Protein AF-A0A453RPW8-F1 (afdb_monomer_lite)

Foldseek 3Di:
DVVLLLVLLVLQVCQVPPVVVVLVVVQVVCCVPPNDGPDPCSVVVVVVVVCVVVPLNVLLVVCVVCLVVLLVVLLVCLVLLVVLLCLVCCVQQVLLACAGPVGNVCSHPPPNLVSLLCLLCNVVSLSSLLSSCLNNLLSLLDPCSVVSNLSSLLQDQWRDSDQLDTDGRLVSCVVRNLVVLVVQLVVLVVDPPDVVVSVSSNVSSVVSNVSSVCSNVSSLPCNQVSLLSLLVSLLVSLVNVLVSCVVPVLSCQSCVSSLSSSLQSLLVSLLRLLSQVPVQCDDDPPRRGRDHPLVSVSNVSSLVSLVSSLVSCVVCLLSNQLSLLVLLLVLLVLLVVLCPAPLNVPDPDDPLLVVLSVQLSVLSNPRDHPDDDCSVVDPDDCVSNLVSLVVNVVQQCDPPHPHHPVSQFVSRDDVPDGGNNVSSVVNNVSSCSNNVVVVSSCSRSNNPSCVSSVVSVVVD

Structure (mmCIF, N/CA/C/O backbone):
data_AF-A0A453RPW8-F1
#
_entry.id   AF-A0A453RPW8-F1
#
loop_
_atom_site.group_PDB
_atom_site.id
_atom_site.type_symbol
_atom_site.label_atom_id
_atom_site.label_alt_id
_atom_site.label_comp_id
_atom_site.label_asym_id
_atom_site.label_entity_id
_atom_site.label_seq_id
_atom_site.pdbx_PDB_ins_code
_atom_site.Cartn_x
_atom_site.Cartn_y
_atom_site.Cartn_z
_atom_site.occupancy
_atom_site.B_iso_or_equiv
_atom_site.auth_seq_id
_atom_site.auth_comp_id
_atom_site.auth_asym_id
_atom_site.auth_atom_id
_atom_site.pdbx_PDB_model_num
ATOM 1 N N . MET A 1 1 ? -2.747 4.841 -6.290 1.00 94.06 1 MET A N 1
ATOM 2 C CA . MET A 1 1 ? -1.472 4.115 -6.456 1.00 94.06 1 MET A CA 1
ATOM 3 C C . MET A 1 1 ? -1.661 2.625 -6.698 1.00 94.06 1 MET A C 1
ATOM 5 O O . MET A 1 1 ? -1.046 2.132 -7.630 1.00 94.06 1 MET A O 1
ATOM 9 N N . ASP A 1 2 ? -2.531 1.914 -5.970 1.00 94.50 2 ASP A N 1
ATOM 10 C CA . ASP A 1 2 ? -2.736 0.465 -6.194 1.00 94.50 2 ASP A CA 1
ATOM 11 C C . ASP A 1 2 ? -3.105 0.095 -7.640 1.00 94.50 2 ASP A C 1
ATOM 13 O O . ASP A 1 2 ? -2.567 -0.867 -8.189 1.00 94.50 2 ASP A O 1
ATOM 17 N N . LEU A 1 3 ? -3.963 0.892 -8.291 1.00 95.69 3 LEU A N 1
ATOM 18 C CA . LEU A 1 3 ? -4.300 0.709 -9.707 1.00 95.69 3 LEU A CA 1
ATOM 19 C C . LEU A 1 3 ? -3.075 0.876 -10.618 1.00 95.69 3 LEU A C 1
ATOM 21 O O . LEU A 1 3 ? -2.866 0.059 -11.507 1.00 95.69 3 LEU A O 1
ATOM 25 N N . ILE A 1 4 ? -2.238 1.887 -10.358 1.00 96.06 4 ILE A N 1
ATOM 26 C CA . ILE A 1 4 ? -0.992 2.131 -11.101 1.00 96.06 4 ILE A CA 1
ATOM 27 C C . ILE A 1 4 ? -0.041 0.949 -10.908 1.00 96.06 4 ILE A C 1
ATOM 29 O O . ILE A 1 4 ? 0.446 0.390 -11.880 1.00 96.06 4 ILE A O 1
ATOM 33 N N . CYS A 1 5 ? 0.164 0.494 -9.671 1.00 96.56 5 CYS A N 1
ATOM 34 C CA . CYS A 1 5 ? 1.016 -0.661 -9.389 1.00 96.56 5 CYS A CA 1
ATOM 35 C C . CYS A 1 5 ? 0.498 -1.937 -10.064 1.00 96.56 5 CYS A C 1
ATOM 37 O O . CYS A 1 5 ? 1.287 -2.727 -10.574 1.00 96.56 5 CYS A O 1
ATOM 39 N N . SER A 1 6 ? -0.822 -2.134 -10.106 1.00 96.75 6 SER A N 1
ATOM 40 C CA . SER A 1 6 ? -1.442 -3.265 -10.807 1.00 96.75 6 SER A CA 1
ATOM 41 C C . SER A 1 6 ? -1.233 -3.172 -12.319 1.00 96.75 6 SER A C 1
ATOM 43 O O . SER A 1 6 ? -0.849 -4.157 -12.941 1.00 96.75 6 SER A O 1
ATOM 45 N N . PHE A 1 7 ? -1.407 -1.983 -12.900 1.00 96.44 7 PHE A N 1
ATOM 46 C CA . PHE A 1 7 ? -1.132 -1.717 -14.311 1.00 96.44 7 PHE A CA 1
ATOM 47 C C . PHE A 1 7 ? 0.336 -1.984 -14.673 1.00 96.44 7 PHE A C 1
ATOM 49 O O . PHE A 1 7 ? 0.616 -2.691 -15.641 1.00 96.44 7 PHE A O 1
ATOM 56 N N . VAL A 1 8 ? 1.276 -1.499 -13.858 1.00 97.12 8 VAL A N 1
ATOM 57 C CA . VAL A 1 8 ? 2.711 -1.759 -14.028 1.00 97.12 8 VAL A CA 1
ATOM 58 C C . VAL A 1 8 ? 3.000 -3.258 -13.934 1.00 97.12 8 VAL A C 1
ATOM 60 O O . VAL A 1 8 ? 3.632 -3.814 -14.828 1.00 97.12 8 VAL A O 1
ATOM 63 N N . ARG A 1 9 ? 2.488 -3.948 -12.905 1.00 96.38 9 ARG A N 1
ATOM 64 C CA . ARG A 1 9 ? 2.689 -5.396 -12.722 1.00 96.38 9 ARG A CA 1
ATOM 65 C C . ARG A 1 9 ? 2.195 -6.218 -13.894 1.00 96.38 9 ARG A C 1
ATOM 67 O O . ARG A 1 9 ? 2.904 -7.124 -14.307 1.00 96.38 9 ARG A O 1
ATOM 74 N N . VAL A 1 10 ? 1.006 -5.922 -14.418 1.00 95.75 10 VAL A N 1
ATOM 75 C CA . VAL A 1 10 ? 0.453 -6.647 -15.570 1.00 95.75 10 VAL A CA 1
ATOM 76 C C . VAL A 1 10 ? 1.371 -6.495 -16.779 1.00 95.75 10 VAL A C 1
ATOM 78 O O . VAL A 1 10 ? 1.697 -7.492 -17.416 1.00 95.75 10 VAL A O 1
ATOM 81 N N . ASN A 1 11 ? 1.852 -5.281 -17.055 1.00 95.12 11 ASN A N 1
ATOM 82 C CA . ASN A 1 11 ? 2.763 -5.032 -18.170 1.00 95.12 11 ASN A CA 1
ATOM 83 C C . ASN A 1 11 ? 4.126 -5.713 -17.974 1.00 95.12 11 ASN A C 1
ATOM 85 O O . ASN A 1 11 ? 4.596 -6.392 -18.884 1.00 95.12 11 ASN A O 1
ATOM 89 N N . LEU A 1 12 ? 4.723 -5.629 -16.783 1.00 95.50 12 LEU A N 1
ATOM 90 C CA . LEU A 1 12 ? 5.971 -6.334 -16.463 1.00 95.50 12 LEU A CA 1
ATOM 91 C C . LEU A 1 12 ? 5.809 -7.858 -16.535 1.00 95.50 12 LEU A C 1
ATOM 93 O O . LEU A 1 12 ? 6.682 -8.558 -17.034 1.00 95.50 12 LEU A O 1
ATOM 97 N N . PHE A 1 13 ? 4.681 -8.384 -16.060 1.00 95.00 13 PHE A N 1
ATOM 98 C CA . PHE A 1 13 ? 4.389 -9.815 -16.108 1.00 95.00 13 PHE A CA 1
ATOM 99 C C . PHE A 1 13 ? 4.209 -10.299 -17.546 1.00 95.00 13 PHE A C 1
ATOM 101 O O . PHE A 1 13 ? 4.628 -11.398 -17.896 1.00 95.00 13 PHE A O 1
ATOM 108 N N . SER A 1 14 ? 3.636 -9.452 -18.398 1.00 91.69 14 SER A N 1
ATOM 109 C CA . SER A 1 14 ? 3.407 -9.762 -19.803 1.00 91.69 14 SER A CA 1
ATOM 110 C C . SER A 1 14 ? 4.698 -9.945 -20.616 1.00 91.69 14 SER A C 1
ATOM 112 O O . SER A 1 14 ? 4.659 -10.598 -21.656 1.00 91.69 14 SER A O 1
ATOM 114 N N . ASP A 1 15 ? 5.839 -9.444 -20.125 1.00 89.94 15 ASP A N 1
ATOM 115 C CA . ASP A 1 15 ? 7.169 -9.675 -20.711 1.00 89.94 15 ASP A CA 1
ATOM 116 C C . ASP A 1 15 ? 7.609 -11.141 -20.630 1.00 89.94 15 ASP A C 1
ATOM 118 O O . ASP A 1 15 ? 8.346 -11.639 -21.476 1.00 89.94 15 ASP A O 1
ATOM 122 N N . LYS A 1 16 ? 7.111 -11.871 -19.624 1.00 89.88 16 LYS A N 1
ATOM 123 C CA . LYS A 1 16 ? 7.421 -13.294 -19.424 1.00 89.88 16 LYS A CA 1
ATOM 124 C C . LYS A 1 16 ? 6.715 -14.208 -20.422 1.00 89.88 16 LYS A C 1
ATOM 126 O O . LYS A 1 16 ? 6.971 -15.408 -20.454 1.00 89.88 16 LYS A O 1
ATOM 131 N N . ILE A 1 17 ? 5.802 -13.655 -21.215 1.00 90.69 17 ILE A N 1
ATOM 132 C CA . ILE A 1 17 ? 5.008 -14.379 -22.199 1.00 90.69 17 ILE A CA 1
ATOM 133 C C . ILE A 1 17 ? 5.504 -13.965 -23.589 1.00 90.69 17 ILE A C 1
ATOM 135 O O . ILE A 1 17 ? 5.631 -12.767 -23.846 1.00 90.69 17 ILE A O 1
ATOM 139 N N . PRO A 1 18 ? 5.720 -14.899 -24.536 1.00 91.81 18 PRO A N 1
ATOM 140 C CA . PRO A 1 18 ? 6.124 -14.572 -25.905 1.00 91.81 18 PRO A CA 1
ATOM 141 C C . PRO A 1 18 ? 4.949 -13.981 -26.710 1.00 91.81 18 PRO A C 1
ATOM 143 O O . PRO A 1 18 ? 4.456 -14.574 -27.672 1.00 91.81 18 PRO A O 1
ATOM 146 N N . ARG A 1 19 ? 4.475 -12.794 -26.303 1.00 91.56 19 ARG A N 1
ATOM 147 C CA . ARG A 1 19 ? 3.255 -12.134 -26.794 1.00 91.56 19 ARG A CA 1
ATOM 148 C C . ARG A 1 19 ? 3.243 -11.984 -28.310 1.00 91.56 19 ARG A C 1
ATOM 150 O O . ARG A 1 19 ? 2.267 -12.369 -28.945 1.00 91.56 19 ARG A O 1
ATOM 157 N N . LYS A 1 20 ? 4.335 -11.478 -28.895 1.00 91.12 20 LYS A N 1
ATOM 158 C CA . LYS A 1 20 ? 4.452 -11.270 -30.349 1.00 91.12 20 LYS A CA 1
ATOM 159 C C . LYS A 1 20 ? 4.267 -12.572 -31.123 1.00 91.12 20 LYS A C 1
ATOM 161 O O . LYS A 1 20 ? 3.492 -12.607 -32.072 1.00 91.12 20 LYS A O 1
ATOM 166 N N . MET A 1 21 ? 4.910 -13.646 -30.667 1.00 92.62 21 MET A N 1
ATOM 167 C CA . MET A 1 21 ? 4.800 -14.965 -31.288 1.00 92.62 21 MET A CA 1
ATOM 168 C C . MET A 1 21 ? 3.371 -15.509 -31.196 1.00 92.62 21 MET A C 1
ATOM 170 O O . MET A 1 21 ? 2.828 -15.951 -32.203 1.00 92.62 21 MET A O 1
ATOM 174 N N . ILE A 1 22 ? 2.736 -15.434 -30.020 1.00 92.62 22 ILE A N 1
ATOM 175 C CA . ILE A 1 22 ? 1.355 -15.909 -29.825 1.00 92.62 22 ILE A CA 1
ATOM 176 C C . ILE A 1 22 ? 0.390 -15.161 -30.750 1.00 92.62 22 ILE A C 1
ATOM 178 O O . ILE A 1 22 ? -0.412 -15.791 -31.439 1.00 92.62 22 ILE A O 1
ATOM 182 N N . LEU A 1 23 ? 0.494 -13.829 -30.807 1.00 90.81 23 LEU A N 1
ATOM 183 C CA . LEU A 1 23 ? -0.360 -12.998 -31.657 1.00 90.81 23 LEU A CA 1
ATOM 184 C C . LEU A 1 23 ? -0.160 -13.300 -33.145 1.00 90.81 23 LEU A C 1
ATOM 186 O O . LEU A 1 23 ? -1.140 -13.435 -33.877 1.00 90.81 23 LEU A O 1
ATOM 190 N N . GLN A 1 24 ? 1.092 -13.449 -33.583 1.00 90.06 24 GLN A N 1
ATOM 191 C CA . GLN A 1 24 ? 1.420 -13.779 -34.968 1.00 90.06 24 GLN A CA 1
ATOM 192 C C . GLN A 1 24 ? 0.891 -15.160 -35.364 1.00 90.06 24 GLN A C 1
ATOM 194 O O . GLN A 1 24 ? 0.218 -15.277 -36.386 1.00 90.06 24 GLN A O 1
ATOM 199 N N . VAL A 1 25 ? 1.147 -16.191 -34.551 1.00 92.50 25 VAL A N 1
ATOM 200 C CA . VAL A 1 25 ? 0.696 -17.567 -34.820 1.00 92.50 25 VAL A CA 1
ATOM 201 C C . VAL A 1 25 ? -0.826 -17.633 -34.875 1.00 92.50 25 VAL A C 1
ATOM 203 O O . VAL A 1 25 ? -1.381 -18.202 -35.814 1.00 92.50 25 VAL A O 1
ATOM 206 N N . TYR A 1 26 ? -1.509 -17.008 -33.915 1.00 91.00 26 TYR A N 1
ATOM 207 C CA . TYR A 1 26 ? -2.965 -16.960 -33.897 1.00 91.00 26 TYR A CA 1
ATOM 208 C C . TYR A 1 26 ? -3.531 -16.283 -35.153 1.00 91.00 26 TYR A C 1
ATOM 210 O O . TYR A 1 26 ? -4.415 -16.835 -35.807 1.00 91.00 26 TYR A O 1
ATOM 218 N N . ASN A 1 27 ? -2.985 -15.125 -35.540 1.00 89.06 27 ASN A N 1
ATOM 219 C CA . ASN A 1 27 ? -3.445 -14.410 -36.727 1.00 89.06 27 ASN A CA 1
ATOM 220 C C . ASN A 1 27 ? -3.205 -15.211 -38.017 1.00 89.06 27 ASN A C 1
ATOM 222 O O . ASN A 1 27 ? -4.085 -15.250 -38.873 1.00 89.06 27 ASN A O 1
ATOM 226 N N . ILE A 1 28 ? -2.061 -15.894 -38.145 1.00 90.06 28 ILE A N 1
ATOM 227 C CA . ILE A 1 28 ? -1.780 -16.782 -39.285 1.00 90.06 28 ILE A CA 1
ATOM 228 C C . ILE A 1 28 ? -2.827 -17.899 -39.359 1.00 90.06 28 ILE A C 1
ATOM 230 O O . ILE A 1 28 ? -3.451 -18.085 -40.404 1.00 90.06 28 ILE A O 1
ATOM 234 N N . LEU A 1 29 ? -3.062 -18.609 -38.251 1.00 90.75 29 LEU A N 1
ATOM 235 C CA . LEU A 1 29 ? -4.032 -19.706 -38.204 1.00 90.75 29 LEU A CA 1
ATOM 236 C C . LEU A 1 29 ? -5.452 -19.228 -38.512 1.00 90.75 29 LEU A C 1
ATOM 238 O O . LEU A 1 29 ? -6.175 -19.894 -39.252 1.00 90.75 29 LEU A O 1
ATOM 242 N N . HIS A 1 30 ? -5.847 -18.064 -37.996 1.00 88.00 30 HIS A N 1
ATOM 243 C CA . HIS A 1 30 ? -7.161 -17.509 -38.285 1.00 88.00 30 HIS A CA 1
ATOM 244 C C . HIS A 1 30 ? -7.328 -17.183 -39.773 1.00 88.00 30 HIS A C 1
ATOM 246 O O . HIS A 1 30 ? -8.322 -17.584 -40.381 1.00 88.00 30 HIS A O 1
ATOM 252 N N . VAL A 1 31 ? -6.351 -16.493 -40.375 1.00 89.06 31 VAL A N 1
ATOM 253 C CA . VAL A 1 31 ? -6.366 -16.159 -41.808 1.00 89.06 31 VAL A CA 1
ATOM 254 C C . VAL A 1 31 ? -6.478 -17.428 -42.658 1.00 89.06 31 VAL A C 1
ATOM 256 O O . VAL A 1 31 ? -7.249 -17.448 -43.615 1.00 89.06 31 VAL A O 1
ATOM 259 N N . MET A 1 32 ? -5.762 -18.494 -42.288 1.00 91.25 32 MET A N 1
ATOM 260 C CA . MET A 1 32 ? -5.801 -19.778 -42.997 1.00 91.25 32 MET A CA 1
ATOM 261 C C . MET A 1 32 ? -7.147 -20.506 -42.866 1.00 91.25 32 MET A C 1
ATOM 263 O O . MET A 1 32 ? -7.594 -21.115 -43.833 1.00 91.25 32 MET A O 1
ATOM 267 N N . LEU A 1 33 ? -7.779 -20.478 -41.687 1.00 90.88 33 LEU A N 1
ATOM 268 C CA . LEU A 1 33 ? -8.989 -21.263 -41.407 1.00 90.88 33 LEU A CA 1
ATOM 269 C C . LEU A 1 33 ? -10.286 -20.554 -41.795 1.00 90.88 33 LEU A C 1
ATOM 271 O O . LEU A 1 33 ? -11.218 -21.201 -42.268 1.00 90.88 33 LEU A O 1
ATOM 275 N N . LYS A 1 34 ? -10.381 -19.247 -41.543 1.00 84.25 34 LYS A N 1
ATOM 276 C CA . LYS A 1 34 ? -11.628 -18.486 -41.707 1.00 84.25 34 LYS A CA 1
ATOM 277 C C . LYS A 1 34 ? -11.611 -17.522 -42.888 1.00 84.25 34 LYS A C 1
ATOM 279 O O . LYS A 1 34 ? -12.676 -17.075 -43.306 1.00 84.25 34 LYS A O 1
ATOM 284 N N . GLY A 1 35 ? -10.431 -17.232 -43.441 1.00 78.19 35 GLY A N 1
ATOM 285 C CA . GLY A 1 35 ? -10.248 -16.158 -44.410 1.00 78.19 35 GLY A CA 1
ATOM 286 C C . GLY A 1 35 ? -10.414 -14.775 -43.767 1.00 78.19 35 GLY A C 1
ATOM 287 O O . GLY A 1 35 ? -11.155 -14.587 -42.805 1.00 78.19 35 GLY A O 1
ATOM 288 N N . GLY A 1 36 ? -9.706 -13.775 -44.292 1.00 76.06 36 GLY A N 1
ATOM 289 C CA . GLY A 1 36 ? -9.773 -12.408 -43.764 1.00 76.06 36 GLY A CA 1
ATOM 290 C C . GLY A 1 36 ? -9.101 -12.222 -42.394 1.00 76.06 36 GLY A C 1
ATOM 291 O O . GLY A 1 36 ? -8.366 -13.081 -41.909 1.00 76.06 36 GLY A O 1
ATOM 292 N N . ARG A 1 37 ? -9.303 -11.045 -41.790 1.00 70.19 37 ARG A N 1
ATOM 293 C CA . ARG A 1 37 ? -8.732 -10.672 -40.482 1.00 70.19 37 ARG A CA 1
ATOM 294 C C . ARG A 1 37 ? -9.694 -11.083 -39.363 1.00 70.19 37 ARG A C 1
ATOM 296 O O . ARG A 1 37 ? -10.885 -10.840 -39.498 1.00 70.19 37 ARG A O 1
ATOM 303 N N . ASP A 1 38 ? -9.177 -11.653 -38.272 1.00 67.81 38 ASP A N 1
ATOM 304 C CA . ASP A 1 38 ? -9.990 -12.064 -37.107 1.00 67.81 38 ASP A CA 1
ATOM 305 C C . ASP A 1 38 ? -10.587 -10.879 -36.348 1.00 67.81 38 ASP A C 1
ATOM 307 O O . ASP A 1 38 ? -11.752 -10.869 -35.969 1.00 67.81 38 ASP A O 1
ATOM 311 N N . CYS A 1 39 ? -9.756 -9.862 -36.117 1.00 65.56 39 CYS A N 1
ATOM 312 C CA . CYS A 1 39 ? -10.060 -8.794 -35.183 1.00 65.56 39 CYS A CA 1
ATOM 313 C C . CYS A 1 39 ? -9.816 -7.439 -35.847 1.00 65.56 39 CYS A C 1
ATOM 315 O O . CYS A 1 39 ? -8.708 -7.170 -36.324 1.00 65.56 39 CYS A O 1
ATOM 317 N N . GLU A 1 40 ? -10.826 -6.560 -35.829 1.00 69.94 40 GLU A N 1
ATOM 318 C CA . GLU A 1 40 ? -10.726 -5.177 -36.331 1.00 69.94 40 GLU A CA 1
ATOM 319 C C . GLU A 1 40 ? -9.553 -4.415 -35.686 1.00 69.94 40 GLU A C 1
ATOM 321 O O . GLU A 1 40 ? -8.949 -3.537 -36.301 1.00 69.94 40 GLU A O 1
ATOM 326 N N . PHE A 1 41 ? -9.167 -4.814 -34.470 1.00 76.06 41 PHE A N 1
ATOM 327 C CA . PHE A 1 41 ? -8.122 -4.180 -33.673 1.00 76.06 41 PHE A CA 1
ATOM 328 C C . PHE A 1 41 ? -6.794 -4.947 -33.631 1.00 76.06 41 PHE A C 1
ATOM 330 O O . PHE A 1 41 ? -5.922 -4.560 -32.856 1.00 76.06 41 PHE A O 1
ATOM 337 N N . TYR A 1 42 ? -6.582 -5.989 -34.449 1.00 84.88 42 TYR A N 1
ATOM 338 C CA . TYR A 1 42 ? -5.316 -6.746 -34.444 1.00 84.88 42 TYR A CA 1
ATOM 339 C C . TYR A 1 42 ? -4.091 -5.832 -34.602 1.00 84.88 42 TYR A C 1
ATOM 341 O O . TYR A 1 42 ? -3.147 -5.907 -33.820 1.00 84.88 42 TYR A O 1
ATOM 349 N N . HIS A 1 43 ? -4.133 -4.897 -35.556 1.00 85.56 43 HIS A N 1
ATOM 350 C CA . HIS A 1 43 ? -3.042 -3.939 -35.760 1.00 85.56 43 HIS A CA 1
ATOM 351 C C . HIS A 1 43 ? -2.825 -3.026 -34.549 1.00 85.56 43 HIS A C 1
ATOM 353 O O . HIS A 1 43 ? -1.682 -2.743 -34.205 1.00 85.56 43 HIS A O 1
ATOM 359 N N . ARG A 1 44 ? -3.902 -2.610 -33.871 1.00 89.25 44 ARG A N 1
ATOM 360 C CA . ARG A 1 44 ? -3.821 -1.794 -32.651 1.00 89.25 44 ARG A CA 1
ATOM 361 C C . ARG A 1 44 ? -3.206 -2.582 -31.493 1.00 89.25 44 ARG A C 1
ATOM 363 O O . ARG A 1 44 ? -2.432 -2.027 -30.724 1.00 89.25 44 ARG A O 1
ATOM 370 N N . LEU A 1 45 ? -3.520 -3.873 -31.388 1.00 89.25 45 LEU A N 1
ATOM 371 C CA . LEU A 1 45 ? -2.928 -4.765 -30.394 1.00 89.25 45 LEU A CA 1
ATOM 372 C C . LEU A 1 45 ? -1.436 -5.000 -30.658 1.00 89.25 45 LEU A C 1
ATOM 374 O O . LEU A 1 45 ? -0.648 -4.951 -29.721 1.00 89.25 45 LEU A O 1
ATOM 378 N N . VAL A 1 46 ? -1.035 -5.204 -31.917 1.00 90.31 46 VAL A N 1
ATOM 379 C CA . VAL A 1 46 ? 0.385 -5.319 -32.292 1.00 90.31 46 VAL A CA 1
ATOM 380 C C . VAL A 1 46 ? 1.132 -4.024 -31.975 1.00 90.31 46 VAL A C 1
ATOM 382 O O . VAL A 1 46 ? 2.157 -4.080 -31.309 1.00 90.31 46 VAL A O 1
ATOM 385 N N . GLN A 1 47 ? 0.576 -2.867 -32.351 1.00 90.81 47 GLN A N 1
ATOM 386 C CA . GLN A 1 47 ? 1.148 -1.557 -32.015 1.00 90.81 47 GLN A CA 1
ATOM 387 C C . GLN A 1 47 ? 1.324 -1.372 -30.505 1.00 90.81 47 GLN A C 1
ATOM 389 O O . GLN A 1 47 ? 2.367 -0.897 -30.073 1.00 90.81 47 GLN A O 1
ATOM 394 N N . PHE A 1 48 ? 0.335 -1.783 -29.708 1.00 91.38 48 PHE A N 1
ATOM 395 C CA . PHE A 1 48 ? 0.433 -1.750 -28.250 1.00 91.38 48 PHE A CA 1
ATOM 396 C C . PHE A 1 48 ? 1.533 -2.681 -27.720 1.00 91.38 48 PHE A C 1
ATOM 398 O O . PHE A 1 48 ? 2.311 -2.294 -26.856 1.00 91.38 48 PHE A O 1
ATOM 405 N N . VAL A 1 49 ? 1.629 -3.913 -28.228 1.00 92.81 49 VAL A N 1
ATOM 406 C CA . VAL A 1 49 ? 2.684 -4.843 -27.797 1.00 92.81 49 VAL A CA 1
ATOM 407 C C . VAL A 1 49 ? 4.069 -4.329 -28.189 1.00 92.81 49 VAL A C 1
ATOM 409 O O . VAL A 1 49 ? 4.996 -4.477 -27.400 1.00 92.81 49 VAL A O 1
ATOM 412 N N . ASP A 1 50 ? 4.206 -3.701 -29.357 1.00 92.94 50 ASP A N 1
ATOM 413 C CA . ASP A 1 50 ? 5.462 -3.105 -29.815 1.00 92.94 50 ASP A CA 1
ATOM 414 C C . ASP A 1 50 ? 5.856 -1.860 -29.010 1.00 92.94 50 ASP A C 1
ATOM 416 O O . ASP A 1 50 ? 7.033 -1.705 -28.692 1.00 92.94 50 ASP A O 1
ATOM 420 N N . SER A 1 51 ? 4.906 -0.998 -28.622 1.00 93.56 51 SER A N 1
ATOM 421 C CA . SER A 1 51 ? 5.208 0.165 -27.770 1.00 93.56 51 SER A CA 1
ATOM 422 C C . SER A 1 51 ? 5.593 -0.231 -26.338 1.00 93.56 51 SER A C 1
ATOM 424 O O . SER A 1 51 ? 6.275 0.518 -25.645 1.00 93.56 51 SER A O 1
ATOM 426 N N . TYR A 1 52 ? 5.207 -1.433 -25.905 1.00 94.00 52 TYR A N 1
ATOM 427 C CA . TYR A 1 52 ? 5.543 -2.030 -24.610 1.00 94.00 52 TYR A CA 1
ATOM 428 C C . TYR A 1 52 ? 6.592 -3.150 -24.728 1.00 94.00 52 TYR A C 1
ATOM 430 O O . TYR A 1 52 ? 6.524 -4.140 -23.990 1.00 94.00 52 TYR A O 1
ATOM 438 N N . ASP A 1 53 ? 7.555 -3.010 -25.642 1.00 91.38 53 ASP A N 1
ATOM 439 C CA . ASP A 1 53 ? 8.678 -3.938 -25.802 1.00 91.38 53 ASP A CA 1
ATOM 440 C C . ASP A 1 53 ? 10.044 -3.209 -25.759 1.00 91.38 53 ASP A C 1
ATOM 442 O O . ASP A 1 53 ? 10.461 -2.590 -26.744 1.00 91.38 53 ASP A O 1
ATOM 446 N N . PRO A 1 54 ? 10.773 -3.251 -24.625 1.00 92.38 54 PRO A N 1
ATOM 447 C CA . PRO A 1 54 ? 10.378 -3.845 -23.346 1.00 92.38 54 PRO A CA 1
ATOM 448 C C . PRO A 1 54 ? 9.311 -3.008 -22.607 1.00 92.38 54 PRO A C 1
ATOM 450 O O . PRO A 1 54 ? 9.265 -1.783 -22.777 1.00 92.38 54 PRO A O 1
ATOM 453 N N . PRO A 1 55 ? 8.498 -3.608 -21.711 1.00 94.19 55 PRO A N 1
ATOM 454 C CA . PRO A 1 55 ? 7.343 -2.933 -21.109 1.00 94.19 55 PRO A CA 1
ATOM 455 C C . PRO A 1 55 ? 7.666 -1.665 -20.328 1.00 94.19 55 PRO A C 1
ATOM 457 O O . PRO A 1 55 ? 6.861 -0.740 -20.311 1.00 94.19 55 PRO A O 1
ATOM 460 N N . VAL A 1 56 ? 8.838 -1.597 -19.687 1.00 94.94 56 VAL A N 1
ATOM 461 C CA . VAL A 1 56 ? 9.235 -0.429 -18.886 1.00 94.94 56 VAL A CA 1
ATOM 462 C C . VAL A 1 56 ? 9.342 0.834 -19.742 1.00 94.94 56 VAL A C 1
ATOM 464 O O . VAL A 1 56 ? 8.985 1.905 -19.264 1.00 94.94 56 VAL A O 1
ATOM 467 N N . LYS A 1 57 ? 9.756 0.723 -21.013 1.00 93.12 57 LYS A N 1
ATOM 468 C CA . LYS A 1 57 ? 9.828 1.884 -21.914 1.00 93.12 57 LYS A CA 1
ATOM 469 C C . LYS A 1 57 ? 8.441 2.443 -22.220 1.00 93.12 57 LYS A C 1
ATOM 471 O O . LYS A 1 57 ? 8.222 3.633 -22.025 1.00 93.12 57 LYS A O 1
ATOM 476 N N . GLY A 1 58 ? 7.499 1.575 -22.594 1.00 94.94 58 GLY A N 1
ATOM 477 C CA . GLY A 1 58 ? 6.103 1.974 -22.800 1.00 94.94 58 GLY A CA 1
ATOM 478 C C . GLY A 1 58 ? 5.483 2.567 -21.534 1.00 94.94 58 GLY A C 1
ATOM 479 O O . GLY A 1 58 ? 4.785 3.572 -21.595 1.00 94.94 58 GLY A O 1
ATOM 480 N N . LEU A 1 59 ? 5.811 2.013 -20.360 1.00 96.69 59 LEU A N 1
ATOM 481 C CA . LEU A 1 59 ? 5.363 2.549 -19.072 1.00 96.69 59 LEU A CA 1
ATOM 482 C C . LEU A 1 59 ? 5.942 3.937 -18.760 1.00 96.69 59 LEU A C 1
ATOM 484 O O . LEU A 1 59 ? 5.217 4.761 -18.208 1.00 96.69 59 LEU A O 1
ATOM 488 N N . HIS A 1 60 ? 7.210 4.208 -19.093 1.00 95.69 60 HIS A N 1
ATOM 489 C CA . HIS A 1 60 ? 7.812 5.541 -18.935 1.00 95.69 60 HIS A CA 1
ATOM 490 C C . HIS A 1 60 ? 7.072 6.580 -19.776 1.00 95.69 60 HIS A C 1
ATOM 492 O O . HIS A 1 60 ? 6.773 7.664 -19.284 1.00 95.69 60 HIS A O 1
ATOM 498 N N . GLU A 1 61 ? 6.756 6.242 -21.026 1.00 94.38 61 GLU A N 1
ATOM 499 C CA . GLU A 1 61 ? 6.051 7.133 -21.950 1.00 94.38 61 GLU A CA 1
ATOM 500 C C . GLU A 1 61 ? 4.601 7.375 -21.508 1.00 94.38 61 GLU A C 1
ATOM 502 O O . GLU A 1 61 ? 4.184 8.527 -21.356 1.00 94.38 61 GLU A O 1
ATOM 507 N N . ASP A 1 62 ? 3.857 6.308 -21.207 1.00 94.69 62 ASP A N 1
ATOM 508 C CA . ASP A 1 62 ? 2.436 6.398 -20.866 1.00 94.69 62 ASP A CA 1
ATOM 509 C C . ASP A 1 62 ? 2.190 7.025 -19.489 1.00 94.69 62 ASP A C 1
ATOM 511 O O . ASP A 1 62 ? 1.180 7.699 -19.301 1.00 94.69 62 ASP A O 1
ATOM 515 N N . LEU A 1 63 ? 3.084 6.839 -18.510 1.00 95.88 63 LEU A N 1
ATOM 516 C CA . LEU A 1 63 ? 2.905 7.389 -17.158 1.00 95.88 63 LEU A CA 1
ATOM 517 C C . LEU A 1 63 ? 3.543 8.768 -16.965 1.00 95.88 63 LEU A C 1
ATOM 519 O O . LEU A 1 63 ? 3.344 9.381 -15.913 1.00 95.88 63 LEU A O 1
ATOM 523 N N . ASN A 1 64 ? 4.237 9.307 -17.971 1.00 94.06 64 ASN A N 1
ATOM 524 C CA . ASN A 1 64 ? 4.924 10.595 -17.866 1.00 94.06 64 ASN A CA 1
ATOM 525 C C . ASN A 1 64 ? 3.985 11.732 -17.410 1.00 94.06 64 ASN A C 1
ATOM 527 O O . ASN A 1 64 ? 4.324 12.528 -16.537 1.00 94.06 64 ASN A O 1
ATOM 531 N N . PHE A 1 65 ? 2.746 11.768 -17.917 1.00 93.88 65 PHE A N 1
ATOM 532 C CA . PHE A 1 65 ? 1.782 12.825 -17.576 1.00 93.88 65 PHE A CA 1
ATOM 533 C C . PHE A 1 65 ? 1.290 12.785 -16.116 1.00 93.88 65 PHE A C 1
ATOM 535 O O . PHE A 1 65 ? 0.829 13.803 -15.599 1.00 93.88 65 PHE A O 1
ATOM 542 N N . VAL A 1 66 ? 1.375 11.629 -15.446 1.00 94.56 66 VAL A N 1
ATOM 543 C CA . VAL A 1 66 ? 1.036 11.472 -14.018 1.00 94.56 66 VAL A CA 1
ATOM 544 C C . VAL A 1 66 ? 2.263 11.413 -13.113 1.00 94.56 66 VAL A C 1
ATOM 546 O O . VAL A 1 66 ? 2.093 11.406 -11.891 1.00 94.56 66 VAL A O 1
ATOM 549 N N . SER A 1 67 ? 3.475 11.407 -13.679 1.00 95.75 67 SER A N 1
ATOM 550 C CA . SER A 1 67 ? 4.739 11.268 -12.948 1.00 95.75 67 SER A CA 1
ATOM 551 C C . SER A 1 67 ? 4.845 12.229 -11.753 1.00 95.75 67 SER A C 1
ATOM 553 O O . SER A 1 67 ? 5.018 11.740 -10.630 1.00 95.75 67 SER A O 1
ATOM 555 N N . PRO A 1 68 ? 4.561 13.546 -11.888 1.00 95.31 68 PRO A N 1
ATOM 556 C CA . PRO A 1 68 ? 4.655 14.460 -10.750 1.00 95.31 68 PRO A CA 1
ATOM 557 C C . PRO A 1 68 ? 3.697 14.102 -9.611 1.00 95.31 68 PRO A C 1
ATOM 559 O O . PRO A 1 68 ? 4.023 14.245 -8.431 1.00 95.31 68 PRO A O 1
ATOM 562 N N . ARG A 1 69 ? 2.504 13.594 -9.938 1.00 93.75 69 ARG A N 1
ATOM 563 C CA . ARG A 1 69 ? 1.530 13.191 -8.921 1.00 93.75 69 ARG A CA 1
ATOM 564 C C . ARG A 1 69 ? 1.948 11.900 -8.225 1.00 93.75 69 ARG A C 1
ATOM 566 O O . ARG A 1 69 ? 1.692 11.754 -7.033 1.00 93.75 69 ARG A O 1
ATOM 573 N N . ILE A 1 70 ? 2.593 10.983 -8.946 1.00 96.19 70 ILE A N 1
ATOM 574 C CA . ILE A 1 70 ? 3.191 9.781 -8.358 1.00 96.19 70 ILE A CA 1
ATOM 575 C C . ILE A 1 70 ? 4.282 10.196 -7.369 1.00 96.19 70 ILE A C 1
ATOM 577 O O . ILE A 1 70 ? 4.197 9.799 -6.210 1.00 96.19 70 ILE A O 1
ATOM 581 N N . GLY A 1 71 ? 5.219 11.062 -7.772 1.00 95.88 71 GLY A N 1
ATOM 582 C CA . GLY A 1 71 ? 6.280 11.563 -6.892 1.00 95.88 71 GLY A CA 1
ATOM 583 C C . GLY A 1 71 ? 5.745 12.179 -5.594 1.00 95.88 71 GLY A C 1
ATOM 584 O O . GLY A 1 71 ? 6.203 11.829 -4.510 1.00 95.88 71 GLY A O 1
ATOM 585 N N . GLU A 1 72 ? 4.696 13.009 -5.669 1.00 94.38 72 GLU A N 1
ATOM 586 C CA . GLU A 1 72 ? 4.067 13.612 -4.479 1.00 94.38 72 GLU A CA 1
ATOM 587 C C . GLU A 1 72 ? 3.494 12.566 -3.513 1.00 94.38 72 GLU A C 1
ATOM 589 O O . GLU A 1 72 ? 3.588 12.718 -2.294 1.00 94.38 72 GLU A O 1
ATOM 594 N N . VAL A 1 73 ? 2.883 11.504 -4.045 1.00 94.81 73 VAL A N 1
ATOM 595 C CA . VAL A 1 73 ? 2.325 10.425 -3.222 1.00 94.81 73 VAL A CA 1
ATOM 596 C C . VAL A 1 73 ? 3.439 9.588 -2.590 1.00 94.81 73 VAL A C 1
ATOM 598 O O . VAL A 1 73 ? 3.308 9.197 -1.430 1.00 94.81 73 VAL A O 1
ATOM 601 N N . LEU A 1 74 ? 4.534 9.333 -3.313 1.00 96.50 74 LEU A N 1
ATOM 602 C CA . LEU A 1 74 ? 5.678 8.580 -2.788 1.00 96.50 74 LEU A CA 1
ATOM 603 C C . LEU A 1 74 ? 6.401 9.335 -1.664 1.00 96.50 74 LEU A C 1
ATOM 605 O O . LEU A 1 74 ? 6.768 8.726 -0.659 1.00 96.50 74 LEU A O 1
ATOM 609 N N . GLU A 1 75 ? 6.533 10.657 -1.772 1.00 94.50 75 GLU A N 1
ATOM 610 C CA . GLU A 1 75 ? 7.058 11.490 -0.682 1.00 94.50 75 GLU A CA 1
ATOM 611 C C . GLU A 1 75 ? 6.119 11.488 0.533 1.00 94.50 75 GLU A C 1
ATOM 613 O O . GLU A 1 75 ? 6.574 11.383 1.674 1.00 94.50 75 GLU A O 1
ATOM 618 N N . ALA A 1 76 ? 4.801 11.523 0.306 1.00 92.38 76 ALA A N 1
ATOM 619 C CA . ALA A 1 76 ? 3.807 11.525 1.380 1.00 92.38 76 ALA A CA 1
ATOM 620 C C . ALA A 1 76 ? 3.811 10.238 2.228 1.00 92.38 76 ALA A C 1
ATOM 622 O O . ALA A 1 76 ? 3.530 10.304 3.425 1.00 92.38 76 ALA A O 1
ATOM 623 N N . VAL A 1 77 ? 4.151 9.079 1.648 1.00 94.06 77 VAL A N 1
ATOM 624 C CA . VAL A 1 77 ? 4.261 7.808 2.398 1.00 94.06 77 VAL A CA 1
ATOM 625 C C . VAL A 1 77 ? 5.624 7.615 3.076 1.00 94.06 77 VAL A C 1
ATOM 627 O O . VAL A 1 77 ? 5.764 6.742 3.937 1.00 94.06 77 VAL A O 1
ATOM 630 N N . GLY A 1 78 ? 6.618 8.449 2.744 1.00 94.12 78 GLY A N 1
ATOM 631 C CA . GLY A 1 78 ? 7.983 8.393 3.275 1.00 94.12 78 GLY A CA 1
ATOM 632 C C . GLY A 1 78 ? 8.073 8.289 4.805 1.00 94.12 78 GLY A C 1
ATOM 633 O O . GLY A 1 78 ? 8.745 7.380 5.295 1.00 94.12 78 GLY A O 1
ATOM 634 N N . PRO A 1 79 ? 7.363 9.121 5.597 1.00 92.62 79 PRO A N 1
ATOM 635 C CA . PRO A 1 79 ? 7.402 9.048 7.061 1.00 92.62 79 PRO A CA 1
ATOM 636 C C . PRO A 1 79 ? 7.038 7.673 7.641 1.00 92.62 79 PRO A C 1
ATOM 638 O O . PRO A 1 79 ? 7.649 7.239 8.619 1.00 92.62 79 PRO A O 1
ATOM 641 N N . ILE A 1 80 ? 6.072 6.975 7.036 1.00 92.31 80 ILE A N 1
ATOM 642 C CA . ILE A 1 80 ? 5.644 5.640 7.476 1.00 92.31 80 ILE A CA 1
ATOM 643 C C . ILE A 1 80 ? 6.657 4.579 7.053 1.00 92.31 80 ILE A C 1
ATOM 645 O O . ILE A 1 80 ? 6.941 3.666 7.827 1.00 92.31 80 ILE A O 1
ATOM 649 N N . ILE A 1 81 ? 7.259 4.723 5.869 1.00 94.19 81 ILE A N 1
ATOM 650 C CA . ILE A 1 81 ? 8.354 3.856 5.420 1.00 94.19 81 ILE A CA 1
ATOM 651 C C . ILE A 1 81 ? 9.535 3.960 6.389 1.00 94.19 81 ILE A C 1
ATOM 653 O O . ILE A 1 81 ? 9.970 2.934 6.912 1.00 94.19 81 ILE A O 1
ATOM 657 N N . PHE A 1 82 ? 9.977 5.177 6.721 1.00 94.06 82 PHE A N 1
ATOM 658 C CA . PHE A 1 82 ? 11.058 5.393 7.686 1.00 94.06 82 PHE A CA 1
ATOM 659 C C . PHE A 1 82 ? 10.726 4.825 9.071 1.00 94.06 82 PHE A C 1
ATOM 661 O O . PHE A 1 82 ? 11.570 4.172 9.683 1.00 94.06 82 PHE A O 1
ATOM 668 N N . LEU A 1 83 ? 9.491 5.014 9.555 1.00 92.31 83 LEU A N 1
ATOM 669 C CA . LEU A 1 83 ? 9.049 4.430 10.824 1.00 92.31 83 LEU A CA 1
ATOM 670 C C . LEU A 1 83 ? 9.073 2.896 10.793 1.00 92.31 83 LEU A C 1
ATOM 672 O O . LEU A 1 83 ? 9.494 2.283 11.769 1.00 92.31 83 LEU A O 1
ATOM 676 N N . SER A 1 84 ? 8.653 2.277 9.685 1.00 91.25 84 SER A N 1
ATOM 677 C CA . SER A 1 84 ? 8.641 0.815 9.539 1.00 91.25 84 SER A CA 1
ATOM 678 C C . SER A 1 84 ? 10.037 0.190 9.554 1.00 91.25 84 SER A C 1
ATOM 680 O O . SER A 1 84 ? 10.182 -0.987 9.885 1.00 91.25 84 SER A O 1
ATOM 682 N N . THR A 1 85 ? 11.056 0.971 9.187 1.00 90.06 85 THR A N 1
ATOM 683 C CA . THR A 1 85 ? 12.446 0.519 9.143 1.00 90.06 85 THR A CA 1
ATOM 684 C C . THR A 1 85 ? 13.167 0.699 10.474 1.00 90.06 85 THR A C 1
ATOM 686 O O . THR A 1 85 ? 14.064 -0.081 10.785 1.00 90.06 85 THR A O 1
ATOM 689 N N . ASP A 1 86 ? 12.759 1.669 11.290 1.00 92.56 86 ASP A N 1
ATOM 690 C CA . ASP A 1 86 ? 13.389 1.970 12.574 1.00 92.56 86 ASP A CA 1
ATOM 691 C C . ASP A 1 86 ? 12.861 1.062 13.703 1.00 92.56 86 ASP A C 1
ATOM 693 O O . ASP A 1 86 ? 12.001 1.435 14.507 1.00 92.56 86 ASP A O 1
ATOM 697 N N . THR A 1 87 ? 13.407 -0.156 13.778 1.00 92.12 87 THR A N 1
ATOM 698 C CA . THR A 1 87 ? 13.102 -1.162 14.816 1.00 92.12 87 THR A CA 1
ATOM 699 C C . THR A 1 87 ? 13.302 -0.623 16.234 1.00 92.12 87 THR A C 1
ATOM 701 O O . THR A 1 87 ? 12.522 -0.938 17.138 1.00 92.12 87 THR A O 1
ATOM 704 N N . LYS A 1 88 ? 14.323 0.218 16.441 1.00 91.25 88 LYS A N 1
ATOM 705 C CA . LYS A 1 88 ? 14.636 0.825 17.739 1.00 91.25 88 LYS A CA 1
ATOM 706 C C . LYS A 1 88 ? 13.544 1.797 18.150 1.00 91.25 88 LYS A C 1
ATOM 708 O O . LYS A 1 88 ? 13.080 1.732 19.284 1.00 91.25 88 LYS A O 1
ATOM 713 N N . LYS A 1 89 ? 13.097 2.661 17.242 1.00 89.25 89 LYS A N 1
ATOM 714 C CA . LYS A 1 89 ? 11.997 3.593 17.500 1.00 89.25 89 LYS A CA 1
ATOM 715 C C . LYS A 1 89 ? 10.672 2.871 17.703 1.00 89.25 89 LYS A C 1
ATOM 717 O O . LYS A 1 89 ? 9.960 3.208 18.646 1.00 89.25 89 LYS A O 1
ATOM 722 N N . LEU A 1 90 ? 10.370 1.847 16.898 1.00 89.00 90 LEU A N 1
ATOM 723 C CA . LEU A 1 90 ? 9.178 1.009 17.083 1.00 89.00 90 LEU A CA 1
ATOM 724 C C . LEU A 1 90 ? 9.125 0.401 18.491 1.00 89.00 90 LEU A C 1
ATOM 726 O O . LEU A 1 90 ? 8.077 0.447 19.137 1.00 89.00 90 LEU A O 1
ATOM 730 N N . ARG A 1 91 ? 10.264 -0.102 18.982 1.00 87.31 91 ARG A N 1
ATOM 731 C CA . ARG A 1 91 ? 10.402 -0.675 20.327 1.00 87.31 91 ARG A CA 1
ATOM 732 C C . ARG A 1 91 ? 10.339 0.381 21.432 1.00 87.31 91 ARG A C 1
ATOM 734 O O . ARG A 1 91 ? 9.571 0.233 22.376 1.00 87.31 91 ARG A O 1
ATOM 741 N N . ASN A 1 92 ? 11.147 1.436 21.328 1.00 86.12 92 ASN A N 1
ATOM 742 C CA . ASN A 1 92 ? 11.340 2.425 22.394 1.00 86.12 92 ASN A CA 1
ATOM 743 C C . ASN A 1 92 ? 10.095 3.271 22.667 1.00 86.12 92 ASN A C 1
ATOM 745 O O . ASN A 1 92 ? 9.882 3.682 23.808 1.00 86.12 92 ASN A O 1
ATOM 749 N N . GLU A 1 93 ? 9.308 3.530 21.625 1.00 83.56 93 GLU A N 1
ATOM 750 C CA . GLU A 1 93 ? 8.060 4.296 21.693 1.00 83.56 93 GLU A CA 1
ATOM 751 C C . GLU A 1 93 ? 6.825 3.378 21.797 1.00 83.56 93 GLU A C 1
ATOM 753 O O . GLU A 1 93 ? 5.696 3.850 21.896 1.00 83.56 93 GLU A O 1
ATOM 758 N N . GLY A 1 94 ? 7.018 2.053 21.761 1.00 83.25 94 GLY A N 1
ATOM 759 C CA . GLY A 1 94 ? 5.947 1.075 21.950 1.00 83.25 94 GLY A CA 1
ATOM 760 C C . GLY A 1 94 ? 4.818 1.166 20.918 1.00 83.25 94 GLY A C 1
ATOM 761 O O . GLY A 1 94 ? 3.662 0.964 21.281 1.00 83.25 94 GLY A O 1
ATOM 762 N N . PHE A 1 95 ? 5.123 1.455 19.645 1.00 85.50 95 PHE A N 1
ATOM 763 C CA . PHE A 1 95 ? 4.110 1.613 18.581 1.00 85.50 95 PHE A CA 1
ATOM 764 C C . PHE A 1 95 ? 3.261 0.353 18.349 1.00 85.50 95 PHE A C 1
ATOM 766 O O . PHE A 1 95 ? 2.126 0.456 17.892 1.00 85.50 95 PHE A O 1
ATOM 773 N N . LEU A 1 96 ? 3.825 -0.823 18.640 1.00 88.12 96 LEU A N 1
ATOM 774 C CA . LEU A 1 96 ? 3.162 -2.127 18.544 1.00 88.12 96 LEU A CA 1
ATOM 775 C C . LEU A 1 96 ? 2.987 -2.787 19.922 1.00 88.12 96 LEU A C 1
ATOM 777 O O . LEU A 1 96 ? 2.687 -3.972 19.993 1.00 88.12 96 LEU A O 1
ATOM 781 N N . SER A 1 97 ? 3.201 -2.054 21.016 1.00 85.75 97 SER A N 1
ATOM 782 C CA . SER A 1 97 ? 3.082 -2.618 22.359 1.00 85.75 97 SER A CA 1
ATOM 783 C C . SER A 1 97 ? 1.711 -2.276 22.950 1.00 85.75 97 SER A C 1
ATOM 785 O O . SER A 1 97 ? 1.364 -1.093 23.008 1.00 85.75 97 SER A O 1
ATOM 787 N N . PRO A 1 98 ? 0.934 -3.267 23.433 1.00 77.69 98 PRO A N 1
ATOM 788 C CA . PRO A 1 98 ? -0.382 -3.016 24.023 1.00 77.69 98 PRO A CA 1
ATOM 789 C C . PRO A 1 98 ? -0.327 -2.199 25.324 1.00 77.69 98 PRO A C 1
ATOM 791 O O . PRO A 1 98 ? -1.298 -1.531 25.666 1.00 77.69 98 PRO A O 1
ATOM 794 N N . PHE A 1 99 ? 0.813 -2.202 26.018 1.00 73.62 99 PHE A N 1
ATOM 795 C CA . PHE A 1 99 ? 1.102 -1.335 27.161 1.00 73.62 99 PHE A CA 1
ATOM 796 C C . PHE A 1 99 ? 2.380 -0.539 26.890 1.00 73.62 99 PHE A C 1
ATOM 798 O O . PHE A 1 99 ? 3.316 -1.035 26.256 1.00 73.62 99 PHE A O 1
ATOM 805 N N . HIS A 1 100 ? 2.441 0.710 27.346 1.00 67.12 100 HIS A N 1
ATOM 806 C CA . HIS A 1 100 ? 3.601 1.552 27.071 1.00 67.12 100 HIS A CA 1
ATOM 807 C C . HIS A 1 100 ? 4.804 1.115 27.932 1.00 67.12 100 HIS A C 1
ATOM 809 O O . HIS A 1 100 ? 4.675 1.092 29.158 1.00 67.12 100 HIS A O 1
ATOM 815 N N . PRO A 1 101 ? 5.999 0.855 27.355 1.00 63.16 101 PRO A N 1
ATOM 816 C CA . PRO A 1 101 ? 7.164 0.388 28.119 1.00 63.16 101 PRO A CA 1
ATOM 817 C C . PRO A 1 101 ? 7.577 1.314 29.272 1.00 63.16 101 PRO A C 1
ATOM 819 O O . PRO A 1 101 ? 8.141 0.857 30.259 1.00 63.16 101 PRO A O 1
ATOM 822 N N . ARG A 1 102 ? 7.301 2.622 29.148 1.00 65.19 102 ARG A N 1
ATOM 823 C CA . ARG A 1 102 ? 7.597 3.637 30.180 1.00 65.19 102 ARG A CA 1
ATOM 824 C C . ARG A 1 102 ? 6.411 3.991 31.087 1.00 65.19 102 ARG A C 1
ATOM 826 O O . ARG A 1 102 ? 6.627 4.652 32.092 1.00 65.19 102 ARG A O 1
ATOM 833 N N . TYR A 1 103 ? 5.185 3.600 30.724 1.00 68.94 103 TYR A N 1
ATOM 834 C CA . TYR A 1 103 ? 3.959 3.968 31.451 1.00 68.94 103 TYR A CA 1
ATOM 835 C C . TYR A 1 103 ? 3.010 2.761 31.533 1.00 68.94 103 TYR A C 1
ATOM 837 O O . TYR A 1 103 ? 1.989 2.739 30.845 1.00 68.94 103 TYR A O 1
ATOM 845 N N . PRO A 1 104 ? 3.350 1.738 32.336 1.00 64.12 104 PRO A N 1
ATOM 846 C CA . PRO A 1 104 ? 2.562 0.508 32.433 1.00 64.12 104 PRO A CA 1
ATOM 847 C C . PRO A 1 104 ? 1.149 0.734 32.997 1.00 64.12 104 PRO A C 1
ATOM 849 O O . PRO A 1 104 ? 0.246 -0.036 32.683 1.00 64.12 104 PRO A O 1
ATOM 852 N N . ASP A 1 105 ? 0.937 1.816 33.752 1.00 66.69 105 ASP A N 1
ATOM 853 C CA . ASP A 1 105 ? -0.378 2.192 34.295 1.00 66.69 105 ASP A CA 1
ATOM 854 C C . ASP A 1 105 ? -1.349 2.690 33.208 1.00 66.69 105 ASP A C 1
ATOM 856 O O . ASP A 1 105 ? -2.565 2.720 33.401 1.00 66.69 105 ASP A O 1
ATOM 860 N N . ILE A 1 106 ? -0.824 3.067 32.035 1.00 65.56 106 ILE A N 1
ATOM 861 C CA . ILE A 1 106 ? -1.617 3.450 30.870 1.00 65.56 106 ILE A CA 1
ATOM 862 C C . ILE A 1 106 ? -1.876 2.184 30.043 1.00 65.56 106 ILE A C 1
ATOM 864 O O . ILE A 1 106 ? -1.116 1.826 29.142 1.00 65.56 106 ILE A O 1
ATOM 868 N N . LEU A 1 107 ? -2.989 1.514 30.351 1.00 59.38 107 LEU A N 1
ATOM 869 C CA . LEU A 1 107 ? -3.426 0.261 29.709 1.00 59.38 107 LEU A CA 1
ATOM 870 C C . LEU A 1 107 ? -3.878 0.420 28.245 1.00 59.38 107 LEU A C 1
ATOM 872 O O . LEU A 1 107 ? -4.201 -0.561 27.577 1.00 59.38 107 LEU A O 1
ATOM 876 N N . THR A 1 108 ? -3.924 1.653 27.743 1.00 58.84 108 THR A N 1
ATOM 877 C CA . THR A 1 108 ? -4.205 1.965 26.342 1.00 58.84 108 THR A CA 1
ATOM 878 C C . THR A 1 108 ? -3.206 3.010 25.874 1.00 58.84 108 THR A C 1
ATOM 880 O O . THR A 1 108 ? -3.320 4.175 26.256 1.00 58.84 108 THR A O 1
ATOM 883 N N . ASN A 1 109 ? -2.227 2.624 25.053 1.00 55.50 109 ASN A N 1
ATOM 884 C CA . ASN A 1 109 ? -1.314 3.578 24.427 1.00 55.50 109 ASN A CA 1
ATOM 885 C C . ASN A 1 109 ? -2.110 4.451 23.442 1.00 55.50 109 ASN A C 1
ATOM 887 O O . ASN A 1 109 ? -2.197 4.120 22.272 1.00 55.50 109 ASN A O 1
ATOM 891 N N . SER A 1 110 ? -2.756 5.522 23.911 1.00 50.88 110 SER A N 1
ATOM 892 C CA . SER A 1 110 ? -3.680 6.353 23.125 1.00 50.88 110 SER A CA 1
ATO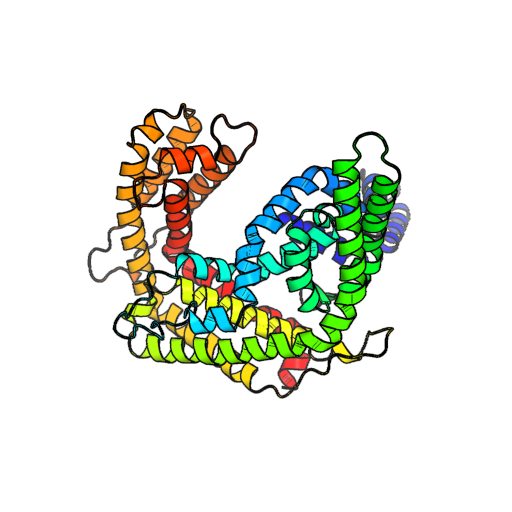M 893 C C . SER A 1 110 ? -2.986 7.449 22.309 1.00 50.88 110 SER A C 1
ATOM 895 O O . SER A 1 110 ? -3.632 8.084 21.480 1.00 50.88 110 SER A O 1
ATOM 897 N N . ALA A 1 111 ? -1.683 7.677 22.517 1.00 47.34 111 ALA A N 1
ATOM 898 C CA . ALA A 1 111 ? -0.924 8.749 21.862 1.00 47.34 111 ALA A CA 1
ATOM 899 C C . ALA A 1 111 ? -0.281 8.325 20.524 1.00 47.34 111 ALA A C 1
ATOM 901 O O . ALA A 1 111 ? -0.161 9.133 19.604 1.00 47.34 111 ALA A O 1
ATOM 902 N N . HIS A 1 112 ? 0.106 7.054 20.391 1.00 55.62 112 HIS A N 1
ATOM 903 C CA . HIS A 1 112 ? 0.721 6.481 19.188 1.00 55.62 112 HIS A CA 1
ATOM 904 C C . HIS A 1 112 ? -0.200 5.755 18.166 1.00 55.62 112 HIS A C 1
ATOM 906 O O . HIS A 1 112 ? 0.289 5.530 17.052 1.00 55.62 112 HIS A O 1
ATOM 912 N N . PRO A 1 113 ? -1.492 5.423 18.418 1.00 52.03 113 PRO A N 1
ATOM 913 C CA . PRO A 1 113 ? -2.299 4.599 17.511 1.00 52.03 113 PRO A CA 1
ATOM 914 C C . PRO A 1 113 ? -2.474 5.193 16.123 1.00 52.03 113 PRO A C 1
ATOM 916 O O . PRO A 1 113 ? -2.401 4.451 15.154 1.00 52.03 113 PRO A O 1
ATOM 919 N N . MET A 1 114 ? -2.652 6.513 16.001 1.00 57.62 114 MET A N 1
ATOM 920 C CA . MET A 1 114 ? -2.902 7.131 14.692 1.00 57.62 114 MET A CA 1
ATOM 921 C C . MET A 1 114 ? -1.688 7.020 13.765 1.00 57.62 114 MET A C 1
ATOM 923 O O . MET A 1 114 ? -1.841 6.728 12.587 1.00 57.62 114 MET A O 1
ATOM 927 N N . ARG A 1 115 ? -0.467 7.166 14.301 1.00 59.62 115 ARG A N 1
ATOM 928 C CA . ARG A 1 115 ? 0.769 6.978 13.519 1.00 59.62 115 ARG A CA 1
ATOM 929 C C . ARG A 1 115 ? 1.109 5.502 13.305 1.00 59.62 115 ARG A C 1
ATOM 931 O O . ARG A 1 115 ? 1.723 5.165 12.298 1.00 59.62 115 ARG A O 1
ATOM 938 N N . ALA A 1 116 ? 0.732 4.626 14.239 1.00 68.38 116 ALA A N 1
ATOM 939 C CA . ALA A 1 116 ? 0.920 3.184 14.097 1.00 68.38 116 ALA A CA 1
ATOM 940 C C . ALA A 1 116 ? -0.066 2.565 13.099 1.00 68.38 116 ALA A C 1
ATOM 942 O O . ALA A 1 116 ? 0.288 1.603 12.428 1.00 68.38 116 ALA A O 1
ATOM 943 N N . GLN A 1 117 ? -1.285 3.093 12.981 1.00 82.06 117 GLN A N 1
ATOM 944 C CA . GLN A 1 117 ? -2.344 2.562 12.120 1.00 82.06 117 GLN A CA 1
ATOM 945 C C . GLN A 1 117 ? -1.926 2.521 10.647 1.00 82.06 117 GLN A C 1
ATOM 947 O O . GLN A 1 117 ? -2.211 1.552 9.947 1.00 82.06 117 GLN A O 1
ATOM 952 N N . ASP A 1 118 ? -1.181 3.524 10.187 1.00 87.25 118 ASP A N 1
ATOM 953 C CA . ASP A 1 118 ? -0.692 3.561 8.809 1.00 87.25 118 ASP A CA 1
ATOM 954 C C . ASP A 1 118 ? 0.338 2.463 8.500 1.00 87.25 118 ASP A C 1
ATOM 956 O O . ASP A 1 118 ? 0.495 2.086 7.335 1.00 87.25 118 ASP A O 1
ATOM 960 N N . LEU A 1 119 ? 0.988 1.876 9.519 1.00 91.88 119 LEU A N 1
ATOM 961 C CA . LEU A 1 119 ? 1.867 0.711 9.337 1.00 91.88 119 LEU A CA 1
ATOM 962 C C . LEU A 1 119 ? 1.100 -0.502 8.789 1.00 91.88 119 LEU A C 1
ATOM 964 O O . LEU A 1 119 ? 1.706 -1.350 8.139 1.00 91.88 119 LEU A O 1
ATOM 968 N N . ALA A 1 120 ? -0.227 -0.564 8.950 1.00 93.31 120 ALA A N 1
ATOM 969 C CA . ALA A 1 120 ? -1.054 -1.595 8.327 1.00 93.31 120 ALA A CA 1
ATOM 970 C C . ALA A 1 120 ? -0.972 -1.582 6.785 1.00 93.31 120 ALA A C 1
ATOM 972 O O . ALA A 1 120 ? -1.249 -2.595 6.141 1.00 93.31 120 ALA A O 1
ATOM 973 N N . ASN A 1 121 ? -0.572 -0.456 6.179 1.00 93.19 121 ASN A N 1
ATOM 974 C CA . ASN A 1 121 ? -0.422 -0.292 4.730 1.00 93.19 121 ASN A CA 1
ATOM 975 C C . ASN A 1 121 ? 1.044 -0.336 4.257 1.00 93.19 121 ASN A C 1
ATOM 977 O O . ASN A 1 121 ? 1.310 -0.097 3.079 1.00 93.19 121 ASN A O 1
ATOM 981 N N . VAL A 1 122 ? 1.996 -0.672 5.136 1.00 91.62 122 VAL A N 1
ATOM 982 C CA . VAL A 1 122 ? 3.440 -0.649 4.836 1.00 91.62 122 VAL A CA 1
ATOM 983 C C . VAL A 1 122 ? 3.817 -1.472 3.603 1.00 91.62 122 VAL A C 1
ATOM 985 O O . VAL A 1 122 ? 4.620 -1.018 2.791 1.00 91.62 122 VAL A O 1
ATOM 988 N N . THR A 1 123 ? 3.213 -2.651 3.416 1.00 92.00 123 THR A N 1
ATOM 989 C CA . THR A 1 123 ? 3.477 -3.513 2.257 1.00 92.00 123 THR A CA 1
ATOM 990 C C . THR A 1 123 ? 3.119 -2.797 0.960 1.00 92.00 123 THR A C 1
ATOM 992 O O . THR A 1 123 ? 3.941 -2.737 0.051 1.00 92.00 123 THR A O 1
ATOM 995 N N . SER A 1 124 ? 1.936 -2.180 0.899 1.00 95.00 124 SER A N 1
ATOM 996 C CA . SER A 1 124 ? 1.516 -1.385 -0.256 1.00 95.00 124 SER A CA 1
ATOM 997 C C . SER A 1 124 ? 2.446 -0.195 -0.474 1.00 95.00 124 SER A C 1
ATOM 999 O O . SER A 1 124 ? 2.881 0.024 -1.595 1.00 95.00 124 SER A O 1
ATOM 1001 N N . TYR A 1 125 ? 2.821 0.539 0.577 1.00 96.19 125 TYR A N 1
ATOM 1002 C CA . TYR A 1 125 ? 3.699 1.708 0.444 1.00 96.19 125 TYR A CA 1
ATOM 1003 C C . TYR A 1 125 ? 5.097 1.349 -0.071 1.00 96.19 125 TYR A C 1
ATOM 1005 O O . TYR A 1 125 ? 5.620 2.044 -0.942 1.00 96.19 125 TYR A O 1
ATOM 1013 N N . ARG A 1 126 ? 5.683 0.238 0.395 1.00 95.69 126 ARG A N 1
ATOM 1014 C CA . ARG A 1 126 ? 6.957 -0.278 -0.134 1.00 95.69 126 ARG A CA 1
ATOM 1015 C C . ARG A 1 126 ? 6.827 -0.654 -1.609 1.00 95.69 126 ARG A C 1
ATOM 1017 O O . ARG A 1 126 ? 7.648 -0.239 -2.419 1.00 95.69 126 ARG A O 1
ATOM 1024 N N . GLU A 1 127 ? 5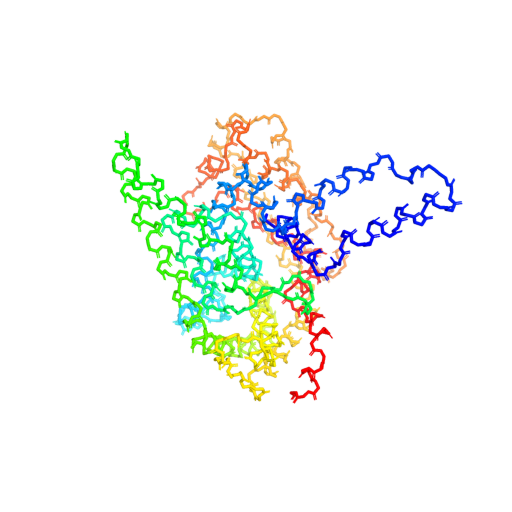.767 -1.370 -1.978 1.00 95.44 127 GLU A N 1
ATOM 1025 C CA . GLU A 1 127 ? 5.496 -1.729 -3.375 1.00 95.44 127 GLU A CA 1
ATOM 1026 C C . GLU A 1 127 ? 5.275 -0.495 -4.266 1.00 95.44 127 GLU A C 1
ATOM 1028 O O . GLU A 1 127 ? 5.757 -0.466 -5.397 1.00 95.44 127 GLU A O 1
ATOM 1033 N N . TRP A 1 128 ? 4.593 0.538 -3.759 1.00 97.69 128 TRP A N 1
ATOM 1034 C CA . TRP A 1 128 ? 4.399 1.803 -4.469 1.00 97.69 128 TRP A CA 1
ATOM 1035 C C . TRP A 1 128 ? 5.730 2.493 -4.745 1.00 97.69 128 TRP A C 1
ATOM 1037 O O . TRP A 1 128 ? 5.923 2.984 -5.850 1.00 97.69 128 TRP A O 1
ATOM 1047 N N . VAL A 1 129 ? 6.651 2.503 -3.779 1.00 97.69 129 VAL A N 1
ATOM 1048 C CA . VAL A 1 129 ? 7.994 3.076 -3.947 1.00 97.69 129 VAL A CA 1
ATOM 1049 C C . VAL A 1 129 ? 8.811 2.297 -4.977 1.00 97.69 129 VAL A C 1
ATOM 1051 O O . VAL A 1 129 ? 9.379 2.908 -5.881 1.00 97.69 129 VAL A O 1
ATOM 1054 N N . LEU A 1 130 ? 8.826 0.963 -4.888 1.00 97.25 130 LEU A N 1
ATOM 1055 C CA . LEU A 1 130 ? 9.578 0.113 -5.818 1.00 97.25 130 LEU A CA 1
ATOM 1056 C C . LEU A 1 130 ? 9.056 0.206 -7.258 1.00 97.25 130 LEU A C 1
ATOM 1058 O O . LEU A 1 130 ? 9.833 0.302 -8.200 1.00 97.25 130 LEU A O 1
ATOM 1062 N N . LEU A 1 131 ? 7.737 0.168 -7.453 1.00 97.88 131 LEU A N 1
ATOM 1063 C CA . LEU A 1 131 ? 7.149 0.239 -8.794 1.00 97.88 131 LEU A CA 1
ATOM 1064 C C . LEU A 1 131 ? 7.100 1.673 -9.315 1.00 97.88 131 LEU A C 1
ATOM 1066 O O . LEU A 1 131 ? 7.339 1.899 -10.496 1.00 97.88 131 LEU A O 1
ATOM 1070 N N . GLY A 1 132 ? 6.806 2.636 -8.444 1.00 97.50 132 GLY A N 1
ATOM 1071 C CA . GLY A 1 132 ? 6.662 4.042 -8.794 1.00 97.50 132 GLY A CA 1
ATOM 1072 C C . GLY A 1 132 ? 7.965 4.647 -9.299 1.00 97.50 132 GLY A C 1
ATOM 1073 O O . GLY A 1 132 ? 7.973 5.198 -10.391 1.00 97.50 132 GLY A O 1
ATOM 1074 N N . TYR A 1 133 ? 9.083 4.476 -8.585 1.00 97.44 133 TYR A N 1
ATOM 1075 C CA . TYR A 1 133 ? 10.375 4.992 -9.063 1.00 97.44 133 TYR A CA 1
ATOM 1076 C C . TYR A 1 133 ? 10.981 4.172 -10.209 1.00 97.44 133 TYR A C 1
ATOM 1078 O O . TYR A 1 133 ? 11.827 4.689 -10.935 1.00 97.44 133 TYR A O 1
ATOM 1086 N N . LEU A 1 134 ? 10.549 2.921 -10.410 1.00 97.44 134 LEU A N 1
ATOM 1087 C CA . LEU A 1 134 ? 10.927 2.145 -11.593 1.00 97.44 134 LEU A CA 1
ATOM 1088 C C . LEU A 1 134 ? 10.339 2.753 -12.876 1.00 97.44 134 LEU A C 1
ATOM 1090 O O . LEU A 1 134 ? 11.018 2.792 -13.904 1.00 97.44 134 LEU A O 1
ATOM 1094 N N . VAL A 1 135 ? 9.084 3.217 -12.825 1.00 97.00 135 VAL A N 1
ATOM 1095 C CA . VAL A 1 135 ? 8.368 3.748 -14.001 1.00 97.00 135 VAL A CA 1
ATOM 1096 C C . VAL A 1 135 ? 8.385 5.274 -14.113 1.00 97.00 135 VAL A C 1
ATOM 1098 O O . VAL A 1 135 ? 8.169 5.805 -15.196 1.00 97.00 135 VAL A O 1
ATOM 1101 N N . CYS A 1 136 ? 8.674 5.979 -13.022 1.00 96.94 136 CYS A N 1
ATOM 1102 C CA . CYS A 1 136 ? 8.794 7.434 -12.965 1.00 96.94 136 CYS A CA 1
ATOM 1103 C C . CYS A 1 136 ? 10.175 7.818 -12.397 1.00 96.94 136 CYS A C 1
ATOM 1105 O O . CYS A 1 136 ? 10.271 8.279 -11.256 1.00 96.94 136 CYS A O 1
ATOM 1107 N N . PRO A 1 137 ? 11.265 7.581 -13.154 1.00 95.94 137 PRO A N 1
ATOM 1108 C CA . PRO A 1 137 ? 12.632 7.752 -12.659 1.00 95.94 137 PRO A CA 1
ATOM 1109 C C . PRO A 1 137 ? 12.986 9.212 -12.347 1.00 95.94 137 PRO A C 1
ATOM 1111 O O . PRO A 1 137 ? 13.764 9.456 -11.427 1.00 95.94 137 PRO A O 1
ATOM 1114 N N . ASP A 1 138 ? 12.390 10.179 -13.049 1.00 94.31 138 ASP A N 1
ATOM 1115 C CA . ASP A 1 138 ? 12.643 11.611 -12.827 1.00 94.31 138 ASP A CA 1
ATOM 1116 C C . ASP A 1 138 ? 12.192 12.079 -11.436 1.00 94.31 138 ASP A C 1
ATOM 1118 O O . ASP A 1 138 ? 12.773 12.999 -10.862 1.00 94.31 138 ASP A O 1
ATOM 1122 N N . GLU A 1 139 ? 11.223 11.392 -10.825 1.00 96.06 139 GLU A N 1
ATOM 1123 C CA . GLU A 1 139 ? 10.762 11.715 -9.472 1.00 96.06 139 GLU A CA 1
ATOM 1124 C C . GLU A 1 139 ? 11.815 11.398 -8.397 1.00 96.06 139 GLU A C 1
ATOM 1126 O O . GLU A 1 139 ? 11.739 11.937 -7.294 1.00 96.06 139 GLU A O 1
ATOM 1131 N N . LEU A 1 140 ? 12.845 10.597 -8.705 1.00 95.56 140 LEU A N 1
ATOM 1132 C CA . LEU A 1 140 ? 13.991 10.397 -7.806 1.00 95.56 140 LEU A CA 1
ATOM 1133 C C . LEU A 1 140 ? 14.839 11.663 -7.633 1.00 95.56 140 LEU A C 1
ATOM 1135 O O . LEU A 1 140 ? 15.609 11.744 -6.678 1.00 95.56 140 LEU A O 1
ATOM 1139 N N . LEU A 1 141 ? 14.710 12.643 -8.535 1.00 93.56 141 LEU A N 1
ATOM 1140 C CA . LEU A 1 141 ? 15.447 13.907 -8.480 1.00 93.56 141 LEU A CA 1
ATOM 1141 C C . LEU A 1 141 ? 14.852 14.908 -7.479 1.00 93.56 141 LEU A C 1
ATOM 1143 O O . LEU A 1 141 ? 15.380 16.007 -7.306 1.00 93.56 141 LEU A O 1
ATOM 1147 N N . ARG A 1 142 ? 13.769 14.549 -6.787 1.00 92.06 142 ARG A N 1
ATOM 1148 C CA . ARG A 1 142 ? 13.245 15.346 -5.678 1.00 92.06 142 ARG A CA 1
ATOM 1149 C C . ARG A 1 142 ? 14.075 15.142 -4.415 1.00 92.06 142 ARG A C 1
ATOM 1151 O O . ARG A 1 142 ? 14.587 14.058 -4.151 1.00 92.06 142 ARG A O 1
ATOM 1158 N N . VAL A 1 143 ? 14.121 16.177 -3.578 1.00 84.50 143 VAL A N 1
ATOM 1159 C CA . VAL A 1 143 ? 15.022 16.271 -2.414 1.00 84.50 143 VAL A CA 1
ATOM 1160 C C . VAL A 1 143 ? 14.905 15.083 -1.453 1.00 84.50 143 VAL A C 1
ATOM 1162 O O . VAL A 1 143 ? 15.923 14.587 -0.989 1.00 84.50 143 VAL A O 1
ATOM 1165 N N . THR A 1 144 ? 13.687 14.618 -1.156 1.00 87.31 144 THR A N 1
ATOM 1166 C CA . THR A 1 144 ? 13.458 13.548 -0.158 1.00 87.31 144 THR A CA 1
ATOM 1167 C C . THR A 1 144 ? 13.233 12.168 -0.772 1.00 87.31 144 THR A C 1
ATOM 1169 O O . THR A 1 144 ? 13.248 11.153 -0.073 1.00 87.31 144 THR A O 1
ATOM 1172 N N . SER A 1 145 ? 13.032 12.115 -2.089 1.00 93.62 145 SER A N 1
ATOM 1173 C CA . SER A 1 145 ? 12.610 10.901 -2.788 1.00 93.62 145 SER A CA 1
ATOM 1174 C C . SER A 1 145 ? 13.704 9.838 -2.815 1.00 93.62 145 SER A C 1
ATOM 1176 O O . SER A 1 145 ? 13.409 8.648 -2.681 1.00 93.62 145 SER A O 1
ATOM 1178 N N . ILE A 1 146 ? 14.970 10.261 -2.897 1.00 94.00 146 ILE A N 1
ATOM 1179 C CA . ILE A 1 146 ? 16.106 9.341 -2.874 1.00 94.00 146 ILE A CA 1
ATOM 1180 C C . ILE A 1 146 ? 16.223 8.598 -1.538 1.00 94.00 146 ILE A C 1
ATOM 1182 O O . ILE A 1 146 ? 16.413 7.385 -1.541 1.00 94.00 146 ILE A O 1
ATOM 1186 N N . ASP A 1 147 ? 16.036 9.279 -0.406 1.00 94.81 147 ASP A N 1
ATOM 1187 C CA . ASP A 1 147 ? 16.135 8.654 0.918 1.00 94.81 147 ASP A CA 1
ATOM 1188 C C . ASP A 1 147 ? 15.055 7.581 1.099 1.00 94.81 147 ASP A C 1
ATOM 1190 O O . ASP A 1 147 ? 15.339 6.470 1.552 1.00 94.81 147 ASP A O 1
ATOM 1194 N N . VAL A 1 148 ? 13.824 7.884 0.668 1.00 96.19 148 VAL A N 1
ATOM 1195 C CA . VAL A 1 148 ? 12.708 6.928 0.679 1.00 96.19 148 VAL A CA 1
ATOM 1196 C C . VAL A 1 148 ? 13.016 5.727 -0.220 1.00 96.19 148 VAL A C 1
ATOM 1198 O O . VAL A 1 148 ? 12.853 4.583 0.206 1.00 96.19 148 VAL A O 1
ATOM 1201 N N . ALA A 1 149 ? 13.490 5.965 -1.447 1.00 96.69 149 ALA A N 1
ATOM 1202 C CA . ALA A 1 149 ? 13.826 4.901 -2.388 1.00 96.69 149 ALA A CA 1
ATOM 1203 C C . ALA A 1 149 ? 14.940 3.992 -1.854 1.00 96.69 149 ALA A C 1
ATOM 1205 O O . ALA A 1 149 ? 14.830 2.770 -1.944 1.00 96.69 149 ALA A O 1
ATOM 1206 N N . MET A 1 150 ? 15.999 4.561 -1.271 1.00 95.31 150 MET A N 1
ATOM 1207 C CA . MET A 1 150 ? 17.153 3.787 -0.806 1.00 95.31 150 MET A CA 1
ATOM 1208 C C . MET A 1 150 ? 16.832 2.887 0.375 1.00 95.31 150 MET A C 1
ATOM 1210 O O . MET A 1 150 ? 17.347 1.772 0.425 1.00 95.31 150 MET A O 1
ATOM 1214 N N . VAL A 1 151 ? 15.961 3.325 1.288 1.00 94.88 151 VAL A N 1
ATOM 1215 C CA . VAL A 1 151 ? 15.492 2.467 2.382 1.00 94.88 151 VAL A CA 1
ATOM 1216 C C . VAL A 1 151 ? 14.829 1.210 1.824 1.00 94.88 151 VAL A C 1
ATOM 1218 O O . VAL A 1 151 ? 15.190 0.104 2.213 1.00 94.88 151 VAL A O 1
ATOM 1221 N N . VAL A 1 152 ? 13.923 1.354 0.855 1.00 95.94 152 VAL A N 1
ATOM 1222 C CA . VAL A 1 152 ? 13.188 0.201 0.314 1.00 95.94 152 VAL A CA 1
ATOM 1223 C C . VAL A 1 152 ? 14.057 -0.651 -0.620 1.00 95.94 152 VAL A C 1
ATOM 1225 O O . VAL A 1 152 ? 13.985 -1.877 -0.558 1.00 95.94 152 VAL A O 1
ATOM 1228 N N . LEU A 1 153 ? 14.917 -0.043 -1.445 1.00 96.12 153 LEU A N 1
ATOM 1229 C CA . LEU A 1 153 ? 15.837 -0.778 -2.325 1.00 96.12 153 LEU A CA 1
ATOM 1230 C C . LEU A 1 153 ? 16.871 -1.591 -1.538 1.00 96.12 153 LEU A C 1
ATOM 1232 O O . LEU A 1 153 ? 17.204 -2.694 -1.947 1.00 96.12 153 LEU A O 1
ATOM 1236 N N . LYS A 1 154 ? 17.371 -1.082 -0.408 1.00 94.44 154 LYS A N 1
ATOM 1237 C CA . LYS A 1 154 ? 18.352 -1.799 0.424 1.00 94.44 154 LYS A CA 1
ATOM 1238 C C . LYS A 1 154 ? 17.776 -3.066 1.077 1.00 94.44 154 LYS A C 1
ATOM 1240 O O . LYS A 1 154 ? 18.527 -3.962 1.448 1.00 94.44 154 LYS A O 1
ATOM 1245 N N . GLU A 1 155 ? 16.458 -3.130 1.223 1.00 92.69 155 GLU A N 1
ATOM 1246 C CA . GLU A 1 155 ? 15.725 -4.202 1.907 1.00 92.69 155 GLU A CA 1
ATOM 1247 C C . GLU A 1 155 ? 15.139 -5.249 0.947 1.00 92.69 155 GLU A C 1
ATOM 1249 O O . GLU A 1 155 ? 14.489 -6.196 1.372 1.00 92.69 155 GLU A O 1
ATOM 1254 N N . ASN A 1 156 ? 15.302 -5.099 -0.368 1.00 92.06 156 ASN A N 1
ATOM 1255 C CA . ASN A 1 156 ? 14.677 -6.008 -1.328 1.00 92.06 156 ASN A CA 1
ATOM 1256 C C . ASN A 1 156 ? 15.665 -6.384 -2.425 1.00 92.06 156 ASN A C 1
ATOM 1258 O O . ASN A 1 156 ? 16.380 -5.532 -2.932 1.00 92.06 156 ASN A O 1
ATOM 1262 N N . LEU A 1 157 ? 15.676 -7.657 -2.824 1.00 89.94 157 LEU A N 1
ATOM 1263 C CA . LEU A 1 157 ? 16.481 -8.131 -3.960 1.00 89.94 157 LEU A CA 1
ATOM 1264 C C . LEU A 1 157 ? 15.614 -8.411 -5.188 1.00 89.94 157 LEU A C 1
ATOM 1266 O O . LEU A 1 157 ? 16.063 -8.287 -6.331 1.00 89.94 157 LEU A O 1
ATOM 1270 N N . VAL A 1 158 ? 14.358 -8.782 -4.949 1.00 91.69 158 VAL A N 1
ATOM 1271 C CA . VAL A 1 158 ? 13.381 -9.107 -5.983 1.00 91.69 158 VAL A CA 1
ATOM 1272 C C . VAL A 1 158 ? 12.162 -8.204 -5.884 1.00 91.69 158 VAL A C 1
ATOM 1274 O O . VAL A 1 158 ? 11.798 -7.725 -4.813 1.00 91.69 158 VAL A O 1
ATOM 1277 N N . LEU A 1 159 ? 11.514 -7.991 -7.024 1.00 92.94 159 LEU A N 1
ATOM 1278 C CA . LEU A 1 159 ? 10.250 -7.278 -7.122 1.00 92.94 159 LEU A CA 1
ATOM 1279 C C . LEU A 1 159 ? 9.146 -8.272 -7.511 1.00 92.94 159 LEU A C 1
ATOM 1281 O O . LEU A 1 159 ? 9.140 -8.744 -8.655 1.00 92.94 159 LEU A O 1
ATOM 1285 N N . PRO A 1 160 ? 8.223 -8.620 -6.596 1.00 92.06 160 PRO A N 1
ATOM 1286 C CA . PRO A 1 160 ? 7.142 -9.550 -6.897 1.00 92.06 160 PRO A CA 1
ATOM 1287 C C . PRO A 1 160 ? 6.126 -8.925 -7.863 1.00 92.06 160 PRO A C 1
ATOM 1289 O O . PRO A 1 160 ? 5.581 -7.842 -7.621 1.00 92.06 160 PRO A O 1
ATOM 1292 N N . LEU A 1 161 ? 5.843 -9.639 -8.954 1.00 93.56 161 LEU A N 1
ATOM 1293 C CA . LEU A 1 161 ? 4.857 -9.249 -9.960 1.00 93.56 161 LEU A CA 1
ATOM 1294 C C . LEU A 1 161 ? 3.499 -9.877 -9.659 1.00 93.56 161 LEU A C 1
ATOM 1296 O O . LEU A 1 161 ? 2.506 -9.171 -9.491 1.00 93.56 161 LEU A O 1
ATOM 1300 N N . PHE A 1 162 ? 3.459 -11.204 -9.564 1.00 92.19 162 PHE A N 1
ATOM 1301 C CA . PHE A 1 162 ? 2.244 -11.950 -9.274 1.00 92.19 162 PHE A CA 1
ATOM 1302 C C . PHE A 1 162 ? 2.607 -13.301 -8.668 1.00 92.19 162 PHE A C 1
ATOM 1304 O O . PHE A 1 162 ? 3.275 -14.098 -9.314 1.00 92.19 162 PHE A O 1
ATOM 1311 N N . ARG A 1 163 ? 2.129 -13.581 -7.449 1.00 90.38 163 ARG A N 1
ATOM 1312 C CA . ARG A 1 163 ? 2.422 -14.841 -6.741 1.00 90.38 163 ARG A CA 1
ATOM 1313 C C . ARG A 1 163 ? 3.939 -15.021 -6.552 1.00 90.38 163 ARG A C 1
ATOM 1315 O O . ARG A 1 163 ? 4.563 -14.131 -5.984 1.00 90.38 163 ARG A O 1
ATOM 1322 N N . ASP A 1 164 ? 4.485 -16.140 -7.007 1.00 88.69 164 ASP A N 1
ATOM 1323 C CA . ASP A 1 164 ? 5.897 -16.522 -7.031 1.00 88.69 164 ASP A CA 1
ATOM 1324 C C . ASP A 1 164 ? 6.685 -15.911 -8.199 1.00 88.69 164 ASP A C 1
ATOM 1326 O O . ASP A 1 164 ? 7.909 -15.996 -8.229 1.00 88.69 164 ASP A O 1
ATOM 1330 N N . GLU A 1 165 ? 6.024 -15.229 -9.133 1.00 91.44 165 GLU A N 1
ATOM 1331 C CA . GLU A 1 165 ? 6.687 -14.602 -10.270 1.00 91.44 165 GLU A CA 1
ATOM 1332 C C . GLU A 1 165 ? 7.247 -13.228 -9.892 1.00 91.44 165 GLU A C 1
ATOM 1334 O O . GLU A 1 165 ? 6.512 -12.310 -9.520 1.00 91.44 165 GLU A O 1
ATOM 1339 N N . TYR A 1 166 ? 8.561 -13.065 -10.047 1.00 92.00 166 TYR A N 1
ATOM 1340 C CA . TYR A 1 166 ? 9.299 -11.843 -9.709 1.00 92.00 166 TYR A CA 1
ATOM 1341 C C . TYR A 1 166 ? 10.286 -11.430 -10.809 1.00 92.00 166 TYR A C 1
ATOM 1343 O O . TYR A 1 166 ? 10.585 -12.210 -11.719 1.00 92.00 166 TYR A O 1
ATOM 1351 N N . ILE A 1 167 ? 10.813 -10.211 -10.706 1.00 91.94 167 ILE A N 1
ATOM 1352 C CA . ILE A 1 167 ? 11.970 -9.730 -11.480 1.00 91.94 167 ILE A CA 1
ATOM 1353 C C . ILE A 1 167 ? 13.107 -9.319 -10.542 1.00 91.94 167 ILE A C 1
ATOM 1355 O O . ILE A 1 167 ? 12.875 -9.037 -9.365 1.00 91.94 167 ILE A O 1
ATOM 1359 N N . LEU A 1 168 ? 14.337 -9.295 -11.059 1.00 91.69 168 LEU A N 1
ATOM 1360 C CA . LEU A 1 168 ? 15.518 -8.872 -10.304 1.00 91.69 168 LEU A CA 1
ATOM 1361 C C . LEU A 1 168 ? 15.504 -7.349 -10.159 1.00 91.69 168 LEU A C 1
ATOM 1363 O O . LEU A 1 168 ? 15.607 -6.619 -11.147 1.00 91.69 168 LEU A O 1
ATOM 1367 N N . LEU A 1 169 ? 15.320 -6.874 -8.927 1.00 93.69 169 LEU A N 1
ATOM 1368 C CA . LEU A 1 169 ? 15.001 -5.474 -8.650 1.00 93.69 169 LEU A CA 1
ATOM 1369 C C . LEU A 1 169 ? 16.132 -4.545 -9.101 1.00 93.69 169 LEU A C 1
ATOM 1371 O O . LEU A 1 169 ? 15.913 -3.633 -9.898 1.00 93.69 169 LEU A O 1
ATOM 1375 N N . HIS A 1 170 ? 17.350 -4.799 -8.625 1.00 93.38 170 HIS A N 1
ATOM 1376 C CA . HIS A 1 170 ? 18.488 -3.919 -8.883 1.00 93.38 170 HIS A CA 1
ATOM 1377 C C . HIS A 1 170 ? 18.914 -3.904 -10.352 1.00 93.38 170 HIS A C 1
ATOM 1379 O O . HIS A 1 170 ? 19.267 -2.844 -10.860 1.00 93.38 170 HIS A O 1
ATOM 1385 N N . GLU A 1 171 ? 18.830 -5.037 -11.053 1.00 91.94 171 GLU A N 1
ATOM 1386 C CA . GLU A 1 171 ? 19.131 -5.104 -12.488 1.00 91.94 171 GLU A CA 1
ATOM 1387 C C . GLU A 1 171 ? 18.163 -4.238 -13.299 1.00 91.94 171 GLU A C 1
ATOM 1389 O O . GLU A 1 171 ? 18.585 -3.487 -14.177 1.00 91.94 171 GLU A O 1
ATOM 1394 N N . ASN A 1 172 ? 16.871 -4.265 -12.957 1.00 93.38 172 ASN A N 1
ATOM 1395 C CA . ASN A 1 172 ? 15.871 -3.422 -13.610 1.00 93.38 172 ASN A CA 1
ATOM 1396 C C . ASN A 1 172 ? 16.108 -1.931 -13.326 1.00 93.38 172 ASN A C 1
ATOM 1398 O O . ASN A 1 172 ? 16.012 -1.111 -14.238 1.00 93.38 172 ASN A O 1
ATOM 1402 N N . TYR A 1 173 ? 16.487 -1.565 -12.100 1.00 96.12 173 TYR A N 1
ATOM 1403 C CA . TYR A 1 173 ? 16.866 -0.184 -11.783 1.00 96.12 173 TYR A CA 1
ATOM 1404 C C . TYR A 1 173 ? 18.132 0.258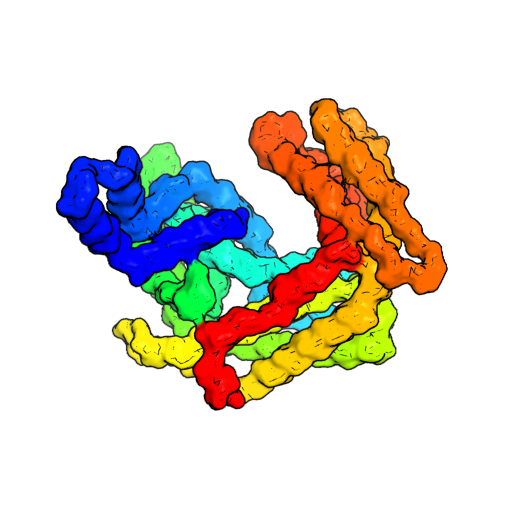 -12.536 1.00 96.12 173 TYR A C 1
ATOM 1406 O O . TYR A 1 173 ? 18.175 1.365 -13.074 1.00 96.12 173 TYR A O 1
ATOM 1414 N N . GLN A 1 174 ? 19.145 -0.601 -12.646 1.00 94.19 174 GLN A N 1
ATOM 1415 C CA . GLN A 1 174 ? 20.351 -0.303 -13.423 1.00 94.19 174 GLN A CA 1
ATOM 1416 C C . GLN A 1 174 ? 20.066 -0.176 -14.922 1.00 94.19 174 GLN A C 1
ATOM 1418 O O . GLN A 1 174 ? 20.662 0.669 -15.583 1.00 94.19 174 GLN A O 1
ATOM 1423 N N . HIS A 1 175 ? 19.161 -0.992 -15.461 1.00 94.38 175 HIS A N 1
ATOM 1424 C CA . HIS A 1 175 ? 18.873 -1.011 -16.890 1.00 94.38 175 HIS A CA 1
ATOM 1425 C C . HIS A 1 175 ? 17.908 0.099 -17.329 1.00 94.38 175 HIS A C 1
ATOM 1427 O O . HIS A 1 175 ? 18.086 0.659 -18.407 1.00 94.38 175 HIS A O 1
ATOM 1433 N N . TYR A 1 176 ? 16.903 0.440 -16.515 1.00 95.50 176 TYR A N 1
ATOM 1434 C CA . TYR A 1 176 ? 15.835 1.363 -16.920 1.00 95.50 176 TYR A CA 1
ATOM 1435 C C . TYR A 1 176 ? 15.847 2.712 -16.191 1.00 95.50 176 TYR A C 1
ATOM 1437 O O . TYR A 1 176 ? 15.504 3.725 -16.795 1.00 95.50 176 TYR A O 1
ATOM 1445 N N . VAL A 1 177 ? 16.256 2.762 -14.919 1.00 96.56 177 VAL A N 1
ATOM 1446 C CA . VAL A 1 177 ? 16.214 3.997 -14.109 1.00 96.56 177 VAL A CA 1
ATOM 1447 C C . VAL A 1 177 ? 17.520 4.778 -14.234 1.00 96.56 177 VAL A C 1
ATOM 1449 O O . VAL A 1 177 ? 17.506 5.974 -14.521 1.00 96.56 177 VAL A O 1
ATOM 1452 N N . LEU A 1 178 ? 18.664 4.106 -14.073 1.00 95.75 178 LEU A N 1
ATOM 1453 C CA . LEU A 1 178 ? 19.978 4.752 -14.115 1.00 95.75 178 LEU A CA 1
ATOM 1454 C C . LEU A 1 178 ? 20.238 5.521 -15.428 1.00 95.75 178 LEU A C 1
ATOM 1456 O O . LEU A 1 178 ? 20.693 6.663 -15.340 1.00 95.75 178 LEU A O 1
ATOM 1460 N N . PRO A 1 179 ? 19.920 4.999 -16.633 1.00 95.75 179 PRO A N 1
ATOM 1461 C CA . PRO A 1 179 ? 20.126 5.753 -17.870 1.00 95.75 179 PRO A CA 1
ATOM 1462 C C . PRO A 1 179 ? 19.320 7.054 -17.931 1.00 95.75 179 PRO A C 1
ATOM 1464 O O . PRO A 1 179 ? 19.834 8.051 -18.434 1.00 95.75 179 PRO A O 1
ATOM 1467 N N . LYS A 1 180 ? 18.100 7.068 -17.377 1.00 94.56 180 LYS A N 1
ATOM 1468 C CA . LYS A 1 180 ? 17.251 8.265 -17.305 1.00 94.56 180 LYS A CA 1
ATOM 1469 C C . LYS A 1 180 ? 17.827 9.313 -16.359 1.00 94.56 180 LYS A C 1
ATOM 1471 O O . LYS A 1 180 ? 17.977 10.466 -16.739 1.00 94.56 180 LYS A O 1
ATOM 1476 N N . VAL A 1 181 ? 18.302 8.896 -15.187 1.00 94.38 181 VAL A N 1
ATOM 1477 C CA . VAL A 1 181 ? 19.009 9.794 -14.256 1.00 94.38 181 VAL A CA 1
ATOM 1478 C C . VAL A 1 181 ? 20.278 10.382 -14.893 1.00 94.38 181 VAL A C 1
ATOM 1480 O O . VAL A 1 181 ? 20.575 11.566 -14.724 1.00 94.38 181 VAL A O 1
ATOM 1483 N N . LEU A 1 182 ? 21.030 9.578 -15.655 1.00 94.69 182 LEU A N 1
ATOM 1484 C CA . LEU A 1 182 ? 22.221 10.039 -16.377 1.00 94.69 182 LEU A CA 1
ATOM 1485 C C . LEU A 1 182 ? 21.882 11.032 -17.497 1.00 94.69 182 LEU A C 1
ATOM 1487 O O . LEU A 1 182 ? 22.645 11.974 -17.724 1.00 94.69 182 LEU A O 1
ATOM 1491 N N . GLU A 1 183 ? 20.759 10.840 -18.189 1.00 92.88 183 GLU A N 1
ATOM 1492 C CA . GLU A 1 183 ? 20.224 11.787 -19.170 1.00 92.88 183 GLU A CA 1
ATOM 1493 C C . GLU A 1 183 ? 19.927 13.138 -18.502 1.00 92.88 183 GLU A C 1
ATOM 1495 O O . GLU A 1 183 ? 20.506 14.151 -18.908 1.00 92.88 183 GLU A O 1
ATOM 1500 N N . SER A 1 184 ? 19.166 13.149 -17.404 1.00 90.50 184 SER A N 1
ATOM 1501 C CA . SER A 1 184 ? 18.832 14.367 -16.647 1.00 90.50 184 SER A CA 1
ATOM 1502 C C . SER A 1 184 ? 20.083 15.070 -16.102 1.00 90.50 184 SER A C 1
ATOM 1504 O O . SER A 1 184 ? 20.255 16.277 -16.274 1.00 90.50 184 SER A O 1
ATOM 1506 N N . LYS A 1 185 ? 21.065 14.315 -15.587 1.00 92.12 185 LYS A N 1
ATOM 1507 C CA . LYS A 1 185 ? 22.378 14.855 -15.182 1.00 92.12 185 LYS A CA 1
ATOM 1508 C C . LYS A 1 185 ? 23.112 15.554 -16.335 1.00 92.12 185 LYS A C 1
ATOM 1510 O O . LYS A 1 185 ? 23.731 16.604 -16.136 1.00 92.12 185 LYS A O 1
ATOM 1515 N N . ARG A 1 186 ? 23.103 14.968 -17.540 1.00 91.38 186 ARG A N 1
ATOM 1516 C CA . ARG A 1 186 ? 23.745 15.560 -18.730 1.00 91.38 186 ARG A CA 1
ATOM 1517 C C . ARG A 1 186 ? 23.024 16.829 -19.174 1.00 91.38 186 ARG A C 1
ATOM 1519 O O . ARG A 1 186 ? 23.700 17.806 -19.499 1.00 91.38 186 ARG A O 1
ATOM 1526 N N . MET A 1 187 ? 21.693 16.823 -19.145 1.00 87.81 187 MET A N 1
ATOM 1527 C CA . MET A 1 187 ? 20.864 17.981 -19.482 1.00 87.81 187 MET A CA 1
ATOM 1528 C C . MET A 1 187 ? 21.120 19.140 -18.514 1.00 87.81 187 MET A C 1
ATOM 1530 O O . MET A 1 187 ? 21.464 20.234 -18.968 1.00 87.81 187 MET A O 1
ATOM 1534 N N . ALA A 1 188 ? 21.111 18.877 -17.203 1.00 86.44 188 ALA A N 1
ATOM 1535 C CA . ALA A 1 188 ? 21.417 19.860 -16.164 1.00 86.44 188 ALA A CA 1
ATOM 1536 C C . ALA A 1 188 ? 22.815 20.486 -16.338 1.00 86.44 188 ALA A C 1
ATOM 1538 O O . ALA A 1 188 ? 22.970 21.701 -16.260 1.00 86.44 188 ALA A O 1
ATOM 1539 N N . LYS A 1 189 ? 23.832 19.689 -16.703 1.00 84.94 189 LYS A N 1
ATOM 1540 C CA . LYS A 1 189 ? 25.191 20.193 -16.990 1.00 84.94 189 LYS A CA 1
ATOM 1541 C C . LYS A 1 189 ? 25.246 21.156 -18.190 1.00 84.94 189 LYS A C 1
ATOM 1543 O O . LYS A 1 189 ? 26.132 22.007 -18.256 1.00 84.94 189 LYS A O 1
ATOM 1548 N N . SER A 1 190 ? 24.351 20.993 -19.164 1.00 80.88 190 SER A N 1
ATOM 1549 C CA . SER A 1 190 ? 24.300 21.814 -20.384 1.00 80.88 190 SER A CA 1
ATOM 1550 C C . SER A 1 190 ? 23.396 23.050 -20.272 1.00 80.88 190 SER A C 1
ATOM 1552 O O . SER A 1 190 ? 23.533 23.983 -21.069 1.00 80.88 190 SER A O 1
ATOM 1554 N N . GLY A 1 191 ? 22.494 23.083 -19.285 1.00 72.38 191 GLY A N 1
ATOM 1555 C CA . GLY A 1 191 ? 21.519 24.151 -19.079 1.00 72.38 191 GLY A CA 1
ATOM 1556 C C . GLY A 1 191 ? 22.163 25.453 -18.602 1.00 72.38 191 GLY A C 1
ATOM 1557 O O . GLY A 1 191 ? 22.454 25.625 -17.425 1.00 72.38 191 GLY A O 1
ATOM 1558 N N . ARG A 1 192 ? 22.364 26.412 -19.515 1.00 57.56 192 ARG A N 1
ATOM 1559 C CA . ARG A 1 192 ? 22.981 27.721 -19.212 1.00 57.56 192 ARG A CA 1
ATOM 1560 C C . ARG A 1 192 ? 22.002 28.784 -18.691 1.00 57.56 192 ARG A C 1
ATOM 1562 O O . ARG A 1 192 ? 22.439 29.797 -18.160 1.00 57.56 192 ARG A O 1
ATOM 1569 N N . THR A 1 193 ? 20.692 28.581 -18.835 1.00 59.16 193 THR A N 1
ATOM 1570 C CA . THR A 1 193 ? 19.684 29.653 -18.695 1.00 59.16 193 THR A CA 1
ATOM 1571 C C . THR A 1 193 ? 19.135 29.829 -17.269 1.00 59.16 193 THR A C 1
ATOM 1573 O O . THR A 1 193 ? 18.523 30.853 -16.980 1.00 59.16 193 THR A O 1
ATOM 1576 N N . LYS A 1 194 ? 19.366 28.868 -16.358 1.00 63.88 194 LYS A N 1
ATOM 1577 C CA . LYS A 1 194 ? 18.932 28.907 -14.945 1.00 63.88 194 LYS A CA 1
ATOM 1578 C C . LYS A 1 194 ? 19.951 28.242 -14.008 1.00 63.88 194 LYS A C 1
ATOM 1580 O O . LYS A 1 194 ? 19.700 27.185 -13.435 1.00 63.88 194 LYS A O 1
ATOM 1585 N N . GLN A 1 195 ? 21.112 28.873 -13.859 1.00 70.44 195 GLN A N 1
ATOM 1586 C CA . GLN A 1 195 ? 22.307 28.268 -13.255 1.00 70.44 195 GLN A CA 1
ATOM 1587 C C . GLN A 1 195 ? 22.074 27.625 -11.871 1.00 70.44 195 GLN A C 1
ATOM 1589 O O . GLN A 1 195 ? 22.469 26.488 -11.666 1.00 70.44 195 GLN A O 1
ATOM 1594 N N . LYS A 1 196 ? 21.340 28.275 -10.954 1.00 78.75 196 LYS A N 1
ATOM 1595 C CA . LYS A 1 196 ? 21.080 27.717 -9.609 1.00 78.75 196 LYS A CA 1
ATOM 1596 C C . LYS A 1 196 ? 20.192 26.464 -9.600 1.00 78.75 196 LYS A C 1
ATOM 1598 O O . LYS A 1 196 ? 20.456 25.552 -8.823 1.00 78.75 196 LYS A O 1
ATOM 1603 N N . GLU A 1 197 ? 19.138 26.431 -10.418 1.00 81.38 197 GLU A N 1
ATOM 1604 C CA . GLU A 1 197 ? 18.231 25.272 -10.510 1.00 81.38 197 GLU A CA 1
ATOM 1605 C C . GLU A 1 197 ? 18.953 24.092 -11.175 1.00 81.38 197 GLU A C 1
ATOM 1607 O O . GLU A 1 197 ? 18.925 22.979 -10.655 1.00 81.38 197 GLU A O 1
ATOM 1612 N N . ALA A 1 198 ? 19.690 24.365 -12.256 1.00 82.50 198 ALA A N 1
ATOM 1613 C CA . ALA A 1 198 ? 20.485 23.368 -12.966 1.00 82.50 198 ALA A CA 1
ATOM 1614 C C . ALA A 1 198 ? 21.615 22.782 -12.096 1.00 82.50 198 ALA A C 1
ATOM 1616 O O . ALA A 1 198 ? 21.843 21.573 -12.113 1.00 82.50 198 ALA A O 1
ATOM 1617 N N . ASP A 1 199 ? 22.290 23.608 -11.288 1.00 86.50 199 ASP A N 1
ATOM 1618 C CA . ASP A 1 199 ? 23.324 23.144 -10.355 1.00 86.50 199 ASP A CA 1
ATOM 1619 C C . ASP A 1 199 ? 22.735 22.233 -9.263 1.00 86.50 199 ASP A C 1
ATOM 1621 O O . ASP A 1 199 ? 23.339 21.221 -8.896 1.00 86.50 199 ASP A O 1
ATOM 1625 N N . MET A 1 200 ? 21.547 22.562 -8.741 1.00 87.31 200 MET A N 1
ATOM 1626 C CA . MET A 1 200 ? 20.852 21.736 -7.749 1.00 87.31 200 MET A CA 1
ATOM 1627 C C . MET A 1 200 ? 20.444 20.384 -8.339 1.00 87.31 200 MET A C 1
ATOM 1629 O O . MET A 1 200 ? 20.769 19.347 -7.760 1.00 87.31 200 MET A O 1
ATOM 1633 N N . GLU A 1 201 ? 19.798 20.385 -9.504 1.00 87.81 201 GLU A N 1
ATOM 1634 C CA . GLU A 1 201 ? 19.389 19.167 -10.207 1.00 87.81 201 GLU A CA 1
ATOM 1635 C C . GLU A 1 201 ? 20.596 18.282 -10.547 1.00 87.81 201 GLU A C 1
ATOM 1637 O O . GLU A 1 201 ? 20.573 17.077 -10.301 1.00 87.81 201 GLU A O 1
ATOM 1642 N N . TYR A 1 202 ? 21.700 18.877 -11.013 1.00 91.50 202 TYR A N 1
ATOM 1643 C CA . TYR A 1 202 ? 22.944 18.154 -11.277 1.00 91.50 202 TYR A CA 1
ATOM 1644 C C . TYR A 1 202 ? 23.497 17.465 -10.022 1.00 91.50 202 TYR A C 1
ATOM 1646 O O . TYR A 1 202 ? 23.926 16.308 -10.085 1.00 91.50 202 TYR A O 1
ATOM 1654 N N . ASN A 1 203 ? 23.497 18.157 -8.879 1.00 91.94 203 ASN A N 1
ATOM 1655 C CA . ASN A 1 203 ? 23.983 17.598 -7.619 1.00 91.94 203 ASN A CA 1
ATOM 1656 C C . ASN A 1 203 ? 23.103 16.443 -7.131 1.00 91.94 203 ASN A C 1
ATOM 1658 O O . ASN A 1 203 ? 23.642 15.412 -6.723 1.00 91.94 203 ASN A O 1
ATOM 1662 N N . ILE A 1 204 ? 21.777 16.581 -7.231 1.00 92.75 204 ILE A N 1
ATOM 1663 C CA . ILE A 1 204 ? 20.847 15.509 -6.868 1.00 92.75 204 ILE A CA 1
ATOM 1664 C C . ILE A 1 204 ? 21.021 14.322 -7.818 1.00 92.75 204 ILE A C 1
ATOM 1666 O O . ILE A 1 204 ? 21.236 13.207 -7.356 1.00 92.75 204 ILE A O 1
ATOM 1670 N N . ALA A 1 205 ? 21.042 14.538 -9.135 1.00 93.69 205 ALA A N 1
ATOM 1671 C CA . ALA A 1 205 ? 21.225 13.463 -10.109 1.00 93.69 205 ALA A CA 1
ATOM 1672 C C . ALA A 1 205 ? 22.553 12.713 -9.903 1.00 93.69 205 ALA A C 1
ATOM 1674 O O . ALA A 1 205 ? 22.598 11.485 -9.975 1.00 93.69 205 ALA A O 1
ATOM 1675 N N . LYS A 1 206 ? 23.634 13.431 -9.565 1.00 94.81 206 LYS A N 1
ATOM 1676 C CA . LYS A 1 206 ? 24.926 12.833 -9.194 1.00 94.81 206 LYS A CA 1
ATOM 1677 C C . LYS A 1 206 ? 24.830 11.983 -7.921 1.00 94.81 206 LYS A C 1
ATOM 1679 O O . LYS A 1 206 ? 25.471 10.935 -7.840 1.00 94.81 206 LYS A O 1
ATOM 1684 N N . GLN A 1 207 ? 24.068 12.427 -6.922 1.00 95.12 207 GLN A N 1
ATOM 1685 C CA . GLN A 1 207 ? 23.820 11.652 -5.706 1.00 95.12 207 GLN A CA 1
ATOM 1686 C C . GLN A 1 207 ? 23.000 10.391 -6.012 1.00 95.12 207 GLN A C 1
ATOM 1688 O O . GLN A 1 207 ? 23.399 9.305 -5.595 1.00 95.12 207 GLN A O 1
ATOM 1693 N N . VAL A 1 208 ? 21.914 10.515 -6.779 1.00 95.62 208 VAL A N 1
ATOM 1694 C CA . VAL A 1 208 ? 21.047 9.396 -7.184 1.00 95.62 208 VAL A CA 1
ATOM 1695 C C . VAL A 1 208 ? 21.846 8.344 -7.959 1.00 95.62 208 VAL A C 1
ATOM 1697 O O . VAL A 1 208 ? 21.779 7.165 -7.626 1.00 95.62 208 VAL A O 1
ATOM 1700 N N . GLU A 1 209 ? 22.663 8.755 -8.934 1.00 95.69 209 GLU A N 1
ATOM 1701 C CA . GLU A 1 209 ? 23.561 7.867 -9.689 1.00 95.69 209 GLU A CA 1
ATOM 1702 C C . GLU A 1 209 ? 24.485 7.063 -8.764 1.00 95.69 209 GLU A C 1
ATOM 1704 O O . GLU A 1 209 ? 24.577 5.837 -8.882 1.00 95.69 209 GLU A O 1
ATOM 1709 N N . LYS A 1 210 ? 25.152 7.744 -7.822 1.00 95.75 210 LYS A N 1
ATOM 1710 C CA . LYS A 1 210 ? 26.041 7.093 -6.854 1.00 95.75 210 LYS A CA 1
ATOM 1711 C C . LYS A 1 210 ? 25.275 6.064 -6.023 1.00 95.75 210 LYS A C 1
ATOM 1713 O O . LYS A 1 210 ? 25.692 4.912 -5.930 1.00 95.75 210 LYS A O 1
ATOM 1718 N N . MET A 1 211 ? 24.145 6.467 -5.446 1.00 95.06 211 MET A N 1
ATOM 1719 C CA . MET A 1 211 ? 23.368 5.612 -4.551 1.00 95.06 211 MET A CA 1
ATOM 1720 C C . MET A 1 211 ? 22.783 4.398 -5.287 1.00 95.06 211 MET A C 1
ATOM 1722 O O . MET A 1 211 ? 22.907 3.285 -4.787 1.00 95.06 211 MET A O 1
ATOM 1726 N N . LEU A 1 212 ? 22.252 4.560 -6.506 1.00 94.25 212 LEU A N 1
ATOM 1727 C CA . LEU A 1 212 ? 21.759 3.441 -7.325 1.00 94.25 212 LEU A CA 1
ATOM 1728 C C . LEU A 1 212 ? 22.863 2.455 -7.730 1.00 94.25 212 LEU A C 1
ATOM 1730 O O . LEU A 1 212 ? 22.602 1.260 -7.873 1.00 94.25 212 LEU A O 1
ATOM 1734 N N . THR A 1 213 ? 24.096 2.933 -7.895 1.00 91.94 213 THR A N 1
ATOM 1735 C CA . THR A 1 213 ? 25.241 2.072 -8.221 1.00 91.94 213 THR A CA 1
ATOM 1736 C C . THR A 1 213 ? 25.683 1.235 -7.015 1.00 91.94 213 THR A C 1
ATOM 1738 O O . THR A 1 213 ? 26.067 0.077 -7.173 1.00 91.94 213 THR A O 1
ATOM 1741 N N . GLU A 1 214 ? 25.602 1.794 -5.804 1.00 93.38 214 GLU A N 1
ATOM 1742 C CA . GLU A 1 214 ? 26.064 1.155 -4.564 1.00 93.38 214 GLU A CA 1
ATOM 1743 C C . GLU A 1 214 ? 24.982 0.309 -3.867 1.00 93.38 214 GLU A C 1
ATOM 1745 O O . GLU A 1 214 ? 25.313 -0.660 -3.180 1.00 93.38 214 GLU A O 1
ATOM 1750 N N . VAL A 1 215 ? 23.694 0.640 -4.034 1.00 94.06 215 VAL A N 1
ATOM 1751 C CA . VAL A 1 215 ? 22.594 0.049 -3.246 1.00 94.06 215 VAL A CA 1
ATOM 1752 C C . VAL A 1 215 ? 22.468 -1.461 -3.419 1.00 94.06 215 VAL A C 1
ATOM 1754 O O . VAL A 1 215 ? 22.103 -2.144 -2.468 1.00 94.06 215 VAL A O 1
ATOM 1757 N N . HIS A 1 216 ? 22.816 -2.005 -4.589 1.00 91.56 216 HIS A N 1
ATOM 1758 C CA . HIS A 1 216 ? 22.760 -3.450 -4.803 1.00 91.56 216 HIS A CA 1
ATOM 1759 C C . HIS A 1 216 ? 23.739 -4.197 -3.888 1.00 91.56 216 HIS A C 1
ATOM 1761 O O . HIS A 1 216 ? 23.340 -5.138 -3.207 1.00 91.56 216 HIS A O 1
ATOM 1767 N N . GLU A 1 217 ? 24.996 -3.751 -3.813 1.00 89.69 217 GLU A N 1
ATOM 1768 C CA . GLU A 1 217 ? 25.992 -4.360 -2.922 1.00 89.69 217 GLU A CA 1
ATOM 1769 C C . GLU A 1 217 ? 25.605 -4.161 -1.450 1.00 89.69 217 GLU A C 1
ATOM 1771 O O . GLU A 1 217 ? 25.773 -5.064 -0.634 1.00 89.69 217 GLU A O 1
ATOM 1776 N N . GLN A 1 218 ? 25.022 -3.006 -1.105 1.00 92.31 218 GLN A N 1
ATOM 1777 C CA . GLN A 1 218 ? 24.511 -2.765 0.247 1.00 92.31 218 GLN A CA 1
ATOM 1778 C C . GLN A 1 218 ? 23.367 -3.719 0.610 1.00 92.31 218 GLN A C 1
ATOM 1780 O O . GLN A 1 218 ? 23.332 -4.210 1.738 1.00 92.31 218 GLN A O 1
ATOM 1785 N N . ALA A 1 219 ? 22.451 -3.990 -0.323 1.00 91.56 219 ALA A N 1
ATOM 1786 C CA . ALA A 1 219 ? 21.360 -4.938 -0.127 1.00 91.56 219 ALA A CA 1
ATOM 1787 C C . ALA A 1 219 ? 21.898 -6.365 0.046 1.00 91.56 219 ALA A C 1
ATOM 1789 O O . ALA A 1 219 ? 21.512 -7.054 0.983 1.00 91.56 219 ALA A O 1
ATOM 1790 N N . LEU A 1 220 ? 22.867 -6.784 -0.776 1.00 88.12 220 LEU A N 1
ATOM 1791 C CA . LEU A 1 220 ? 23.483 -8.110 -0.656 1.00 88.12 220 LEU A CA 1
ATOM 1792 C C . LEU A 1 220 ? 24.134 -8.357 0.716 1.00 88.12 220 LEU A C 1
ATOM 1794 O O . LEU A 1 220 ? 24.176 -9.495 1.168 1.00 88.12 220 LEU A O 1
ATOM 1798 N N . VAL A 1 221 ? 24.631 -7.310 1.384 1.00 88.25 221 VAL A N 1
ATOM 1799 C CA . VAL A 1 221 ? 25.288 -7.427 2.698 1.00 88.25 221 VAL A CA 1
ATOM 1800 C C . VAL A 1 221 ? 24.317 -7.252 3.868 1.00 88.25 221 VAL A C 1
ATOM 1802 O O . VAL A 1 221 ? 24.445 -7.939 4.876 1.00 88.25 221 VAL A O 1
ATOM 1805 N N . ALA A 1 222 ? 23.380 -6.305 3.784 1.00 90.31 222 ALA A N 1
ATOM 1806 C CA . ALA A 1 222 ? 22.598 -5.872 4.945 1.00 90.31 222 ALA A CA 1
ATOM 1807 C C . ALA A 1 222 ? 21.163 -6.411 4.984 1.00 90.31 222 ALA A C 1
ATOM 1809 O O . ALA A 1 222 ? 20.534 -6.348 6.038 1.00 90.31 222 ALA A O 1
ATOM 1810 N N . CYS A 1 223 ? 20.627 -6.883 3.858 1.00 90.50 223 CYS A N 1
ATOM 1811 C CA . CYS A 1 223 ? 19.198 -7.144 3.716 1.00 90.50 223 CYS A CA 1
ATOM 1812 C C . CYS A 1 223 ? 18.689 -8.204 4.707 1.00 90.50 223 CYS A C 1
ATOM 1814 O O . CYS A 1 223 ? 17.774 -7.915 5.477 1.00 90.50 223 CYS A O 1
ATOM 1816 N N . ASP A 1 224 ? 19.335 -9.374 4.787 1.00 90.62 224 ASP A N 1
ATOM 1817 C CA . ASP A 1 224 ? 18.918 -10.422 5.730 1.00 90.62 224 ASP A CA 1
ATOM 1818 C C . ASP A 1 224 ? 18.983 -9.953 7.193 1.00 90.62 224 ASP A C 1
ATOM 1820 O O . ASP A 1 224 ? 18.010 -10.104 7.928 1.00 90.62 224 ASP A O 1
ATOM 1824 N N . ALA A 1 225 ? 20.062 -9.273 7.594 1.00 92.31 225 ALA A N 1
ATOM 1825 C CA . ALA A 1 225 ? 20.207 -8.755 8.954 1.00 92.31 225 ALA A CA 1
ATOM 1826 C C . ALA A 1 225 ? 19.088 -7.764 9.336 1.00 92.31 225 ALA A C 1
ATOM 1828 O O . ALA A 1 225 ? 18.561 -7.827 10.449 1.00 92.31 225 ALA A O 1
ATOM 1829 N N . ILE A 1 226 ? 18.691 -6.878 8.411 1.00 94.12 226 ILE A N 1
ATOM 1830 C CA . ILE A 1 226 ? 17.586 -5.927 8.624 1.00 94.12 226 ILE A CA 1
ATOM 1831 C C . ILE A 1 226 ? 16.267 -6.681 8.844 1.00 94.12 226 ILE A C 1
ATOM 1833 O O . ILE A 1 226 ? 15.524 -6.380 9.783 1.00 94.12 226 ILE A O 1
ATOM 1837 N N . HIS A 1 227 ? 15.977 -7.667 7.996 1.00 95.19 227 HIS A N 1
ATOM 1838 C CA . HIS A 1 227 ? 14.758 -8.465 8.098 1.00 95.19 227 HIS A CA 1
ATOM 1839 C C . HIS A 1 227 ? 14.752 -9.350 9.350 1.00 95.19 227 HIS A C 1
ATOM 1841 O O . HIS A 1 227 ? 13.748 -9.418 10.058 1.00 95.19 227 HIS A O 1
ATOM 1847 N N . HIS A 1 228 ? 15.879 -9.962 9.704 1.00 94.81 228 HIS A N 1
ATOM 1848 C CA . HIS A 1 228 ? 16.006 -10.764 10.916 1.00 94.81 228 HIS A CA 1
ATOM 1849 C C . HIS A 1 228 ? 15.766 -9.934 12.190 1.00 94.81 228 HIS A C 1
ATOM 1851 O O . HIS A 1 228 ? 15.008 -10.352 13.067 1.00 94.81 228 HIS A O 1
ATOM 1857 N N . GLU A 1 229 ? 16.306 -8.712 12.279 1.00 95.44 229 GLU A N 1
ATOM 1858 C CA . GLU A 1 229 ? 16.043 -7.821 13.419 1.00 95.44 229 GLU A CA 1
ATOM 1859 C C . GLU A 1 229 ? 14.547 -7.477 13.554 1.00 95.44 229 GLU A C 1
ATOM 1861 O O . GLU A 1 229 ? 13.995 -7.460 14.662 1.00 95.44 229 GLU A O 1
ATOM 1866 N N . ARG A 1 230 ? 13.856 -7.256 12.428 1.00 95.88 230 ARG A N 1
ATOM 1867 C CA . ARG A 1 230 ? 12.400 -7.039 12.416 1.00 95.88 230 ARG A CA 1
ATOM 1868 C C . ARG A 1 230 ? 11.629 -8.272 12.845 1.00 95.88 230 ARG A C 1
ATOM 1870 O O . ARG A 1 230 ? 10.693 -8.138 13.631 1.00 95.88 230 ARG A O 1
ATOM 1877 N N . ARG A 1 231 ? 12.020 -9.464 12.386 1.00 97.25 231 ARG A N 1
ATOM 1878 C CA . ARG A 1 231 ? 11.409 -10.726 12.825 1.00 97.25 231 ARG A CA 1
ATOM 1879 C C . ARG A 1 231 ? 11.557 -10.922 14.333 1.00 97.25 231 ARG A C 1
ATOM 1881 O O . ARG A 1 231 ? 10.584 -11.290 14.988 1.00 97.25 231 ARG A O 1
ATOM 1888 N N . ILE A 1 232 ? 12.711 -10.587 14.917 1.00 96.56 232 ILE A N 1
ATOM 1889 C CA . ILE A 1 232 ? 12.904 -10.610 16.377 1.00 96.56 232 ILE A CA 1
ATOM 1890 C C . ILE A 1 232 ? 11.933 -9.653 17.080 1.00 96.56 232 ILE A C 1
ATOM 1892 O O . ILE A 1 232 ? 11.272 -10.056 18.040 1.00 96.56 232 ILE A O 1
ATOM 1896 N N . LEU A 1 233 ? 11.824 -8.404 16.610 1.00 95.31 233 LEU A N 1
ATOM 1897 C CA . LEU A 1 233 ? 10.880 -7.427 17.165 1.00 95.31 233 LEU A CA 1
ATOM 1898 C C . LEU A 1 233 ? 9.438 -7.947 17.087 1.00 95.31 233 LEU A C 1
ATOM 1900 O O . LEU A 1 233 ? 8.727 -7.955 18.087 1.00 95.31 233 LEU A O 1
ATOM 1904 N N . LEU A 1 234 ? 9.010 -8.419 15.917 1.00 96.50 234 LEU A N 1
ATOM 1905 C CA . LEU A 1 234 ? 7.638 -8.869 15.688 1.00 96.50 234 LEU A CA 1
ATOM 1906 C C . LEU A 1 234 ? 7.310 -10.132 16.477 1.00 96.50 234 LEU A C 1
ATOM 1908 O O . LEU A 1 234 ? 6.231 -10.205 17.054 1.00 96.50 234 LEU A O 1
ATOM 1912 N N . LYS A 1 235 ? 8.244 -11.082 16.594 1.00 96.62 235 LYS A N 1
ATOM 1913 C CA . LYS A 1 235 ? 8.107 -12.236 17.492 1.00 96.62 235 LYS A CA 1
ATOM 1914 C C . LYS A 1 235 ? 7.786 -11.788 18.922 1.00 96.62 235 LYS A C 1
ATOM 1916 O O . LYS A 1 235 ? 6.907 -12.363 19.559 1.00 96.62 235 LYS A O 1
ATOM 1921 N N . GLN A 1 236 ? 8.495 -10.777 19.429 1.00 94.50 236 GLN A N 1
ATOM 1922 C CA . GLN A 1 236 ? 8.284 -10.256 20.781 1.00 94.50 236 GLN A CA 1
ATOM 1923 C C . GLN A 1 236 ? 6.935 -9.541 20.910 1.00 94.50 236 GLN A C 1
ATOM 1925 O O . GLN A 1 236 ? 6.164 -9.865 21.811 1.00 94.50 236 GLN A O 1
ATOM 1930 N N . GLU A 1 237 ? 6.628 -8.602 20.014 1.00 93.00 237 GLU A N 1
ATOM 1931 C CA . GLU A 1 237 ? 5.416 -7.781 20.120 1.00 93.00 237 GLU A CA 1
ATOM 1932 C C . GLU A 1 237 ? 4.139 -8.581 19.825 1.00 93.00 237 GLU A C 1
ATOM 1934 O O . GLU A 1 237 ? 3.184 -8.507 20.594 1.00 93.00 237 GLU A O 1
ATOM 1939 N N . VAL A 1 238 ? 4.129 -9.435 18.794 1.00 96.00 238 VAL A N 1
ATOM 1940 C CA . VAL A 1 238 ? 2.992 -10.331 18.509 1.00 96.00 238 VAL A CA 1
ATOM 1941 C C . VAL A 1 238 ? 2.773 -11.301 19.671 1.00 96.00 238 VAL A C 1
ATOM 1943 O O . VAL A 1 238 ? 1.638 -11.476 20.112 1.00 96.00 238 VAL A O 1
ATOM 1946 N N . GLY A 1 239 ? 3.842 -11.889 20.221 1.00 95.56 239 GLY A N 1
ATOM 1947 C CA . GLY A 1 239 ? 3.746 -12.766 21.390 1.00 95.56 239 GLY A CA 1
ATOM 1948 C C . GLY A 1 239 ? 3.153 -12.057 22.614 1.00 95.56 239 GLY A C 1
ATOM 1949 O O . GLY A 1 239 ? 2.253 -12.592 23.263 1.00 95.56 239 GLY A O 1
ATOM 1950 N N . ARG A 1 240 ? 3.592 -10.821 22.894 1.00 92.75 240 ARG A N 1
ATOM 1951 C CA . ARG A 1 240 ? 3.025 -9.985 23.967 1.00 92.75 240 ARG A CA 1
ATOM 1952 C C . ARG A 1 240 ? 1.557 -9.659 23.729 1.00 92.75 240 ARG A C 1
ATOM 1954 O O . ARG A 1 240 ? 0.772 -9.776 24.664 1.00 92.75 240 ARG A O 1
ATOM 1961 N N . MET A 1 241 ? 1.176 -9.284 22.507 1.00 93.88 241 MET A N 1
ATOM 1962 C CA . MET A 1 241 ? -0.221 -9.016 22.159 1.00 93.88 241 MET A CA 1
ATOM 1963 C C . MET A 1 241 ? -1.109 -10.240 22.397 1.00 93.88 241 MET A C 1
ATOM 1965 O O . MET A 1 241 ? -2.188 -10.101 22.966 1.00 93.88 241 MET A O 1
ATOM 1969 N N . VAL A 1 242 ? -0.663 -11.435 21.992 1.00 96.94 242 VAL A N 1
ATOM 1970 C CA . VAL A 1 242 ? -1.425 -12.678 22.195 1.00 96.94 242 VAL A CA 1
ATOM 1971 C C . VAL A 1 242 ? -1.694 -12.917 23.676 1.00 96.94 242 VAL A C 1
ATOM 1973 O O . VAL A 1 242 ? -2.844 -13.156 24.039 1.00 96.94 242 VAL A O 1
ATOM 1976 N N . LEU A 1 243 ? -0.669 -12.828 24.528 1.00 94.94 243 LEU A N 1
ATOM 1977 C CA . LEU A 1 243 ? -0.829 -12.999 25.975 1.00 94.94 243 LEU A CA 1
ATOM 1978 C C . LEU A 1 243 ? -1.758 -11.924 26.551 1.00 94.94 243 LEU A C 1
ATOM 1980 O O . LEU A 1 243 ? -2.773 -12.238 27.167 1.00 94.94 243 LEU A O 1
ATOM 1984 N N . PHE A 1 244 ? -1.473 -10.659 26.250 1.00 92.38 244 PHE A N 1
ATOM 1985 C CA . PHE A 1 244 ? -2.206 -9.518 26.787 1.00 92.38 244 PHE A CA 1
ATOM 1986 C C . PHE A 1 244 ? -3.697 -9.539 26.434 1.00 92.38 244 PHE A C 1
ATOM 1988 O O . PHE A 1 244 ? -4.539 -9.358 27.308 1.00 92.38 244 PHE A O 1
ATOM 1995 N N . PHE A 1 245 ? -4.053 -9.790 25.172 1.00 94.25 245 PHE A N 1
ATOM 1996 C CA . PHE A 1 245 ? -5.457 -9.831 24.747 1.00 94.25 245 PHE A CA 1
ATOM 1997 C C . PHE A 1 245 ? -6.162 -11.141 25.115 1.00 94.25 245 PHE A C 1
ATOM 1999 O O . PHE A 1 245 ? -7.392 -11.198 25.077 1.00 94.25 245 PHE A O 1
ATOM 2006 N N . THR A 1 246 ? -5.413 -12.187 25.475 1.00 96.44 246 THR A N 1
ATOM 2007 C CA . THR A 1 246 ? -5.993 -13.386 26.091 1.00 96.44 246 THR A CA 1
ATOM 2008 C C . THR A 1 246 ? -6.401 -13.094 27.534 1.00 96.44 246 THR A C 1
ATOM 2010 O O . THR A 1 246 ? -7.522 -13.433 27.911 1.00 96.44 246 THR A O 1
ATOM 2013 N N . ASP A 1 247 ? -5.543 -12.407 28.294 1.00 93.62 247 ASP A N 1
ATOM 2014 C CA . ASP A 1 247 ? -5.788 -12.054 29.697 1.00 93.62 247 ASP A CA 1
ATOM 2015 C C . ASP A 1 247 ? -6.800 -10.908 29.853 1.00 93.62 247 ASP A C 1
ATOM 2017 O O . ASP A 1 247 ? -7.636 -10.929 30.755 1.00 93.62 247 ASP A O 1
ATOM 2021 N N . GLN A 1 248 ? -6.758 -9.911 28.960 1.00 91.31 248 GLN A N 1
ATOM 2022 C CA . GLN A 1 248 ? -7.635 -8.733 28.964 1.00 91.31 248 GLN A CA 1
ATOM 2023 C C . GLN A 1 248 ? -8.328 -8.523 27.603 1.00 91.31 248 GLN A C 1
ATOM 2025 O O . GLN A 1 248 ? -8.004 -7.588 26.861 1.00 91.31 248 GLN A O 1
ATOM 2030 N N . PRO A 1 249 ? -9.332 -9.351 27.252 1.00 92.69 249 PRO A N 1
ATOM 2031 C CA . PRO A 1 249 ? -10.015 -9.263 25.959 1.00 92.69 249 PRO A CA 1
ATOM 2032 C C . PRO A 1 249 ? -10.718 -7.935 25.672 1.00 92.69 249 PRO A C 1
ATOM 2034 O O . PRO A 1 249 ? -10.849 -7.538 24.514 1.00 92.69 249 PRO A O 1
ATOM 2037 N N . SER A 1 250 ? -11.173 -7.234 26.714 1.00 90.12 250 SER A N 1
ATOM 2038 C CA . SER A 1 250 ? -11.851 -5.935 26.600 1.00 90.12 250 SER A CA 1
ATOM 2039 C C . SER A 1 250 ? -10.971 -4.864 25.947 1.00 90.12 250 SER A C 1
ATOM 2041 O O . SER A 1 250 ? -11.487 -3.940 25.318 1.00 90.12 250 SER A O 1
ATOM 2043 N N . LEU A 1 251 ? -9.646 -5.014 26.034 1.00 89.75 251 LEU A N 1
ATOM 2044 C CA . LEU A 1 251 ? -8.671 -4.093 25.458 1.00 89.75 251 LEU A CA 1
ATOM 2045 C C . LEU A 1 251 ? -8.348 -4.393 23.989 1.00 89.75 251 LEU A C 1
ATOM 2047 O O . LEU A 1 251 ? -7.677 -3.587 23.347 1.00 89.75 251 LEU A O 1
ATOM 2051 N N . LEU A 1 252 ? -8.841 -5.495 23.418 1.00 92.00 252 LEU A N 1
ATOM 2052 C CA . LEU A 1 252 ? -8.611 -5.812 22.007 1.00 92.00 252 LEU A CA 1
ATOM 2053 C C . LEU A 1 252 ? -9.310 -4.814 21.076 1.00 92.00 252 LEU A C 1
ATOM 2055 O O . LEU A 1 252 ? -8.708 -4.327 20.124 1.00 92.00 252 LEU A O 1
ATOM 2059 N N . ALA A 1 253 ? -10.569 -4.484 21.365 1.00 90.75 253 ALA A N 1
ATOM 2060 C CA . ALA A 1 253 ? -11.372 -3.578 20.549 1.00 90.75 253 ALA A CA 1
ATOM 2061 C C . ALA A 1 253 ? -10.764 -2.166 20.388 1.00 90.75 253 ALA A C 1
ATOM 2063 O O . ALA A 1 253 ? -10.595 -1.741 19.243 1.00 90.75 253 ALA A O 1
ATOM 2064 N N . PRO A 1 254 ? -10.356 -1.455 21.461 1.00 88.75 254 PRO A N 1
ATOM 2065 C CA . PRO A 1 254 ? -9.700 -0.153 21.317 1.00 88.75 254 PRO A CA 1
ATOM 2066 C C . PRO A 1 254 ? -8.334 -0.231 20.616 1.00 88.75 254 PRO A C 1
ATOM 2068 O O . PRO A 1 254 ? -7.904 0.747 20.012 1.00 88.75 254 PRO A O 1
ATOM 2071 N N . ASN A 1 255 ? -7.663 -1.388 20.651 1.00 89.44 255 ASN A N 1
ATOM 2072 C CA . ASN A 1 255 ? -6.334 -1.586 20.066 1.00 89.44 255 ASN A CA 1
ATOM 2073 C C . ASN A 1 255 ? -6.351 -2.302 18.702 1.00 89.44 255 ASN A C 1
ATOM 2075 O O . ASN A 1 255 ? -5.294 -2.671 18.187 1.00 89.44 255 ASN A O 1
ATOM 2079 N N . ILE A 1 256 ? -7.519 -2.494 18.079 1.00 91.88 256 ILE A N 1
ATOM 2080 C CA . ILE A 1 256 ? -7.641 -3.313 16.863 1.00 91.88 256 ILE A CA 1
ATOM 2081 C C . ILE A 1 256 ? -6.792 -2.792 15.692 1.00 91.88 256 ILE A C 1
ATOM 2083 O O . ILE A 1 256 ? -6.216 -3.581 14.946 1.00 91.88 256 ILE A O 1
ATOM 2087 N N . GLN A 1 257 ? -6.641 -1.470 15.562 1.00 89.81 257 GLN A N 1
ATOM 2088 C CA . GLN A 1 257 ? -5.800 -0.867 14.522 1.00 89.81 257 GLN A CA 1
ATOM 2089 C C . GLN A 1 257 ? -4.319 -1.233 14.705 1.00 89.81 257 GLN A C 1
ATOM 2091 O O . GLN A 1 257 ? -3.640 -1.568 13.737 1.00 89.81 257 GLN A O 1
ATOM 2096 N N . MET A 1 258 ? -3.831 -1.258 15.951 1.00 90.44 258 MET A N 1
ATOM 2097 C CA . MET A 1 258 ? -2.471 -1.701 16.274 1.00 90.44 258 MET A CA 1
ATOM 2098 C C . MET A 1 258 ? -2.282 -3.190 15.948 1.00 90.44 258 MET A C 1
ATOM 2100 O O . MET A 1 258 ? -1.240 -3.577 15.417 1.00 90.44 258 MET A O 1
ATOM 2104 N N . VAL A 1 259 ? -3.299 -4.019 16.206 1.00 93.81 259 VAL A N 1
ATOM 2105 C CA . VAL A 1 259 ? -3.286 -5.444 15.836 1.00 93.81 259 VAL A CA 1
ATOM 2106 C C . VAL A 1 259 ? -3.192 -5.616 14.319 1.00 93.81 259 VAL A C 1
ATOM 2108 O O . VAL A 1 259 ? -2.389 -6.423 13.856 1.00 93.81 259 VAL A O 1
ATOM 2111 N N . PHE A 1 260 ? -3.936 -4.836 13.526 1.00 94.94 260 PHE A N 1
ATOM 2112 C CA . PHE A 1 260 ? -3.809 -4.868 12.064 1.00 94.94 260 PHE A CA 1
ATOM 2113 C C . PHE A 1 260 ? -2.420 -4.448 11.584 1.00 94.94 260 PHE A C 1
ATOM 2115 O O . PHE A 1 260 ? -1.870 -5.103 10.699 1.00 94.94 260 PHE A O 1
ATOM 2122 N N . SER A 1 261 ? -1.820 -3.426 12.192 1.00 94.19 261 SER A N 1
ATOM 2123 C CA . SER A 1 261 ? -0.449 -3.006 11.887 1.00 94.19 261 SER A CA 1
ATOM 2124 C C . SER A 1 261 ? 0.589 -4.082 12.202 1.00 94.19 261 SER A C 1
ATOM 2126 O O . SER A 1 261 ? 1.464 -4.349 11.378 1.00 94.19 261 SER A O 1
ATOM 2128 N N . ALA A 1 262 ? 0.476 -4.744 13.356 1.00 94.88 262 ALA A N 1
ATOM 2129 C CA . ALA A 1 262 ? 1.364 -5.844 13.724 1.00 94.88 262 ALA A CA 1
ATOM 2130 C C . ALA A 1 262 ? 1.199 -7.052 12.792 1.00 94.88 262 ALA A C 1
ATOM 2132 O O . ALA A 1 262 ? 2.198 -7.608 12.340 1.00 94.88 262 ALA A O 1
ATOM 2133 N N . LEU A 1 263 ? -0.043 -7.421 12.448 1.00 96.88 263 LEU A N 1
ATOM 2134 C CA . LEU A 1 263 ? -0.324 -8.486 11.482 1.00 96.88 263 LEU A CA 1
ATOM 2135 C C . LEU A 1 263 ? 0.246 -8.160 10.097 1.00 96.88 263 LEU A C 1
ATOM 2137 O O . LEU A 1 263 ? 0.876 -9.022 9.496 1.00 96.88 263 LEU A O 1
ATOM 2141 N N . ALA A 1 264 ? 0.089 -6.924 9.614 1.00 96.00 264 ALA A N 1
ATOM 2142 C CA . ALA A 1 264 ? 0.609 -6.504 8.315 1.00 96.00 264 ALA A CA 1
ATOM 2143 C C . ALA A 1 264 ? 2.145 -6.553 8.255 1.00 96.00 264 ALA A C 1
ATOM 2145 O O . ALA A 1 264 ? 2.709 -7.057 7.284 1.00 96.00 264 ALA A O 1
ATOM 2146 N N . LEU A 1 265 ? 2.831 -6.075 9.299 1.00 95.94 265 LEU A N 1
ATOM 2147 C CA . LEU A 1 265 ? 4.292 -6.156 9.390 1.00 95.94 265 LEU A CA 1
ATOM 2148 C C . LEU A 1 265 ? 4.769 -7.611 9.486 1.00 95.94 265 LEU A C 1
ATOM 2150 O O . LEU A 1 265 ? 5.683 -7.999 8.763 1.00 95.94 265 LEU A O 1
ATOM 2154 N N . ALA A 1 266 ? 4.117 -8.433 10.311 1.00 97.25 266 ALA A N 1
ATOM 2155 C CA . ALA A 1 266 ? 4.406 -9.862 10.420 1.00 97.25 266 ALA A CA 1
ATOM 2156 C C . ALA A 1 266 ? 4.209 -10.596 9.085 1.00 97.25 266 ALA A C 1
ATOM 2158 O O . ALA A 1 266 ? 5.094 -11.326 8.647 1.00 97.25 266 ALA A O 1
ATOM 2159 N N . GLN A 1 267 ? 3.096 -10.341 8.393 1.00 96.50 267 GLN A N 1
ATOM 2160 C CA . GLN A 1 267 ? 2.827 -10.874 7.060 1.00 96.50 267 GLN A CA 1
ATOM 2161 C C . GLN A 1 267 ? 3.911 -10.447 6.064 1.00 96.50 267 GLN A C 1
ATOM 2163 O O . GLN A 1 267 ? 4.371 -11.275 5.281 1.00 96.50 267 GLN A O 1
ATOM 2168 N N . CYS A 1 268 ? 4.330 -9.178 6.093 1.00 95.31 268 CYS A N 1
ATOM 2169 C CA . CYS A 1 268 ? 5.377 -8.657 5.219 1.00 95.31 268 CYS A CA 1
ATOM 2170 C C . CYS A 1 268 ? 6.700 -9.409 5.412 1.00 95.31 268 CYS A C 1
ATOM 2172 O O . CYS A 1 268 ? 7.305 -9.823 4.428 1.00 95.31 268 CYS A O 1
ATOM 2174 N N . GLU A 1 269 ? 7.127 -9.620 6.658 1.00 95.94 269 GLU A N 1
ATOM 2175 C CA . GLU A 1 269 ? 8.382 -10.313 6.970 1.00 95.94 269 GLU A CA 1
ATOM 2176 C C . GLU A 1 269 ? 8.326 -11.811 6.644 1.00 95.94 269 GLU A C 1
ATOM 2178 O O . GLU A 1 269 ? 9.275 -12.358 6.087 1.00 95.94 269 GLU A O 1
ATOM 2183 N N . VAL A 1 270 ? 7.197 -12.472 6.921 1.00 95.19 270 VAL A N 1
ATOM 2184 C CA . VAL A 1 270 ? 6.987 -13.884 6.566 1.00 95.19 270 VAL A CA 1
ATOM 2185 C C . VAL A 1 270 ? 7.008 -14.072 5.048 1.00 95.19 270 VAL A C 1
ATOM 2187 O O . VAL A 1 270 ? 7.690 -14.960 4.542 1.00 95.19 270 VAL A O 1
ATOM 2190 N N . VAL A 1 271 ? 6.289 -13.230 4.298 1.00 93.44 271 VAL A N 1
ATOM 2191 C CA . VAL A 1 271 ? 6.276 -13.298 2.829 1.00 93.44 271 VAL A CA 1
ATOM 2192 C C . VAL A 1 271 ? 7.662 -13.004 2.262 1.00 93.44 271 VAL A C 1
ATOM 2194 O O . VAL A 1 271 ? 8.100 -13.727 1.373 1.00 93.44 271 VAL A O 1
ATOM 2197 N N . TRP A 1 272 ? 8.363 -11.995 2.788 1.00 93.56 272 TRP A N 1
ATOM 2198 C CA . TRP A 1 272 ? 9.722 -11.669 2.361 1.00 93.56 272 TRP A CA 1
ATOM 2199 C C . TRP A 1 272 ? 10.685 -12.843 2.585 1.00 93.56 272 TRP A C 1
ATOM 2201 O O . TRP A 1 272 ? 11.448 -13.174 1.679 1.00 93.56 272 TRP A O 1
ATOM 2211 N N . TYR A 1 273 ? 10.605 -13.517 3.738 1.00 92.81 273 TYR A N 1
ATOM 2212 C CA . TYR A 1 273 ? 11.435 -14.681 4.054 1.00 92.81 273 TYR A CA 1
ATOM 2213 C C . TYR A 1 273 ? 11.258 -15.798 3.019 1.00 92.81 273 TYR A C 1
ATOM 2215 O O . TYR A 1 273 ? 12.216 -16.170 2.346 1.00 92.81 273 TYR A O 1
ATOM 2223 N N . PHE A 1 274 ? 10.024 -16.267 2.807 1.00 90.50 274 PHE A N 1
ATOM 2224 C CA . PHE A 1 274 ? 9.747 -17.339 1.839 1.00 90.50 274 PHE A CA 1
ATOM 2225 C C . PHE A 1 274 ? 10.002 -16.931 0.388 1.00 90.50 274 PHE A C 1
ATOM 2227 O O . PHE A 1 274 ? 10.251 -17.790 -0.453 1.00 90.50 274 PHE A O 1
ATOM 2234 N N . GLN A 1 275 ? 9.949 -15.633 0.090 1.00 88.06 275 GLN A N 1
ATOM 2235 C CA . GLN A 1 275 ? 10.358 -15.115 -1.206 1.00 88.06 275 GLN A CA 1
ATOM 2236 C C . GLN A 1 275 ? 11.853 -15.263 -1.428 1.00 88.06 275 GLN A C 1
ATOM 2238 O O . GLN A 1 275 ? 12.242 -15.587 -2.536 1.00 88.06 275 GLN A O 1
ATOM 2243 N N . HIS A 1 276 ? 12.692 -15.013 -0.428 1.00 86.06 276 HIS A N 1
ATOM 2244 C CA . HIS A 1 276 ? 14.133 -14.921 -0.646 1.00 86.06 276 HIS A CA 1
ATOM 2245 C C . HIS A 1 276 ? 14.890 -16.210 -0.308 1.00 86.06 276 HIS A C 1
ATOM 2247 O O . HIS A 1 276 ? 15.959 -16.445 -0.885 1.00 86.06 276 HIS A O 1
ATOM 2253 N N . VAL A 1 277 ? 14.334 -17.070 0.553 1.00 81.00 277 VAL A N 1
ATOM 2254 C CA . VAL A 1 277 ? 14.870 -18.414 0.811 1.00 81.00 277 VAL A CA 1
ATOM 2255 C C . VAL A 1 277 ? 14.948 -19.181 -0.513 1.00 81.00 277 VAL A C 1
ATOM 2257 O O . VAL A 1 277 ? 13.960 -19.342 -1.220 1.00 81.00 277 VAL A O 1
ATOM 2260 N N . GLY A 1 278 ? 16.151 -19.610 -0.897 1.00 66.19 278 GLY A N 1
ATOM 2261 C CA . GLY A 1 278 ? 16.404 -20.354 -2.138 1.00 66.19 278 GLY A CA 1
ATOM 2262 C C . GLY A 1 278 ? 16.612 -19.510 -3.407 1.00 66.19 278 GLY A C 1
ATOM 2263 O O . GLY A 1 278 ? 17.350 -19.944 -4.292 1.00 66.19 278 GLY A O 1
ATOM 2264 N N . ILE A 1 279 ? 16.072 -18.286 -3.509 1.00 65.31 279 ILE A N 1
ATOM 2265 C CA . ILE A 1 279 ? 16.360 -17.388 -4.653 1.00 65.31 279 ILE A CA 1
ATOM 2266 C C . ILE A 1 279 ? 17.810 -16.924 -4.629 1.00 65.31 279 ILE A C 1
ATOM 2268 O O . ILE A 1 279 ? 18.469 -16.827 -5.669 1.00 65.31 279 ILE A O 1
ATOM 2272 N N . ALA A 1 280 ? 18.304 -16.624 -3.434 1.00 53.97 280 ALA A N 1
ATOM 2273 C CA . ALA A 1 280 ? 19.554 -15.921 -3.263 1.00 53.97 280 ALA A CA 1
ATOM 2274 C C . ALA A 1 280 ? 20.778 -16.678 -3.807 1.00 53.97 280 ALA A C 1
ATOM 2276 O O . ALA A 1 280 ? 21.782 -16.034 -4.081 1.00 53.97 280 ALA A O 1
ATOM 2277 N N . SER A 1 281 ? 20.674 -17.991 -4.056 1.00 47.50 281 SER A N 1
ATOM 2278 C CA . SER A 1 281 ? 21.741 -18.843 -4.598 1.00 47.50 281 SER A CA 1
ATOM 2279 C C . SER A 1 281 ? 21.802 -18.906 -6.141 1.00 47.50 281 SER A C 1
ATOM 2281 O O . SER A 1 281 ? 22.851 -19.204 -6.704 1.00 47.50 281 SER A O 1
ATOM 2283 N N . SER A 1 282 ? 20.710 -18.606 -6.860 1.00 44.25 282 SER A N 1
ATOM 2284 C CA . SER A 1 282 ? 20.527 -19.124 -8.232 1.00 44.25 282 SER A CA 1
ATOM 2285 C C . SER A 1 282 ? 20.770 -18.142 -9.390 1.00 44.25 282 SER A C 1
ATOM 2287 O O . SER A 1 282 ? 20.989 -18.610 -10.508 1.00 44.25 282 SER A O 1
ATOM 2289 N N . LYS A 1 283 ? 20.691 -16.815 -9.197 1.00 48.41 283 LYS A N 1
ATOM 2290 C CA . LYS A 1 283 ? 20.595 -15.862 -10.335 1.00 48.41 283 LYS A CA 1
ATOM 2291 C C . LYS A 1 283 ? 21.532 -14.651 -10.297 1.00 48.41 283 LYS A C 1
ATOM 2293 O O . LYS A 1 283 ? 21.433 -13.786 -11.158 1.00 48.41 283 LYS A O 1
ATOM 2298 N N . SER A 1 284 ? 22.453 -14.577 -9.340 1.00 47.59 284 SER A N 1
ATOM 2299 C CA . SER A 1 284 ? 23.414 -13.470 -9.278 1.00 47.59 284 SER A CA 1
ATOM 2300 C C . SER A 1 284 ? 24.493 -13.639 -10.350 1.00 47.59 284 SER A C 1
ATOM 2302 O O . SER A 1 284 ? 25.380 -14.480 -10.217 1.00 47.59 284 SER A O 1
ATOM 2304 N N . THR A 1 285 ? 24.477 -12.795 -11.386 1.00 46.97 285 THR A N 1
ATOM 2305 C CA . THR A 1 285 ? 25.588 -12.675 -12.355 1.00 46.97 285 THR A CA 1
ATOM 2306 C C . THR A 1 285 ? 26.905 -12.255 -11.685 1.00 46.97 285 THR A C 1
ATOM 2308 O O . THR A 1 285 ? 27.969 -12.403 -12.282 1.00 46.97 285 THR A O 1
ATOM 2311 N N . ARG A 1 286 ? 26.858 -11.757 -10.439 1.00 53.09 286 ARG A N 1
ATOM 2312 C CA . ARG A 1 286 ? 28.017 -11.323 -9.641 1.00 53.09 286 ARG A CA 1
ATOM 2313 C C . ARG A 1 286 ? 28.474 -12.326 -8.576 1.00 53.09 286 ARG A C 1
ATOM 2315 O O . ARG A 1 286 ? 29.359 -11.998 -7.790 1.00 53.09 286 ARG A O 1
ATOM 2322 N N . GLY A 1 287 ? 27.904 -13.533 -8.521 1.00 49.59 287 GLY A N 1
ATOM 2323 C CA . GLY A 1 287 ? 28.396 -14.631 -7.674 1.00 49.59 287 GLY A CA 1
ATOM 2324 C C . GLY A 1 287 ? 28.280 -14.427 -6.155 1.00 49.59 287 GLY A C 1
ATOM 2325 O O . GLY A 1 287 ? 28.672 -15.312 -5.400 1.00 49.59 287 GLY A O 1
ATOM 2326 N N . ARG A 1 288 ? 27.737 -13.295 -5.685 1.00 55.97 288 ARG A N 1
ATOM 2327 C CA . ARG A 1 288 ? 27.375 -13.079 -4.277 1.00 55.97 288 ARG A CA 1
ATOM 2328 C C . ARG A 1 288 ? 25.909 -13.413 -4.071 1.00 55.97 288 ARG A C 1
ATOM 2330 O O . ARG A 1 288 ? 25.038 -12.839 -4.728 1.00 55.97 288 ARG A O 1
ATOM 2337 N N . THR A 1 289 ? 25.680 -14.346 -3.163 1.00 62.56 289 THR A N 1
ATOM 2338 C CA . THR A 1 289 ? 24.381 -14.897 -2.794 1.00 62.56 289 THR A CA 1
ATOM 2339 C C . THR A 1 289 ? 24.071 -14.463 -1.367 1.00 62.56 289 THR A C 1
ATOM 2341 O O . THR A 1 289 ? 24.949 -14.541 -0.509 1.00 62.56 289 THR A O 1
ATOM 2344 N N . VAL A 1 290 ? 22.856 -13.982 -1.102 1.00 68.94 290 VAL A N 1
ATOM 2345 C CA . VAL A 1 290 ? 22.422 -13.695 0.276 1.00 68.94 290 VAL A CA 1
ATOM 2346 C C . VAL A 1 290 ? 22.110 -15.017 0.963 1.00 68.94 290 VAL A C 1
ATOM 2348 O O . VAL A 1 290 ? 21.155 -15.691 0.599 1.00 68.94 290 VAL A O 1
ATOM 2351 N N . ASP A 1 291 ? 22.932 -15.429 1.917 1.00 73.75 291 ASP A N 1
ATOM 2352 C CA . ASP A 1 291 ? 22.660 -16.656 2.661 1.00 73.75 291 ASP A CA 1
ATOM 2353 C C . ASP A 1 291 ? 21.589 -16.367 3.716 1.00 73.75 291 ASP A C 1
ATOM 2355 O O . ASP A 1 291 ? 21.811 -15.569 4.625 1.00 73.75 291 ASP A O 1
ATOM 2359 N N . ILE A 1 292 ? 20.400 -16.942 3.535 1.00 82.50 292 ILE A N 1
ATOM 2360 C CA . ILE A 1 292 ? 19.271 -16.771 4.452 1.00 82.50 292 ILE A CA 1
ATOM 2361 C C . ILE A 1 292 ? 19.138 -18.054 5.246 1.00 82.50 292 ILE A C 1
ATOM 2363 O O . ILE A 1 292 ? 18.976 -19.128 4.665 1.00 82.50 292 ILE A O 1
ATOM 2367 N N . ASP A 1 293 ? 19.149 -17.924 6.570 1.00 82.44 293 ASP A N 1
ATOM 2368 C CA . ASP A 1 293 ? 18.986 -19.051 7.478 1.00 82.44 293 ASP A CA 1
ATOM 2369 C C . ASP A 1 293 ? 17.619 -19.729 7.275 1.00 82.44 293 ASP A C 1
ATOM 2371 O O . ASP A 1 293 ? 16.565 -19.250 7.713 1.00 82.44 293 ASP A O 1
ATOM 2375 N N . ALA A 1 294 ? 17.641 -20.882 6.606 1.00 81.56 294 ALA A N 1
ATOM 2376 C CA . ALA A 1 294 ? 16.472 -21.728 6.391 1.00 81.56 294 ALA A CA 1
ATOM 2377 C C . ALA A 1 294 ? 15.893 -22.283 7.709 1.00 81.56 294 ALA A C 1
ATOM 2379 O O . ALA A 1 294 ? 14.770 -22.771 7.728 1.00 81.56 294 ALA A O 1
ATOM 2380 N N . THR A 1 295 ? 16.638 -22.197 8.813 1.00 83.62 295 THR A N 1
ATOM 2381 C CA . THR A 1 295 ? 16.244 -22.706 10.131 1.00 83.62 295 THR A CA 1
ATOM 2382 C C . THR A 1 295 ? 15.843 -21.608 11.115 1.00 83.62 295 THR A C 1
ATOM 2384 O O . THR A 1 295 ? 15.697 -21.891 12.305 1.00 83.62 295 THR A O 1
ATOM 2387 N N . ASP A 1 296 ? 15.620 -20.371 10.642 1.00 88.44 296 ASP A N 1
ATOM 2388 C CA . ASP A 1 296 ? 15.278 -19.231 11.499 1.00 88.44 296 ASP A CA 1
ATOM 2389 C C . ASP A 1 296 ? 14.036 -19.538 12.368 1.00 88.44 296 ASP A C 1
ATOM 2391 O O . ASP A 1 296 ? 12.895 -19.531 11.881 1.00 88.44 296 ASP A O 1
ATOM 2395 N N . PRO A 1 297 ? 14.209 -19.734 13.692 1.00 90.12 297 PRO A N 1
ATOM 2396 C CA . PRO A 1 297 ? 13.121 -20.165 14.557 1.00 90.12 297 PRO A CA 1
ATOM 2397 C C . PRO A 1 297 ? 12.066 -19.070 14.731 1.00 90.12 297 PRO A C 1
ATOM 2399 O O . PRO A 1 297 ? 10.949 -19.354 15.166 1.00 90.12 297 PRO A O 1
ATOM 2402 N N . THR A 1 298 ? 12.390 -17.806 14.429 1.00 95.12 298 THR A N 1
ATOM 2403 C CA . THR A 1 298 ? 11.460 -16.680 14.586 1.00 95.12 298 THR A CA 1
ATOM 2404 C C . THR A 1 298 ? 10.236 -16.814 13.688 1.00 95.12 298 THR A C 1
ATOM 2406 O O . THR A 1 298 ? 9.150 -16.420 14.114 1.00 95.12 298 THR A O 1
ATOM 2409 N N . ILE A 1 299 ? 10.374 -17.436 12.513 1.00 94.44 299 ILE A N 1
ATOM 2410 C CA . ILE A 1 299 ? 9.278 -17.646 11.561 1.00 94.44 299 ILE A CA 1
ATOM 2411 C C . ILE A 1 299 ? 8.146 -18.451 12.199 1.00 94.44 299 ILE A C 1
ATOM 2413 O O . ILE A 1 299 ? 7.001 -18.002 12.183 1.00 94.44 299 ILE A O 1
ATOM 2417 N N . GLY A 1 300 ? 8.458 -19.579 12.844 1.00 93.56 300 GLY A N 1
ATOM 2418 C CA . GLY A 1 300 ? 7.454 -20.415 13.509 1.00 93.56 300 GLY A CA 1
ATOM 2419 C C . GLY A 1 300 ? 6.683 -19.665 14.601 1.00 93.56 300 GLY A C 1
ATOM 2420 O O . GLY A 1 300 ? 5.454 -19.732 14.653 1.00 93.56 300 GLY A O 1
ATOM 2421 N N . PHE A 1 301 ? 7.382 -18.875 15.426 1.00 96.56 301 PHE A N 1
ATOM 2422 C CA . PHE A 1 301 ? 6.738 -18.054 16.461 1.00 96.56 301 PHE A CA 1
ATOM 2423 C C . PHE A 1 301 ? 5.841 -16.959 15.875 1.00 96.56 301 PHE A C 1
ATOM 2425 O O . PHE A 1 301 ? 4.774 -16.686 16.424 1.00 96.56 301 PHE A O 1
ATOM 2432 N N . ILE A 1 302 ? 6.260 -16.322 14.778 1.00 97.69 302 ILE A N 1
ATOM 2433 C CA . ILE A 1 302 ? 5.456 -15.294 14.110 1.00 97.69 302 ILE A CA 1
ATOM 2434 C C . ILE A 1 302 ? 4.196 -15.925 13.508 1.00 97.69 302 ILE A C 1
ATOM 2436 O O . ILE A 1 302 ? 3.109 -15.389 13.708 1.00 97.69 302 ILE A O 1
ATOM 2440 N N . LEU A 1 303 ? 4.314 -17.073 12.833 1.00 96.38 303 LEU A N 1
ATOM 2441 C CA . LEU A 1 303 ? 3.180 -17.798 12.249 1.00 96.38 303 LEU A CA 1
ATOM 2442 C C . LEU A 1 303 ? 2.144 -18.198 13.312 1.00 96.38 303 LEU A C 1
ATOM 2444 O O . LEU A 1 303 ? 0.955 -17.912 13.153 1.00 96.38 303 LEU A O 1
ATOM 2448 N N . ASP A 1 304 ? 2.594 -18.806 14.413 1.00 96.81 304 ASP A N 1
ATOM 2449 C CA . ASP A 1 304 ? 1.734 -19.177 15.545 1.00 96.81 304 ASP A CA 1
ATOM 2450 C C . ASP A 1 304 ? 1.066 -17.943 16.174 1.00 96.81 304 ASP A C 1
ATOM 2452 O O . ASP A 1 304 ? -0.152 -17.910 16.374 1.00 96.81 304 ASP A O 1
ATOM 2456 N N . GLY A 1 305 ? 1.844 -16.886 16.414 1.00 97.69 305 GLY A N 1
ATOM 2457 C CA . GLY A 1 305 ? 1.353 -15.630 16.970 1.00 97.69 305 GLY A CA 1
ATOM 2458 C C . GLY A 1 305 ? 0.305 -14.946 16.086 1.00 97.69 305 GLY A C 1
ATOM 2459 O O . GLY A 1 305 ? -0.753 -14.552 16.579 1.00 97.69 305 GLY A O 1
ATOM 2460 N N . MET A 1 306 ? 0.547 -14.861 14.772 1.00 98.06 306 MET A N 1
ATOM 2461 C CA . MET A 1 306 ? -0.420 -14.344 13.796 1.00 98.06 306 MET A CA 1
ATOM 2462 C C . MET A 1 306 ? -1.716 -15.161 13.814 1.00 98.06 306 MET A C 1
ATOM 2464 O O . MET A 1 306 ? -2.805 -14.581 13.839 1.00 98.06 306 MET A O 1
ATOM 2468 N N . GLY A 1 307 ? -1.612 -16.494 13.840 1.00 97.75 307 GLY A N 1
ATOM 2469 C CA . GLY A 1 307 ? -2.761 -17.395 13.920 1.00 97.75 307 GLY A CA 1
ATOM 2470 C C . GLY A 1 307 ? -3.596 -17.151 15.177 1.00 97.75 307 GLY A C 1
ATOM 2471 O O . GLY A 1 307 ? -4.809 -16.945 15.088 1.00 97.75 307 GLY A O 1
ATOM 2472 N N . LYS A 1 308 ? -2.945 -17.081 16.343 1.00 98.19 308 LYS A N 1
ATOM 2473 C CA . LYS A 1 308 ? -3.595 -16.807 17.634 1.00 98.19 308 LYS A CA 1
ATOM 2474 C C . LYS A 1 308 ? -4.249 -15.427 17.681 1.00 98.19 308 LYS A C 1
ATOM 2476 O O . LYS A 1 308 ? -5.398 -15.330 18.113 1.00 98.19 308 LYS A O 1
ATOM 2481 N N . LEU A 1 309 ? -3.586 -14.379 17.182 1.00 97.31 309 LEU A N 1
ATOM 2482 C CA . LEU A 1 309 ? -4.187 -13.043 17.074 1.00 97.31 309 LEU A CA 1
ATOM 2483 C C . LEU A 1 309 ? -5.424 -13.050 16.174 1.00 97.31 309 LEU A C 1
ATOM 2485 O O . LEU A 1 309 ? -6.458 -12.502 16.554 1.00 97.31 309 LEU A O 1
ATOM 2489 N N . CYS A 1 310 ? -5.364 -13.717 15.019 1.00 97.81 310 CYS A N 1
ATOM 2490 C CA . CYS A 1 310 ? -6.527 -13.838 14.142 1.00 97.81 310 CYS A CA 1
ATOM 2491 C C . CYS A 1 310 ? -7.690 -14.567 14.829 1.00 97.81 310 CYS A C 1
ATOM 2493 O O . CYS A 1 310 ? -8.842 -14.154 14.694 1.00 97.81 310 CYS A O 1
ATOM 2495 N N . CYS A 1 311 ? -7.408 -15.624 15.593 1.00 97.75 311 CYS A N 1
ATOM 2496 C CA . CYS A 1 311 ? -8.417 -16.325 16.387 1.00 97.75 311 CYS A CA 1
ATOM 2497 C C . CYS A 1 311 ? -9.034 -15.426 17.468 1.00 97.75 311 CYS A C 1
ATOM 2499 O O . CYS A 1 311 ? -10.253 -15.437 17.629 1.00 97.75 311 CYS A O 1
ATOM 2501 N N . LEU A 1 312 ? -8.234 -14.613 18.167 1.00 97.69 312 LEU A N 1
ATOM 2502 C CA . LEU A 1 312 ? -8.731 -13.650 19.157 1.00 97.69 312 LEU A CA 1
ATOM 2503 C C . LEU A 1 312 ? -9.649 -12.600 18.516 1.00 97.69 312 LEU A C 1
ATOM 2505 O O . LEU A 1 312 ? -10.744 -12.359 19.023 1.00 97.69 312 LEU A O 1
ATOM 2509 N N . VAL A 1 313 ? -9.256 -12.031 17.371 1.00 97.06 313 VAL A N 1
ATOM 2510 C CA . VAL A 1 313 ? -10.087 -11.066 16.628 1.00 97.06 313 VAL A CA 1
ATOM 2511 C C . VAL A 1 313 ? -11.427 -11.684 16.228 1.00 97.06 313 VAL A C 1
ATOM 2513 O O . VAL A 1 313 ? -12.471 -11.073 16.452 1.00 97.06 313 VAL A O 1
ATOM 2516 N N . ARG A 1 314 ? -11.427 -12.917 15.703 1.00 96.31 314 ARG A N 1
ATOM 2517 C CA . ARG A 1 314 ? -12.671 -13.627 15.357 1.00 96.31 314 ARG A CA 1
ATOM 2518 C C . ARG A 1 314 ? -13.527 -13.932 16.582 1.00 96.31 314 ARG A C 1
ATOM 2520 O O . ARG A 1 314 ? -14.738 -13.737 16.536 1.00 96.31 314 ARG A O 1
ATOM 2527 N N . LYS A 1 315 ? -12.908 -14.361 17.686 1.00 96.50 315 LYS A N 1
ATOM 2528 C CA . LYS A 1 315 ? -13.596 -14.665 18.949 1.00 96.50 315 LYS A CA 1
ATOM 2529 C C . LYS A 1 315 ? -14.319 -13.441 19.518 1.00 96.50 315 LYS A C 1
ATOM 2531 O O . LYS A 1 315 ? -15.430 -13.576 20.018 1.00 96.50 315 LYS A O 1
ATOM 2536 N N . TYR A 1 316 ? -13.716 -12.256 19.420 1.00 95.38 316 TYR A N 1
ATOM 2537 C CA . TYR A 1 316 ? -14.251 -11.013 19.987 1.00 95.38 316 TYR A CA 1
ATOM 2538 C C . TYR A 1 316 ? -14.811 -10.044 18.933 1.00 95.38 316 TYR A C 1
ATOM 2540 O O . TYR A 1 316 ? -14.910 -8.841 19.183 1.00 95.38 316 TYR A O 1
ATOM 2548 N N . ILE A 1 317 ? -15.244 -10.558 17.776 1.00 92.88 317 ILE A N 1
ATOM 2549 C CA . ILE A 1 317 ? -15.826 -9.759 16.687 1.00 92.88 317 ILE A CA 1
ATOM 2550 C C . ILE A 1 317 ? -16.968 -8.853 17.164 1.00 92.88 317 ILE A C 1
ATOM 2552 O O . ILE A 1 317 ? -17.016 -7.682 16.800 1.00 92.88 317 ILE A O 1
ATOM 2556 N N . ALA A 1 318 ? -17.854 -9.358 18.026 1.00 90.69 318 ALA A N 1
ATOM 2557 C CA . ALA A 1 318 ? -18.979 -8.587 18.549 1.00 90.69 318 ALA A CA 1
ATOM 2558 C C . ALA A 1 318 ? -18.513 -7.388 19.394 1.00 90.69 318 ALA A C 1
ATOM 2560 O O . ALA A 1 318 ? -19.049 -6.292 19.249 1.00 90.69 318 ALA A O 1
ATOM 2561 N N . ALA A 1 319 ? -17.479 -7.563 20.223 1.00 91.75 319 ALA A N 1
ATOM 2562 C CA . ALA A 1 319 ? -16.925 -6.485 21.040 1.00 91.75 319 ALA A CA 1
ATOM 2563 C C . ALA A 1 319 ? -16.249 -5.408 20.176 1.00 91.75 319 ALA A C 1
ATOM 2565 O O . ALA A 1 319 ? -16.459 -4.216 20.397 1.00 91.75 319 ALA A O 1
ATOM 2566 N N . ILE A 1 320 ? -15.495 -5.823 19.151 1.00 93.06 320 ILE A N 1
ATOM 2567 C CA . ILE A 1 320 ? -14.847 -4.910 18.197 1.00 93.06 320 ILE A CA 1
ATOM 2568 C C . ILE A 1 320 ? -15.898 -4.100 17.431 1.00 93.06 320 ILE A C 1
ATOM 2570 O O . ILE A 1 320 ? -15.790 -2.876 17.349 1.00 93.06 320 ILE A O 1
ATOM 2574 N N . LYS A 1 321 ? -16.949 -4.762 16.931 1.00 92.19 321 LYS A N 1
ATOM 2575 C CA . LYS A 1 321 ? -18.073 -4.097 16.261 1.00 92.19 321 LYS A CA 1
ATOM 2576 C C . LYS A 1 321 ? -18.779 -3.107 17.184 1.00 92.19 321 LYS A C 1
ATOM 2578 O O . LYS A 1 321 ? -19.008 -1.971 16.786 1.00 92.19 321 LYS A O 1
ATOM 2583 N N . GLY A 1 322 ? -19.082 -3.504 18.421 1.00 91.19 322 GLY A N 1
ATOM 2584 C CA . GLY A 1 322 ? -19.722 -2.630 19.408 1.00 91.19 322 GLY A CA 1
ATOM 2585 C C . GLY A 1 322 ? -18.892 -1.383 19.719 1.00 91.19 322 GLY A C 1
ATOM 2586 O O . GLY A 1 322 ? -19.429 -0.275 19.755 1.00 91.19 322 GLY A O 1
ATOM 2587 N N . TYR A 1 323 ? -17.575 -1.543 19.866 1.00 91.69 323 TYR A N 1
ATOM 2588 C CA . TYR A 1 323 ? -16.658 -0.420 20.048 1.00 91.69 323 TYR A CA 1
ATOM 2589 C C . TYR A 1 323 ? -16.638 0.506 18.824 1.00 91.69 323 TYR A C 1
ATOM 2591 O O . TYR A 1 323 ? -16.763 1.720 18.974 1.00 91.69 323 TYR A O 1
ATOM 2599 N N . ALA A 1 324 ? -16.549 -0.054 17.614 1.00 92.62 324 ALA A N 1
ATOM 2600 C CA . ALA A 1 324 ? -16.563 0.717 16.372 1.00 92.62 324 ALA A CA 1
ATOM 2601 C C . ALA A 1 324 ? -17.872 1.507 16.190 1.00 92.62 324 ALA A C 1
ATOM 2603 O O . ALA A 1 324 ? -17.830 2.686 15.847 1.00 92.62 324 ALA A O 1
ATOM 2604 N N . LEU A 1 325 ? -19.030 0.906 16.486 1.00 92.69 325 LEU A N 1
ATOM 2605 C CA . LEU A 1 325 ? -20.333 1.586 16.459 1.00 92.69 325 LEU A CA 1
ATOM 2606 C C . LEU A 1 325 ? -20.393 2.743 17.468 1.00 92.69 325 LEU A C 1
ATOM 2608 O O . LEU A 1 325 ? -20.859 3.833 17.133 1.00 92.69 325 LEU A O 1
ATOM 2612 N N . SER A 1 326 ? -19.879 2.532 18.684 1.00 91.00 326 SER A N 1
ATOM 2613 C CA . SER A 1 326 ? -19.780 3.581 19.706 1.00 91.00 326 SER A CA 1
ATOM 2614 C C . SER A 1 326 ? -18.891 4.743 19.243 1.00 91.00 326 SER A C 1
ATOM 2616 O O . SER A 1 326 ? -19.278 5.910 19.348 1.00 91.00 326 SER A O 1
ATOM 2618 N N . TYR A 1 327 ? -17.738 4.429 18.641 1.00 91.88 327 TYR A N 1
ATOM 2619 C CA . TYR A 1 327 ? -16.838 5.427 18.068 1.00 91.88 327 TYR A CA 1
ATOM 2620 C C . TYR A 1 327 ? -17.524 6.239 16.962 1.00 91.88 327 TYR A C 1
ATOM 2622 O O . TYR A 1 327 ? -17.515 7.469 17.000 1.00 91.88 327 TYR A O 1
ATOM 2630 N N . LEU A 1 328 ? -18.181 5.573 16.008 1.00 93.31 328 LEU A N 1
ATOM 2631 C CA . LEU A 1 328 ? -18.883 6.234 14.903 1.00 93.31 328 LEU A CA 1
ATOM 2632 C C . LEU A 1 328 ? -20.038 7.114 15.392 1.00 93.31 328 LEU A C 1
ATOM 2634 O O . LEU A 1 328 ? -20.234 8.210 14.869 1.00 93.31 328 LEU A O 1
ATOM 2638 N N . SER A 1 329 ? -20.758 6.690 16.434 1.00 91.00 329 SER A N 1
ATOM 2639 C CA . SER A 1 329 ? -21.797 7.517 17.054 1.00 91.00 329 SER A CA 1
ATOM 2640 C C . SER A 1 329 ? -21.223 8.793 17.681 1.00 91.00 329 SER A C 1
ATOM 2642 O O . SER A 1 329 ? -21.865 9.842 17.612 1.00 91.00 329 SER A O 1
ATOM 2644 N N . SER A 1 330 ? -20.033 8.729 18.287 1.00 90.75 330 SER A N 1
ATOM 2645 C CA . SER A 1 330 ? -19.330 9.914 18.800 1.00 90.75 330 SER A CA 1
ATOM 2646 C C . SER A 1 330 ? -18.861 10.820 17.656 1.00 90.75 330 SER A C 1
ATOM 2648 O O . SER A 1 330 ? -19.079 12.037 17.677 1.00 90.75 330 SER A O 1
ATOM 2650 N N . CYS A 1 331 ? -18.309 10.203 16.610 1.00 90.94 331 CYS A N 1
ATOM 2651 C CA . CYS A 1 331 ? -17.853 10.861 15.394 1.00 90.94 331 CYS A CA 1
ATOM 2652 C C . CYS A 1 331 ? -18.983 11.644 14.700 1.00 90.94 331 CYS A C 1
ATOM 2654 O O . CYS A 1 331 ? -18.776 12.784 14.293 1.00 90.94 331 CYS A O 1
ATOM 2656 N N . ALA A 1 332 ? -20.210 11.106 14.664 1.00 92.19 332 ALA A N 1
ATOM 2657 C CA . ALA A 1 332 ? -21.392 11.790 14.127 1.00 92.19 332 ALA A CA 1
ATOM 2658 C C . ALA A 1 332 ? -21.619 13.166 14.780 1.00 92.19 332 ALA A C 1
ATOM 2660 O O . ALA A 1 332 ? -21.813 14.176 14.101 1.00 92.19 332 ALA A O 1
ATOM 2661 N N . GLY A 1 333 ? -21.551 13.218 16.117 1.00 91.00 333 GLY A N 1
ATOM 2662 C CA . GLY A 1 333 ? -21.699 14.460 16.875 1.00 91.00 333 GLY A CA 1
ATOM 2663 C C . GLY A 1 333 ? -20.589 15.463 16.571 1.00 91.00 333 GLY A C 1
ATOM 2664 O O . GLY A 1 333 ? -20.854 16.659 16.432 1.00 91.00 333 GLY A O 1
ATOM 2665 N N . ARG A 1 334 ? -19.357 14.973 16.411 1.00 91.12 334 ARG A N 1
ATOM 2666 C CA . ARG A 1 334 ? -18.206 15.809 16.075 1.00 91.12 334 ARG A CA 1
ATOM 2667 C C . ARG A 1 334 ? -18.258 16.338 14.645 1.00 91.12 334 ARG A C 1
ATOM 2669 O O . ARG A 1 334 ? -18.047 17.530 14.454 1.00 91.12 334 ARG A O 1
ATOM 2676 N N . ILE A 1 335 ? -18.592 15.506 13.663 1.00 92.44 335 ILE A N 1
ATOM 2677 C CA . ILE A 1 335 ? -18.772 15.932 12.270 1.00 92.44 335 ILE A CA 1
ATOM 2678 C C . ILE A 1 335 ? -19.878 16.985 12.183 1.00 92.44 335 ILE A C 1
ATOM 2680 O O . ILE A 1 335 ? -19.660 18.027 11.572 1.00 92.44 335 ILE A O 1
ATOM 2684 N N . ARG A 1 336 ? -21.016 16.796 12.869 1.00 93.44 336 ARG A N 1
ATOM 2685 C CA . ARG A 1 336 ? -22.081 17.812 12.935 1.00 93.44 336 ARG A CA 1
ATOM 2686 C C . ARG A 1 336 ? -21.569 19.151 13.465 1.00 93.44 336 ARG A C 1
ATOM 2688 O O . ARG A 1 336 ? -21.868 20.192 12.889 1.00 93.44 336 ARG A O 1
ATOM 2695 N N . PHE A 1 337 ? -20.784 19.122 14.543 1.00 91.75 337 PHE A N 1
ATOM 2696 C CA . PHE A 1 337 ? -20.165 20.324 15.098 1.00 91.75 337 PHE A CA 1
ATOM 2697 C C . PHE A 1 337 ? -19.215 20.993 14.095 1.00 91.75 337 PHE A C 1
ATOM 2699 O O . PHE A 1 337 ? -19.329 22.193 13.862 1.00 91.75 337 PHE A O 1
ATOM 2706 N N . LEU A 1 338 ? -18.319 20.224 13.467 1.00 91.56 338 LEU A N 1
ATOM 2707 C CA . LEU A 1 338 ? -17.343 20.730 12.495 1.00 91.56 338 LEU A CA 1
ATOM 2708 C C . LEU A 1 338 ? -18.027 21.361 11.276 1.00 91.56 338 LEU A C 1
ATOM 2710 O O . LEU A 1 338 ? -17.607 22.430 10.829 1.00 91.56 338 LEU A O 1
ATOM 2714 N N . LEU A 1 339 ? -19.121 20.758 10.802 1.00 91.44 339 LEU A N 1
ATOM 2715 C CA . LEU A 1 339 ? -19.938 21.294 9.713 1.00 91.44 339 LEU A CA 1
ATOM 2716 C C . LEU A 1 339 ? -20.606 22.636 10.061 1.00 91.44 339 LEU A C 1
ATOM 2718 O O . LEU A 1 339 ? -20.869 23.433 9.165 1.00 91.44 339 LEU A O 1
ATOM 2722 N N . GLY A 1 340 ? -20.853 22.898 11.348 1.00 89.62 340 GLY A N 1
ATOM 2723 C CA . GLY A 1 340 ? -21.426 24.150 11.850 1.00 89.62 340 GLY A CA 1
ATOM 2724 C C . GLY A 1 340 ? -20.400 25.212 12.257 1.00 89.62 340 GLY A C 1
ATOM 2725 O O . GLY A 1 340 ? -20.791 26.282 12.724 1.00 89.62 340 GLY A O 1
ATOM 2726 N N . THR A 1 341 ? -19.096 24.944 12.126 1.00 89.62 341 THR A N 1
ATOM 2727 C CA . THR A 1 341 ? -18.066 25.921 12.509 1.00 89.62 341 THR A CA 1
ATOM 2728 C C . THR A 1 341 ? -18.100 27.153 11.596 1.00 89.62 341 THR A C 1
ATOM 2730 O O . THR A 1 341 ? -18.334 27.014 10.393 1.00 89.62 341 THR A O 1
ATOM 2733 N N . PRO A 1 342 ? -17.799 28.364 12.111 1.00 86.25 342 PRO A N 1
ATOM 2734 C CA . PRO A 1 342 ? -17.759 29.572 11.283 1.00 86.25 342 PRO A CA 1
ATOM 2735 C C . PRO A 1 342 ? -16.810 29.446 10.087 1.00 86.25 342 PRO A C 1
ATOM 2737 O O . PRO A 1 342 ? -17.109 29.950 9.010 1.00 86.25 342 PRO A O 1
ATOM 2740 N N . GLY A 1 343 ? -15.692 28.731 10.264 1.00 86.75 343 GLY A N 1
ATOM 2741 C CA . GLY A 1 343 ? -14.746 28.449 9.190 1.00 86.75 343 GLY A CA 1
ATOM 2742 C C . GLY A 1 343 ? -15.348 27.588 8.080 1.00 86.75 343 GLY A C 1
ATOM 2743 O O . GLY A 1 343 ? -15.155 27.914 6.916 1.00 86.75 343 GLY A O 1
ATOM 2744 N N . MET A 1 344 ? -16.133 26.558 8.414 1.00 88.44 344 MET A N 1
ATOM 2745 C CA . MET A 1 344 ? -16.859 25.760 7.419 1.00 88.44 344 MET A CA 1
ATOM 2746 C C . MET A 1 344 ? -17.950 26.567 6.711 1.00 88.44 344 MET A C 1
ATOM 2748 O O . MET A 1 344 ? -18.089 26.472 5.497 1.00 88.44 344 MET A O 1
ATOM 2752 N N . VAL A 1 345 ? -18.716 27.374 7.449 1.00 86.44 345 VAL A N 1
ATOM 2753 C CA . VAL A 1 345 ? -19.802 28.191 6.876 1.00 86.44 345 VAL A CA 1
ATOM 2754 C C . VAL A 1 345 ? -19.259 29.279 5.945 1.00 86.44 345 VAL A C 1
ATOM 2756 O O . VAL A 1 345 ? -19.908 29.626 4.962 1.00 86.44 345 VAL A O 1
ATOM 2759 N N . ALA A 1 346 ? -18.056 29.787 6.223 1.00 87.00 346 ALA A N 1
ATOM 2760 C CA . ALA A 1 346 ? -17.365 30.740 5.361 1.00 87.00 346 ALA A CA 1
ATOM 2761 C C . ALA A 1 346 ? -16.810 30.111 4.070 1.00 87.00 346 ALA A C 1
ATOM 2763 O O . ALA A 1 346 ? -16.443 30.845 3.152 1.00 87.00 346 ALA A O 1
ATOM 2764 N N . LEU A 1 347 ? -16.729 28.777 3.981 1.00 87.44 347 LEU A N 1
ATOM 2765 C CA . LEU A 1 347 ? -16.348 28.108 2.743 1.00 87.44 347 LEU A CA 1
ATOM 2766 C C . LEU A 1 347 ? -17.524 28.111 1.763 1.00 87.44 347 LEU A C 1
ATOM 2768 O O . LEU A 1 347 ? -18.605 27.593 2.052 1.00 87.44 347 LEU A O 1
ATOM 2772 N N . ASP A 1 348 ? -17.284 28.629 0.561 1.00 84.75 348 ASP A N 1
ATOM 2773 C CA . ASP A 1 348 ? -18.251 28.595 -0.535 1.00 84.75 348 ASP A CA 1
ATOM 2774 C C . ASP A 1 348 ? -18.302 27.198 -1.181 1.00 84.75 348 ASP A C 1
ATOM 2776 O O . ASP A 1 348 ? -17.751 26.937 -2.253 1.00 84.75 348 ASP A O 1
ATOM 2780 N N . LEU A 1 349 ? -18.889 26.247 -0.448 1.00 87.94 349 LEU A N 1
ATOM 2781 C CA . LEU A 1 349 ? -19.074 24.871 -0.905 1.00 87.94 349 LEU A CA 1
ATOM 2782 C C . LEU A 1 349 ? -20.228 24.819 -1.910 1.00 87.94 349 LEU A C 1
ATOM 2784 O O . LEU A 1 349 ? -21.315 25.356 -1.655 1.00 87.94 349 LEU A O 1
ATOM 2788 N N . ASP A 1 350 ? -20.020 24.102 -3.009 1.00 89.06 350 ASP A N 1
ATOM 2789 C CA . ASP A 1 350 ? -21.067 23.835 -3.985 1.00 89.06 350 ASP A CA 1
ATOM 2790 C C . ASP A 1 350 ? -22.183 22.950 -3.393 1.00 89.06 350 ASP A C 1
ATOM 2792 O O . ASP A 1 350 ? -22.044 22.314 -2.341 1.00 89.06 350 ASP A O 1
ATOM 2796 N N . ALA A 1 351 ? -23.336 22.921 -4.066 1.00 91.06 351 ALA A N 1
ATOM 2797 C CA . ALA A 1 351 ? -24.489 22.145 -3.609 1.00 91.06 351 ALA A CA 1
ATOM 2798 C C . ALA A 1 351 ? -24.176 20.640 -3.519 1.00 91.06 351 ALA A C 1
ATOM 2800 O O . ALA A 1 351 ? -24.656 19.968 -2.606 1.00 91.06 351 ALA A O 1
ATOM 2801 N N . THR A 1 352 ? -23.332 20.130 -4.422 1.00 93.06 352 THR A N 1
ATOM 2802 C CA . THR A 1 352 ? -22.911 18.725 -4.455 1.00 93.06 352 THR A CA 1
ATOM 2803 C C . THR A 1 352 ? -22.151 18.344 -3.191 1.00 93.06 352 THR A C 1
ATOM 2805 O O . THR A 1 352 ? -22.522 17.386 -2.512 1.00 93.06 352 THR A O 1
ATOM 2808 N N . LEU A 1 353 ? -21.107 19.100 -2.838 1.00 92.81 353 LEU A N 1
ATOM 2809 C CA . LEU A 1 353 ? -20.267 18.802 -1.685 1.00 92.81 353 LEU A CA 1
ATOM 2810 C C . LEU A 1 353 ? -21.033 18.992 -0.370 1.00 92.81 353 LEU A C 1
ATOM 2812 O O . LEU A 1 353 ? -20.912 18.160 0.530 1.00 92.81 353 LEU A O 1
ATOM 2816 N N . LYS A 1 354 ? -21.892 20.019 -0.280 1.00 92.81 354 LYS A N 1
ATOM 2817 C CA . LYS A 1 354 ? -22.828 20.189 0.849 1.00 92.81 354 LYS A CA 1
ATOM 2818 C C . LYS A 1 354 ? -23.751 18.976 1.001 1.00 92.81 354 LYS A C 1
ATOM 2820 O O . LYS A 1 354 ? -23.887 18.456 2.108 1.00 92.81 354 LYS A O 1
ATOM 2825 N N . GLY A 1 355 ? -24.333 18.501 -0.101 1.00 95.31 355 GLY A N 1
ATOM 2826 C CA . GLY A 1 355 ? -25.188 17.314 -0.121 1.00 95.31 355 GLY A CA 1
ATOM 2827 C C . GLY A 1 355 ? -24.457 16.050 0.335 1.00 95.31 355 GLY A C 1
ATOM 2828 O O . GLY A 1 355 ? -24.979 15.307 1.162 1.00 95.31 355 GLY A O 1
ATOM 2829 N N . LEU A 1 356 ? -23.217 15.837 -0.117 1.00 96.75 356 LEU A N 1
ATOM 2830 C CA . LEU A 1 356 ? -22.405 14.691 0.304 1.00 96.75 356 LEU A CA 1
ATOM 2831 C C . LEU A 1 356 ? -22.081 14.719 1.805 1.00 96.75 356 LEU A C 1
ATOM 2833 O O . LEU A 1 356 ? -22.177 13.687 2.468 1.00 96.75 356 LEU A O 1
ATOM 2837 N N . PHE A 1 357 ? -21.739 15.881 2.374 1.00 95.75 357 PHE A N 1
ATOM 2838 C CA . PHE A 1 357 ? -21.521 15.995 3.822 1.00 95.75 357 PHE A CA 1
ATOM 2839 C C . PHE A 1 357 ? -22.788 15.685 4.625 1.00 95.75 357 PHE A C 1
ATOM 2841 O O . PHE A 1 357 ? -22.716 15.002 5.648 1.00 95.75 357 PHE A O 1
ATOM 2848 N N . GLN A 1 358 ? -23.950 16.139 4.149 1.00 95.50 358 GLN A N 1
ATOM 2849 C CA . GLN A 1 358 ? -25.238 15.811 4.762 1.00 95.50 358 GLN A CA 1
ATOM 2850 C C . GLN A 1 358 ? -25.550 14.314 4.667 1.00 95.50 358 GLN A C 1
ATOM 2852 O O . GLN A 1 358 ? -26.022 13.740 5.643 1.00 95.50 358 GLN A O 1
ATOM 2857 N N . GLN A 1 359 ? -25.238 13.662 3.544 1.00 96.88 359 GLN A N 1
ATOM 2858 C CA . GLN A 1 359 ? -25.399 12.213 3.384 1.00 96.88 359 GLN A CA 1
ATOM 2859 C C . GLN A 1 359 ? -24.484 11.425 4.328 1.00 96.88 359 GLN A C 1
ATOM 2861 O O . GLN A 1 359 ? -24.944 10.485 4.970 1.00 96.88 359 GLN A O 1
ATOM 2866 N N . VAL A 1 360 ? -23.215 11.827 4.474 1.00 96.69 360 VAL A N 1
ATOM 2867 C CA . VAL A 1 360 ? -22.291 11.234 5.458 1.00 96.69 360 VAL A CA 1
ATOM 2868 C C . VAL A 1 360 ? -22.850 11.366 6.873 1.00 96.69 360 VAL A C 1
ATOM 2870 O O . VAL A 1 360 ? -22.907 10.377 7.603 1.00 96.69 360 VAL A O 1
ATOM 2873 N N . LEU A 1 361 ? -23.306 12.563 7.254 1.00 95.44 361 LEU A N 1
ATOM 2874 C CA . LEU A 1 361 ? -23.887 12.796 8.574 1.00 95.44 361 LEU A CA 1
ATOM 2875 C C . LEU A 1 361 ? -25.160 11.964 8.786 1.00 95.44 361 LEU A C 1
ATOM 2877 O O . LEU A 1 361 ? -25.302 11.331 9.828 1.00 95.44 361 LEU A O 1
ATOM 2881 N N . HIS A 1 362 ? -26.041 11.900 7.788 1.00 94.94 362 HIS A N 1
ATOM 2882 C CA . HIS A 1 362 ? -27.258 11.094 7.832 1.00 94.94 362 HIS A CA 1
ATOM 2883 C C . HIS A 1 362 ? -26.953 9.601 8.007 1.00 94.94 362 HIS A C 1
ATOM 2885 O O . HIS A 1 362 ? -27.589 8.936 8.823 1.00 94.94 362 HIS A O 1
ATOM 2891 N N . CYS A 1 363 ? -25.956 9.066 7.295 1.00 94.69 363 CYS A N 1
ATOM 2892 C CA . CYS A 1 363 ? -25.509 7.689 7.497 1.00 94.69 363 CYS A CA 1
ATOM 2893 C C . CYS A 1 363 ? -25.026 7.464 8.936 1.00 94.69 363 CYS A C 1
ATOM 2895 O O . CYS A 1 363 ? -25.395 6.463 9.539 1.00 94.69 363 CYS A O 1
ATOM 2897 N N . LEU A 1 364 ? -24.236 8.390 9.492 1.00 93.44 364 LEU A N 1
ATOM 2898 C CA . LEU A 1 364 ? -23.677 8.282 10.844 1.00 93.44 364 LEU A CA 1
ATOM 2899 C C . LEU A 1 364 ? -24.733 8.412 11.956 1.00 93.44 364 LEU A C 1
ATOM 2901 O O . LEU A 1 364 ? -24.638 7.736 12.978 1.00 93.44 364 LEU A O 1
ATOM 2905 N N . GLU A 1 365 ? -25.739 9.269 11.778 1.00 91.19 365 GLU A N 1
ATOM 2906 C CA . GLU A 1 365 ? -26.813 9.490 12.757 1.00 91.19 365 GLU A CA 1
ATOM 2907 C C . GLU A 1 365 ? -27.793 8.316 12.853 1.00 91.19 365 GLU A C 1
ATOM 2909 O O . GLU A 1 365 ? -28.358 8.075 13.922 1.00 91.19 365 GLU A O 1
ATOM 2914 N N . ASN A 1 366 ? -27.963 7.573 11.758 1.00 89.50 366 ASN A N 1
ATOM 2915 C CA . ASN A 1 366 ? -28.852 6.414 11.680 1.00 89.50 366 ASN A CA 1
ATOM 2916 C C . ASN A 1 366 ? -28.158 5.083 12.002 1.00 89.50 366 ASN A C 1
ATOM 2918 O O . ASN A 1 366 ? -28.757 4.019 11.834 1.00 89.50 366 ASN A O 1
ATOM 2922 N N . ILE A 1 367 ? -26.907 5.116 12.472 1.00 89.00 367 ILE A N 1
ATOM 2923 C CA . ILE A 1 367 ? -26.205 3.905 12.899 1.00 89.00 367 ILE A CA 1
ATOM 2924 C C . ILE A 1 367 ? -26.949 3.275 14.089 1.00 89.00 367 ILE A C 1
ATOM 2926 O O . ILE A 1 367 ? -27.330 3.988 15.026 1.00 89.00 367 ILE A O 1
ATOM 2930 N N . PRO A 1 368 ? -27.136 1.940 14.102 1.00 82.12 368 PRO A N 1
ATOM 2931 C CA . PRO A 1 368 ? -27.743 1.245 15.227 1.00 82.12 368 PRO A CA 1
ATOM 2932 C C . PRO A 1 368 ? -27.004 1.563 16.526 1.00 82.12 368 PRO A C 1
ATOM 2934 O O . PRO A 1 368 ? -25.802 1.321 16.659 1.00 82.12 368 PRO A O 1
ATOM 2937 N N . LYS A 1 369 ? -27.731 2.106 17.504 1.00 76.75 369 LYS A N 1
ATOM 2938 C CA . LYS A 1 369 ? -27.165 2.354 18.828 1.00 76.75 369 LYS A CA 1
ATOM 2939 C C . LYS A 1 369 ? -26.895 1.006 19.500 1.00 76.75 369 LYS A C 1
ATOM 2941 O O . LYS A 1 369 ? -27.769 0.139 19.453 1.00 76.75 369 LYS A O 1
ATOM 2946 N N . PRO A 1 370 ? -25.740 0.823 20.158 1.00 65.56 370 PRO A N 1
ATOM 2947 C CA . PRO A 1 370 ? -25.477 -0.376 20.942 1.00 65.56 370 PRO A CA 1
ATOM 2948 C C . PRO A 1 370 ? -26.391 -0.379 22.182 1.00 65.56 370 PRO A C 1
ATOM 2950 O O . PRO A 1 370 ? -26.015 0.109 23.243 1.00 65.56 370 PRO A O 1
ATOM 2953 N N . GLN A 1 371 ? -27.630 -0.857 22.044 1.00 53.31 371 GLN A N 1
ATOM 2954 C CA . GLN A 1 371 ? -28.555 -1.073 23.156 1.00 53.31 371 GLN A CA 1
ATOM 2955 C C . GLN A 1 371 ? -28.572 -2.562 23.516 1.00 53.31 371 GLN A C 1
ATOM 2957 O O . GLN A 1 371 ? -29.118 -3.369 22.769 1.00 53.31 371 GLN A O 1
ATOM 2962 N N . GLY A 1 372 ? -27.997 -2.912 24.671 1.00 55.84 372 GLY A N 1
ATOM 2963 C CA . GLY A 1 372 ? -28.111 -4.249 25.270 1.00 55.84 372 GLY A CA 1
ATOM 2964 C C . GLY A 1 372 ? -27.484 -5.398 24.466 1.00 55.84 372 GLY A C 1
ATOM 2965 O O . GLY A 1 372 ? -26.914 -5.197 23.400 1.00 55.84 372 GLY A O 1
ATOM 2966 N N . GLU A 1 373 ? -27.579 -6.612 25.016 1.00 49.12 373 GLU A N 1
ATOM 2967 C CA . GLU A 1 373 ? -26.851 -7.863 24.702 1.00 49.12 373 GLU A CA 1
ATOM 2968 C C . GLU A 1 373 ? -26.855 -8.363 23.230 1.00 49.12 373 GLU A C 1
ATOM 2970 O O . GLU A 1 373 ? -26.240 -9.382 22.926 1.00 49.12 373 GLU A O 1
ATOM 2975 N N . ASN A 1 374 ? -27.454 -7.636 22.280 1.00 52.91 374 ASN A N 1
ATOM 2976 C CA . ASN A 1 374 ? -27.658 -8.061 20.887 1.00 52.91 374 ASN A CA 1
ATOM 2977 C C . ASN A 1 374 ? -26.705 -7.421 19.854 1.00 52.91 374 ASN A C 1
ATOM 2979 O O . ASN A 1 374 ? -26.996 -7.422 18.659 1.00 52.91 374 ASN A O 1
ATOM 2983 N N . VAL A 1 375 ? -25.530 -6.926 20.262 1.00 56.56 375 VAL A N 1
ATOM 2984 C CA . VAL A 1 375 ? -24.466 -6.471 19.337 1.00 56.56 375 VAL A CA 1
ATOM 2985 C C . VAL A 1 375 ? -24.085 -7.499 18.247 1.00 56.56 375 VAL A C 1
ATOM 2987 O O . VAL A 1 375 ? -23.883 -7.075 17.107 1.00 56.56 375 VAL A O 1
ATOM 2990 N N . PRO A 1 376 ? -24.007 -8.829 18.498 1.00 53.41 376 PRO A N 1
ATOM 2991 C CA . PRO A 1 376 ? -23.667 -9.783 17.436 1.00 53.41 376 PRO A CA 1
ATOM 2992 C C . PRO A 1 376 ? -24.709 -9.875 16.305 1.00 53.41 376 PRO A C 1
ATOM 2994 O O . PRO A 1 376 ? -24.354 -10.314 15.214 1.00 53.41 376 PRO A O 1
ATOM 2997 N N . ALA A 1 377 ? -25.957 -9.446 16.532 1.00 54.06 377 ALA A N 1
ATOM 2998 C CA . ALA A 1 377 ? -27.051 -9.523 15.558 1.00 54.06 377 ALA A CA 1
ATOM 2999 C C . ALA A 1 377 ? -27.224 -8.249 14.709 1.00 54.06 377 ALA A C 1
ATOM 3001 O O . ALA A 1 377 ? -28.046 -8.228 13.793 1.00 54.06 377 ALA A O 1
ATOM 3002 N N . ILE A 1 378 ? -26.465 -7.182 14.988 1.00 62.72 378 ILE A N 1
ATOM 3003 C CA . ILE A 1 378 ? -26.559 -5.928 14.235 1.00 62.72 378 ILE A CA 1
ATOM 3004 C C . ILE A 1 378 ? -25.863 -6.107 12.880 1.00 62.72 378 ILE A C 1
ATOM 3006 O O . ILE A 1 378 ? -24.648 -5.944 12.744 1.00 62.72 378 ILE A O 1
ATOM 3010 N N . THR A 1 379 ? -26.644 -6.434 11.853 1.00 68.94 379 THR A N 1
ATOM 3011 C CA . THR A 1 379 ? -26.229 -6.302 10.456 1.00 68.94 379 THR A CA 1
ATOM 3012 C C . THR A 1 379 ? -26.368 -4.836 10.055 1.00 68.94 379 THR A C 1
ATOM 3014 O O . THR A 1 379 ? -27.469 -4.359 9.789 1.00 68.94 379 THR A O 1
ATOM 3017 N N . CYS A 1 380 ? -25.259 -4.103 10.064 1.00 82.94 380 CYS A N 1
ATOM 3018 C CA . CYS A 1 380 ? -25.191 -2.718 9.610 1.00 82.94 380 CYS A CA 1
ATOM 3019 C C . CYS A 1 380 ? -24.248 -2.662 8.412 1.00 82.94 380 CYS A C 1
ATOM 3021 O O . CYS A 1 380 ? -23.085 -3.019 8.560 1.00 82.94 380 CYS A O 1
ATOM 3023 N N . ASP A 1 381 ? -24.755 -2.262 7.249 1.00 90.12 381 ASP A N 1
ATOM 3024 C CA . ASP A 1 381 ? -23.943 -2.003 6.060 1.00 90.12 381 ASP A CA 1
ATOM 3025 C C . ASP A 1 381 ? -23.595 -0.512 6.017 1.00 90.12 381 ASP A C 1
ATOM 3027 O O . ASP A 1 381 ? -24.480 0.344 6.025 1.00 90.12 381 ASP A O 1
ATOM 3031 N N . LEU A 1 382 ? -22.299 -0.202 6.000 1.00 94.31 382 LEU A N 1
ATOM 3032 C CA . LEU A 1 382 ? -21.769 1.161 5.965 1.00 94.31 382 LEU A CA 1
ATOM 3033 C C . LEU A 1 382 ? -21.078 1.473 4.630 1.00 94.31 382 LEU A C 1
ATOM 3035 O O . LEU A 1 382 ? -20.311 2.435 4.524 1.00 94.31 382 LEU A O 1
ATOM 3039 N N . THR A 1 383 ? -21.364 0.693 3.589 1.00 95.19 383 THR A N 1
ATOM 3040 C CA . THR A 1 383 ? -20.812 0.894 2.247 1.00 95.19 383 THR A CA 1
ATOM 3041 C C . THR A 1 383 ? -21.110 2.293 1.703 1.00 95.19 383 THR A C 1
ATOM 3043 O O . THR A 1 383 ? -20.221 2.931 1.135 1.00 95.19 383 THR A O 1
ATOM 3046 N N . ASP A 1 384 ? -22.322 2.814 1.897 1.00 95.44 384 ASP A N 1
ATOM 3047 C CA . ASP A 1 384 ? -22.691 4.135 1.375 1.00 95.44 384 ASP A CA 1
ATOM 3048 C C . ASP A 1 384 ? -21.982 5.273 2.115 1.00 95.44 384 ASP A C 1
ATOM 3050 O O . ASP A 1 384 ? -21.497 6.202 1.472 1.00 95.44 384 ASP A O 1
ATOM 3054 N N . LEU A 1 385 ? -21.787 5.153 3.435 1.00 96.56 385 LEU A N 1
ATOM 3055 C CA . LEU A 1 385 ? -20.943 6.077 4.201 1.00 96.56 385 LEU A CA 1
ATOM 3056 C C . LEU A 1 385 ? -19.539 6.168 3.582 1.00 96.56 385 LEU A C 1
ATOM 3058 O O . LEU A 1 385 ? -19.032 7.265 3.333 1.00 96.56 385 LEU A O 1
ATOM 3062 N N . ARG A 1 386 ? -18.929 5.012 3.288 1.00 97.00 386 ARG A N 1
ATOM 3063 C CA . ARG A 1 386 ? -17.600 4.936 2.668 1.00 97.00 386 ARG A CA 1
ATOM 3064 C C . ARG A 1 386 ? -17.585 5.537 1.262 1.00 97.00 386 ARG A C 1
ATOM 3066 O O . ARG A 1 386 ? -16.669 6.294 0.947 1.00 97.00 386 ARG A O 1
ATOM 3073 N N . LYS A 1 387 ? -18.591 5.255 0.427 1.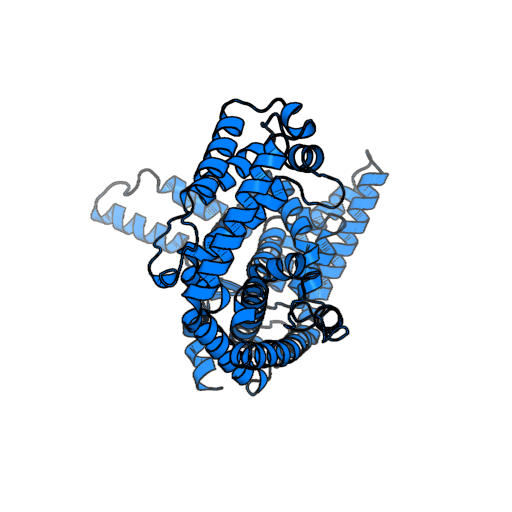00 97.00 387 LYS A N 1
ATOM 3074 C CA . LYS A 1 387 ? -18.711 5.822 -0.931 1.00 97.00 387 LYS A CA 1
ATOM 3075 C C . LYS A 1 387 ? -18.869 7.341 -0.915 1.00 97.00 387 LYS A C 1
ATOM 3077 O O . LYS A 1 387 ? -18.180 8.023 -1.677 1.00 97.00 387 LYS A O 1
ATOM 3082 N N . HIS A 1 388 ? -19.738 7.877 -0.057 1.00 97.75 388 HIS A N 1
ATOM 3083 C CA . HIS A 1 388 ? -19.928 9.322 0.072 1.00 97.75 388 HIS A CA 1
ATOM 3084 C C . HIS A 1 388 ? -18.635 9.998 0.539 1.00 97.75 388 HIS A C 1
ATOM 3086 O O . HIS A 1 388 ? -18.214 10.985 -0.063 1.00 97.75 388 HIS A O 1
ATOM 3092 N N . TRP A 1 389 ? -17.943 9.422 1.531 1.00 97.56 389 TRP A N 1
ATOM 3093 C CA . TRP A 1 389 ? -16.660 9.953 1.999 1.00 97.56 389 TRP A CA 1
ATOM 3094 C C . TRP A 1 389 ? -15.575 9.940 0.915 1.00 97.56 389 TRP A C 1
ATOM 3096 O O . TRP A 1 389 ? -14.903 10.946 0.694 1.00 97.56 389 TRP A O 1
ATOM 3106 N N . LEU A 1 390 ? -15.433 8.838 0.174 1.00 96.81 390 LEU A N 1
ATOM 3107 C CA . LEU A 1 390 ? -14.489 8.771 -0.945 1.00 96.81 390 LEU A CA 1
ATOM 3108 C C . LEU A 1 390 ? -14.837 9.777 -2.053 1.00 96.81 390 LEU A C 1
ATOM 3110 O O . LEU A 1 390 ? -13.935 10.377 -2.632 1.00 96.81 390 LEU A O 1
ATOM 3114 N N . SER A 1 391 ? -16.125 10.012 -2.314 1.00 96.56 391 SER A N 1
ATOM 3115 C CA . SER A 1 391 ? -16.581 11.016 -3.286 1.00 96.56 391 SER A CA 1
ATOM 3116 C C . SER A 1 391 ? -16.213 12.436 -2.848 1.00 96.56 391 SER A C 1
ATOM 3118 O O . SER A 1 391 ? -15.714 13.213 -3.661 1.00 96.56 391 SER A O 1
ATOM 3120 N N . ILE A 1 392 ? -16.368 12.750 -1.555 1.00 95.94 392 ILE A N 1
ATOM 3121 C CA . ILE A 1 392 ? -15.892 14.008 -0.961 1.00 95.94 392 ILE A CA 1
ATOM 3122 C C . ILE A 1 392 ? -14.390 14.153 -1.195 1.00 95.94 392 ILE A C 1
ATOM 3124 O O . ILE A 1 392 ? -13.967 15.164 -1.754 1.00 95.94 392 ILE A O 1
ATOM 3128 N N . LEU A 1 393 ? -13.594 13.138 -0.834 1.00 95.31 393 LEU A N 1
ATOM 3129 C CA . LEU A 1 393 ? -12.142 13.155 -1.028 1.00 95.31 393 LEU A CA 1
ATOM 3130 C C . LEU A 1 393 ? -11.763 13.367 -2.499 1.00 95.31 393 LEU A C 1
ATOM 3132 O O . LEU A 1 393 ? -10.861 14.156 -2.774 1.00 95.31 393 LEU A O 1
ATOM 3136 N N . MET A 1 394 ? -12.457 12.732 -3.448 1.00 93.25 394 MET A N 1
ATOM 3137 C CA . MET A 1 394 ? -12.214 12.941 -4.881 1.00 93.25 394 MET A CA 1
ATOM 3138 C C . MET A 1 394 ? -12.481 14.385 -5.318 1.00 93.25 394 MET A C 1
ATOM 3140 O O . MET A 1 394 ? -11.687 14.946 -6.072 1.00 93.25 394 MET A O 1
ATOM 3144 N N . ILE A 1 395 ? -13.556 15.009 -4.828 1.00 93.75 395 ILE A N 1
ATOM 3145 C CA . ILE A 1 395 ? -13.873 16.406 -5.147 1.00 93.75 395 ILE A CA 1
ATOM 3146 C C . ILE A 1 395 ? -12.812 17.330 -4.543 1.00 93.75 395 ILE A C 1
ATOM 3148 O O . ILE A 1 395 ? -12.165 18.071 -5.275 1.00 93.75 395 ILE A O 1
ATOM 3152 N N . VAL A 1 396 ? -12.549 17.246 -3.236 1.00 93.25 396 VAL A N 1
ATOM 3153 C CA . VAL A 1 396 ? -11.661 18.205 -2.546 1.00 93.25 396 VAL A CA 1
ATOM 3154 C C . VAL A 1 396 ? -10.174 18.028 -2.873 1.00 93.25 396 VAL A C 1
ATOM 3156 O O . VAL A 1 396 ? -9.358 18.895 -2.556 1.00 93.25 396 VAL A O 1
ATOM 3159 N N . THR A 1 397 ? -9.792 16.911 -3.495 1.00 91.12 397 THR A N 1
ATOM 3160 C CA . THR A 1 397 ? -8.426 16.692 -4.006 1.00 91.12 397 THR A CA 1
ATOM 3161 C C . THR A 1 397 ? -8.273 17.022 -5.490 1.00 91.12 397 THR A C 1
ATOM 3163 O O . THR A 1 397 ? -7.143 17.070 -5.979 1.00 91.12 397 THR A O 1
ATOM 3166 N N . SER A 1 398 ? -9.372 17.291 -6.201 1.00 89.50 398 SER A N 1
ATOM 3167 C CA . SER A 1 398 ? -9.348 17.710 -7.601 1.00 89.50 398 SER A CA 1
ATOM 3168 C C . SER A 1 398 ? -8.800 19.128 -7.740 1.00 89.50 398 SER A C 1
ATOM 3170 O O . SER A 1 398 ? -9.231 20.046 -7.043 1.00 89.50 398 SER A O 1
ATOM 3172 N N . SER A 1 399 ? -7.910 19.343 -8.711 1.00 83.00 399 SER A N 1
ATOM 3173 C CA . SER A 1 399 ? -7.413 20.683 -9.061 1.00 83.00 399 SER A CA 1
ATOM 3174 C C . SER A 1 399 ? -8.499 21.605 -9.623 1.00 83.00 399 SER A C 1
ATOM 3176 O O . SER A 1 399 ? -8.307 22.815 -9.667 1.00 83.00 399 SER A O 1
ATOM 3178 N N . ARG A 1 400 ? -9.635 21.039 -10.053 1.00 85.56 400 ARG A N 1
ATOM 3179 C CA . ARG A 1 400 ? -10.789 21.782 -10.581 1.00 85.56 400 ARG A CA 1
ATOM 3180 C C . ARG A 1 400 ? -11.793 22.188 -9.501 1.00 85.56 400 ARG A C 1
ATOM 3182 O O . ARG A 1 400 ? -12.744 22.895 -9.812 1.00 85.56 400 ARG A O 1
ATOM 3189 N N . SER A 1 401 ? -11.627 21.706 -8.270 1.00 86.38 401 SER A N 1
ATOM 3190 C CA . SER A 1 401 ? -12.515 22.053 -7.160 1.00 86.38 401 SER A CA 1
ATOM 3191 C C . SER A 1 401 ? -12.244 23.473 -6.671 1.00 86.38 401 SER A C 1
ATOM 3193 O O . SER A 1 401 ? -11.090 23.896 -6.589 1.00 86.38 401 SER A O 1
ATOM 3195 N N . SER A 1 402 ? -13.302 24.191 -6.289 1.00 83.62 402 SER A N 1
ATOM 3196 C CA . SER A 1 402 ? -13.193 25.503 -5.636 1.00 83.62 402 SER A CA 1
ATOM 3197 C C . SER A 1 402 ? -12.506 25.409 -4.270 1.00 83.62 402 SER A C 1
ATOM 3199 O O . SER A 1 402 ? -11.900 26.374 -3.803 1.00 83.62 402 SER A O 1
ATOM 3201 N N . ILE A 1 403 ? -12.576 24.238 -3.628 1.00 88.00 403 ILE A N 1
ATOM 3202 C CA . ILE A 1 403 ? -12.049 23.997 -2.286 1.00 88.00 403 ILE A CA 1
ATOM 3203 C C . ILE A 1 403 ? -11.075 22.825 -2.313 1.00 88.00 403 ILE A C 1
ATOM 3205 O O . ILE A 1 403 ? -11.398 21.718 -2.745 1.00 88.00 403 ILE A O 1
ATOM 3209 N N . ASN A 1 404 ? -9.875 23.089 -1.799 1.00 90.06 404 ASN A N 1
ATOM 3210 C CA . ASN A 1 404 ? -8.820 22.104 -1.612 1.00 90.06 404 ASN A CA 1
ATOM 3211 C C . ASN A 1 404 ? -8.928 21.443 -0.227 1.00 90.06 404 ASN A C 1
ATOM 3213 O O . ASN A 1 404 ? -9.248 22.106 0.762 1.00 90.06 404 ASN A O 1
ATOM 3217 N N . ILE A 1 405 ? -8.558 20.165 -0.135 1.00 91.31 405 ILE A N 1
ATOM 3218 C CA . ILE A 1 405 ? -8.501 19.376 1.104 1.00 91.31 405 ILE A CA 1
ATOM 3219 C C . ILE A 1 405 ? -7.767 20.078 2.262 1.00 91.31 405 ILE A C 1
ATOM 3221 O O . ILE A 1 405 ? -8.223 20.026 3.400 1.00 91.31 405 ILE A O 1
ATOM 3225 N N . ARG A 1 406 ? -6.668 20.797 1.989 1.00 89.19 406 ARG A N 1
ATOM 3226 C CA . ARG A 1 406 ? -5.908 21.543 3.008 1.00 89.19 406 ARG A CA 1
ATOM 3227 C C . ARG A 1 406 ? -6.676 22.753 3.526 1.00 89.19 406 ARG A C 1
ATOM 3229 O O . ARG A 1 406 ? -6.577 23.073 4.707 1.00 89.19 406 ARG A O 1
ATOM 3236 N N . HIS A 1 407 ? -7.419 23.432 2.652 1.00 88.81 407 HIS A N 1
ATOM 3237 C CA . HIS A 1 407 ? -8.268 24.554 3.050 1.00 88.81 407 HIS A CA 1
ATOM 3238 C C . HIS A 1 407 ? -9.432 24.060 3.904 1.00 88.81 407 HIS A C 1
ATOM 3240 O O . HIS A 1 407 ? -9.694 24.651 4.945 1.00 88.81 407 HIS A O 1
ATOM 3246 N N . LEU A 1 408 ? -10.057 22.945 3.510 1.00 90.81 408 LEU A N 1
ATOM 3247 C CA . LEU A 1 408 ? -11.129 22.312 4.274 1.00 90.81 408 LEU A CA 1
ATOM 3248 C C . LEU A 1 408 ? -10.665 21.910 5.678 1.00 90.81 408 LEU A C 1
ATOM 3250 O O . LEU A 1 408 ? -11.315 22.250 6.665 1.00 90.81 408 LEU A O 1
ATOM 3254 N N . GLU A 1 409 ? -9.519 21.233 5.781 1.00 91.69 409 GLU A N 1
ATOM 3255 C CA . GLU A 1 409 ? -8.969 20.844 7.080 1.00 91.69 409 GLU A CA 1
ATOM 3256 C C . GLU A 1 409 ? -8.636 22.084 7.919 1.00 91.69 409 GLU A C 1
ATOM 3258 O O . GLU A 1 409 ? -9.114 22.221 9.041 1.00 91.69 409 GLU A O 1
ATOM 3263 N N . LYS A 1 410 ? -7.907 23.060 7.362 1.00 89.31 410 LYS A N 1
ATOM 3264 C CA . LYS A 1 410 ? -7.518 24.277 8.093 1.00 89.31 410 LYS A CA 1
ATOM 3265 C C . LYS A 1 410 ? -8.708 25.121 8.552 1.00 89.31 410 LYS A C 1
ATOM 3267 O O . LYS A 1 410 ? -8.641 25.696 9.633 1.00 89.31 410 LYS A O 1
ATOM 3272 N N . ALA A 1 411 ? -9.770 25.199 7.755 1.00 88.06 411 ALA A N 1
ATOM 3273 C CA . ALA A 1 411 ? -10.979 25.942 8.100 1.00 88.06 411 ALA A CA 1
ATOM 3274 C C . ALA A 1 411 ? -11.787 25.275 9.225 1.00 88.06 411 ALA A C 1
ATOM 3276 O O . ALA A 1 411 ? -12.537 25.956 9.920 1.00 88.06 411 ALA A O 1
ATOM 3277 N N . THR A 1 412 ? -11.638 23.961 9.405 1.00 87.75 412 THR A N 1
ATOM 3278 C CA . THR A 1 412 ? -12.406 23.172 10.381 1.00 87.75 412 THR A CA 1
ATOM 3279 C C . THR A 1 412 ? -11.595 22.771 11.612 1.00 87.75 412 THR A C 1
ATOM 3281 O O . THR A 1 412 ? -12.175 22.347 12.610 1.00 87.75 412 THR A O 1
ATOM 3284 N N . MET A 1 413 ? -10.268 22.933 11.594 1.00 84.25 413 MET A N 1
ATOM 3285 C CA . MET A 1 413 ? -9.426 22.716 12.770 1.00 84.25 413 MET A CA 1
ATOM 3286 C C . MET A 1 413 ? -9.844 23.646 13.919 1.00 84.25 413 MET A C 1
ATOM 3288 O O . MET A 1 413 ? -9.862 24.869 13.782 1.00 84.25 413 MET A O 1
ATOM 3292 N N . SER A 1 414 ? -10.133 23.055 15.079 1.00 68.56 414 SER A N 1
ATOM 3293 C CA . SER A 1 414 ? -10.374 23.776 16.335 1.00 68.56 414 SER A CA 1
ATOM 3294 C C . SER A 1 414 ? -9.196 23.547 17.283 1.00 68.56 414 SER A C 1
ATOM 3296 O O . SER A 1 414 ? -8.463 22.568 17.145 1.00 68.56 414 SER A O 1
ATOM 3298 N N . THR A 1 415 ? -8.945 24.466 18.216 1.00 61.25 415 THR A N 1
ATOM 3299 C CA . THR A 1 415 ? -7.761 24.433 19.091 1.00 61.25 415 THR A CA 1
ATOM 3300 C C . THR A 1 415 ? -7.577 23.070 19.774 1.00 61.25 415 THR A C 1
ATOM 3302 O O . THR A 1 415 ? -8.369 22.663 20.620 1.00 61.25 415 THR A O 1
ATOM 3305 N N . GLY A 1 416 ? -6.511 22.357 19.394 1.00 61.56 416 GLY A N 1
ATOM 3306 C CA . GLY A 1 416 ? -6.133 21.061 19.971 1.00 61.56 416 GLY A CA 1
ATOM 3307 C C . GLY A 1 416 ? -6.931 19.846 19.480 1.00 61.56 416 GLY A C 1
ATOM 3308 O O . GLY A 1 416 ? -6.750 18.762 20.029 1.00 61.56 416 GLY A O 1
ATOM 3309 N N . LYS A 1 417 ? -7.800 19.991 18.469 1.00 71.81 417 LYS A N 1
ATOM 3310 C CA . LYS A 1 417 ? -8.603 18.895 17.906 1.00 71.81 417 LYS A CA 1
ATOM 3311 C C . LYS A 1 417 ? -8.512 18.860 16.381 1.00 71.81 417 LYS A C 1
ATOM 3313 O O . LYS A 1 417 ? -8.522 19.890 15.717 1.00 71.81 417 LYS A O 1
ATOM 3318 N N . GLU A 1 418 ? -8.460 17.647 15.843 1.00 81.00 418 GLU A N 1
ATOM 3319 C CA . GLU A 1 418 ? -8.446 17.380 14.401 1.00 81.00 418 GLU A CA 1
ATOM 3320 C C . GLU A 1 418 ? -9.662 17.963 13.662 1.00 81.00 418 GLU A C 1
ATOM 3322 O O . GLU A 1 418 ? -10.754 18.062 14.243 1.00 81.00 418 GLU A O 1
ATOM 3327 N N . GLY A 1 419 ? -9.453 18.343 12.398 1.00 88.81 419 GLY A N 1
ATOM 3328 C CA . GLY A 1 419 ? -10.473 18.908 11.521 1.00 88.81 419 GLY A CA 1
ATOM 3329 C C . GLY A 1 419 ? -11.354 17.849 10.858 1.00 88.81 419 GLY A C 1
ATOM 3330 O O . GLY A 1 419 ? -11.333 16.663 11.197 1.00 88.81 419 GLY A O 1
ATOM 3331 N N . LEU A 1 420 ? -12.178 18.298 9.911 1.00 92.25 420 LEU A N 1
ATOM 3332 C CA . LEU A 1 420 ? -13.210 17.481 9.272 1.00 92.25 420 LEU A CA 1
ATOM 3333 C C . LEU A 1 420 ? -12.638 16.344 8.420 1.00 92.25 420 LEU A C 1
ATOM 3335 O O . LEU A 1 420 ? -13.231 15.268 8.371 1.00 92.25 420 LEU A O 1
ATOM 3339 N N . VAL A 1 421 ? -11.504 16.562 7.752 1.00 92.62 421 VAL A N 1
ATOM 3340 C CA . VAL A 1 421 ? -10.878 15.548 6.894 1.00 92.62 421 VAL A CA 1
ATOM 3341 C C . VAL A 1 421 ? -10.308 14.427 7.749 1.00 92.62 421 VAL A C 1
ATOM 3343 O O . VAL A 1 421 ? -10.530 13.254 7.454 1.00 92.62 421 VAL A O 1
ATOM 3346 N N . SER A 1 422 ? -9.606 14.779 8.822 1.00 90.31 422 SER A N 1
ATOM 3347 C CA . SER A 1 422 ? -9.028 13.808 9.752 1.00 90.31 422 SER A CA 1
ATOM 3348 C C . SER A 1 422 ? -10.118 12.981 10.445 1.00 90.31 422 SER A C 1
ATOM 3350 O O . SER A 1 422 ? -10.069 11.750 10.419 1.00 90.31 422 SER A O 1
ATOM 3352 N N . GLU A 1 423 ? -11.167 13.638 10.948 1.00 91.69 423 GLU A N 1
ATOM 3353 C CA . GLU A 1 423 ? -12.297 12.968 11.599 1.00 91.69 423 GLU A CA 1
ATOM 3354 C C . GLU A 1 423 ? -13.070 12.061 10.622 1.00 91.69 423 GLU A C 1
ATOM 33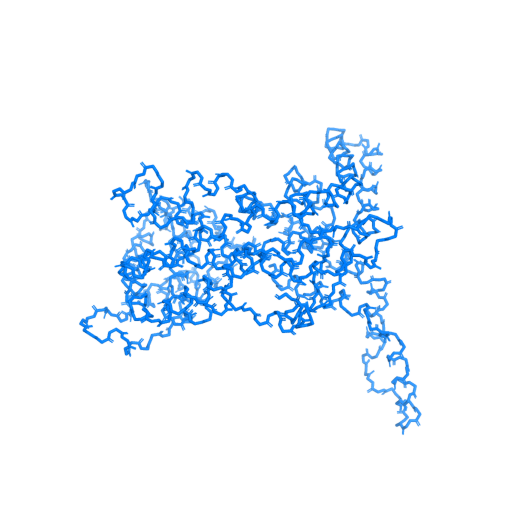56 O O . GLU A 1 423 ? -13.402 10.922 10.952 1.00 91.69 423 GLU A O 1
ATOM 3361 N N . GLY A 1 424 ? -13.305 12.511 9.385 1.00 94.12 424 GLY A N 1
ATOM 3362 C CA . GLY A 1 424 ? -13.960 11.694 8.361 1.00 94.12 424 GLY A CA 1
ATOM 3363 C C . GLY A 1 424 ? -13.115 10.499 7.902 1.00 94.12 424 GLY A C 1
ATOM 3364 O O . GLY A 1 424 ? -13.653 9.413 7.684 1.00 94.12 424 GLY A O 1
ATOM 3365 N N . ASN A 1 425 ? -11.786 10.638 7.835 1.00 92.94 425 ASN A N 1
ATOM 3366 C CA . ASN A 1 425 ? -10.880 9.514 7.574 1.00 92.94 425 ASN A CA 1
ATOM 3367 C C . ASN A 1 425 ? -10.898 8.488 8.716 1.00 92.94 425 ASN A C 1
ATOM 3369 O O . ASN A 1 425 ? -10.893 7.279 8.461 1.00 92.94 425 ASN A O 1
ATOM 3373 N N . ALA A 1 426 ? -10.974 8.950 9.966 1.00 90.94 426 ALA A N 1
ATOM 3374 C CA . ALA A 1 426 ? -11.143 8.071 11.114 1.00 90.94 426 ALA A CA 1
ATOM 3375 C C . ALA A 1 426 ? -12.489 7.330 11.051 1.00 90.94 426 ALA A C 1
ATOM 3377 O O . ALA A 1 426 ? -12.517 6.107 11.209 1.00 90.94 426 ALA A O 1
ATOM 3378 N N . ALA A 1 427 ? -13.583 8.030 10.723 1.00 94.00 427 ALA A N 1
ATOM 3379 C CA . ALA A 1 427 ? -14.900 7.427 10.509 1.00 94.00 427 ALA A CA 1
ATOM 3380 C C . ALA A 1 427 ? -14.868 6.362 9.404 1.00 94.00 427 ALA A C 1
ATOM 3382 O O . ALA A 1 427 ? -15.370 5.252 9.588 1.00 94.00 427 ALA A O 1
ATOM 3383 N N . TYR A 1 428 ? -14.220 6.663 8.275 1.00 95.00 428 TYR A N 1
ATOM 3384 C CA . TYR A 1 428 ? -14.028 5.712 7.186 1.00 95.00 428 TYR A CA 1
ATOM 3385 C C . TYR A 1 428 ? -13.322 4.446 7.678 1.00 95.00 428 TYR A C 1
ATOM 3387 O O . TYR A 1 428 ? -13.817 3.345 7.441 1.00 95.00 428 TYR A O 1
ATOM 3395 N N . SER A 1 429 ? -12.214 4.579 8.411 1.00 91.94 429 SER A N 1
ATOM 3396 C CA . SER A 1 429 ? -11.469 3.420 8.910 1.00 91.94 429 SER A CA 1
ATOM 3397 C C . SER A 1 429 ? -12.264 2.596 9.926 1.00 91.94 429 SER A C 1
ATOM 3399 O O . SER A 1 429 ? -12.323 1.369 9.821 1.00 91.94 429 SER A O 1
ATOM 3401 N N . TRP A 1 430 ? -12.919 3.251 10.887 1.00 93.38 430 TRP A N 1
ATOM 3402 C CA . TRP A 1 430 ? -13.722 2.565 11.901 1.00 93.38 430 TRP A CA 1
ATOM 3403 C C . TRP A 1 430 ? -14.980 1.916 11.325 1.00 93.38 430 TRP A C 1
ATOM 3405 O O . TRP A 1 430 ? -15.360 0.846 11.796 1.00 93.38 430 TRP A O 1
ATOM 3415 N N . SER A 1 431 ? -15.566 2.469 10.255 1.00 95.06 431 SER A N 1
ATOM 3416 C CA . SER A 1 431 ? -16.693 1.835 9.557 1.00 95.06 431 SER A CA 1
ATOM 3417 C C . SER A 1 431 ? -16.354 0.419 9.088 1.00 95.06 431 SER A C 1
ATOM 3419 O O . SER A 1 431 ? -17.161 -0.488 9.251 1.00 95.06 431 SER A O 1
ATOM 3421 N N . ARG A 1 432 ? -15.116 0.183 8.634 1.00 94.50 432 ARG A N 1
ATOM 3422 C CA . ARG A 1 432 ? -14.657 -1.132 8.157 1.00 94.50 432 ARG A CA 1
ATOM 3423 C C . ARG A 1 432 ? -14.536 -2.168 9.271 1.00 94.50 432 ARG A C 1
ATOM 3425 O O . ARG A 1 432 ? -14.510 -3.361 8.993 1.00 94.50 432 ARG A O 1
ATOM 3432 N N . CYS A 1 433 ? -14.464 -1.738 10.530 1.00 93.31 433 CYS A N 1
ATOM 3433 C CA . CYS A 1 433 ? -14.481 -2.647 11.676 1.00 93.31 433 CYS A CA 1
ATOM 3434 C C . CYS A 1 433 ? -15.900 -3.138 12.015 1.00 93.31 433 CYS A C 1
ATOM 3436 O O . CYS A 1 433 ? -16.038 -4.076 12.799 1.00 93.31 433 CYS A O 1
ATOM 3438 N N . VAL A 1 434 ? -16.945 -2.536 11.431 1.00 93.25 434 VAL A N 1
ATOM 3439 C CA . VAL A 1 434 ? -18.352 -2.913 11.643 1.00 93.25 434 VAL A CA 1
ATOM 3440 C C . VAL A 1 434 ? -18.780 -4.017 10.672 1.00 93.25 434 VAL A C 1
ATOM 3442 O O . VAL A 1 434 ? -19.269 -5.064 11.103 1.00 93.25 434 VAL A O 1
ATOM 3445 N N . ASP A 1 435 ? -18.565 -3.814 9.372 1.00 92.19 435 ASP A N 1
ATOM 3446 C CA . ASP A 1 435 ? -19.085 -4.667 8.292 1.00 92.19 435 ASP A CA 1
ATOM 3447 C C . ASP A 1 435 ? -17.999 -5.358 7.450 1.00 92.19 435 ASP A C 1
ATOM 3449 O O . ASP A 1 435 ? -18.252 -6.407 6.864 1.00 92.19 435 ASP A O 1
ATOM 3453 N N . GLU A 1 436 ? -16.764 -4.852 7.461 1.00 95.00 436 GLU A N 1
ATOM 3454 C CA . GLU A 1 436 ? -15.626 -5.406 6.710 1.00 95.00 436 GLU A CA 1
ATOM 3455 C C . GLU A 1 436 ? -14.548 -6.063 7.600 1.00 95.00 436 GLU A C 1
ATOM 3457 O O . GLU A 1 436 ? -13.423 -6.275 7.139 1.00 95.00 436 GLU A O 1
ATOM 3462 N N . LEU A 1 437 ? -14.842 -6.411 8.863 1.00 94.12 437 LEU A N 1
ATOM 3463 C CA . LEU A 1 437 ? -13.807 -6.869 9.808 1.00 94.12 437 LEU A CA 1
ATOM 3464 C C . LEU A 1 437 ? -13.070 -8.131 9.330 1.00 94.12 437 LEU A C 1
ATOM 3466 O O . LEU A 1 437 ? -11.843 -8.182 9.389 1.00 94.12 437 LEU A O 1
ATOM 3470 N N . GLU A 1 438 ? -13.787 -9.128 8.804 1.00 94.38 438 GLU A N 1
ATOM 3471 C CA . GLU A 1 438 ? -13.150 -10.339 8.257 1.00 94.38 438 GLU A CA 1
ATOM 3472 C C . GLU A 1 438 ? -12.329 -10.019 6.996 1.00 94.38 438 GLU A C 1
ATOM 3474 O O . GLU A 1 438 ? -11.277 -10.612 6.773 1.00 94.38 438 GLU A O 1
ATOM 3479 N N . SER A 1 439 ? -12.752 -9.028 6.202 1.00 94.94 439 SER A N 1
ATOM 3480 C CA . SER A 1 439 ? -11.971 -8.534 5.062 1.00 94.94 439 SER A CA 1
ATOM 3481 C C . SER A 1 439 ? -10.686 -7.837 5.526 1.00 94.94 439 SER A C 1
ATOM 3483 O O . SER A 1 439 ? -9.622 -8.105 4.969 1.00 94.94 439 SER A O 1
ATOM 3485 N N . GLN A 1 440 ? -10.732 -7.026 6.595 1.00 94.88 440 GLN A N 1
ATOM 3486 C CA . GLN A 1 440 ? -9.524 -6.443 7.204 1.00 94.88 440 GLN A CA 1
ATOM 3487 C C . GLN A 1 440 ? -8.586 -7.532 7.719 1.00 94.88 440 GLN A C 1
ATOM 3489 O O . GLN A 1 440 ? -7.388 -7.514 7.433 1.00 94.88 440 GLN A O 1
ATOM 3494 N N . LEU A 1 441 ? -9.137 -8.523 8.417 1.00 95.44 441 LEU A N 1
ATOM 3495 C CA . LEU A 1 441 ? -8.358 -9.633 8.940 1.00 95.44 441 LEU A CA 1
ATOM 3496 C C . LEU A 1 441 ? -7.736 -10.464 7.812 1.00 95.44 441 LEU A C 1
ATOM 3498 O O . LEU A 1 441 ? -6.566 -10.827 7.888 1.00 95.44 441 LEU A O 1
ATOM 3502 N N . SER A 1 442 ? -8.470 -10.707 6.724 1.00 95.00 442 SER A N 1
ATOM 3503 C CA . SER A 1 442 ? -7.932 -11.372 5.537 1.00 95.00 442 SER A CA 1
ATOM 3504 C C . SER A 1 442 ? -6.911 -10.509 4.793 1.00 95.00 442 SER A C 1
ATOM 3506 O O . SER A 1 442 ? -6.008 -11.065 4.174 1.00 95.00 442 SER A O 1
ATOM 3508 N N . LYS A 1 443 ? -7.020 -9.177 4.806 1.00 94.62 443 LYS A N 1
ATOM 3509 C CA . LYS A 1 443 ? -6.030 -8.289 4.179 1.00 94.62 443 LYS A CA 1
ATOM 3510 C C . LYS A 1 443 ? -4.688 -8.382 4.910 1.00 94.62 443 LYS A C 1
ATOM 3512 O O . LYS A 1 443 ? -3.665 -8.588 4.263 1.00 94.62 443 LYS A O 1
ATOM 3517 N N . HIS A 1 444 ? -4.702 -8.280 6.239 1.00 94.31 444 HIS A N 1
ATOM 3518 C CA . HIS A 1 444 ? -3.485 -8.140 7.048 1.00 94.31 444 HIS A CA 1
ATOM 3519 C C . HIS A 1 444 ? -2.955 -9.461 7.631 1.00 94.31 444 HIS A C 1
ATOM 3521 O O . HIS A 1 444 ? -1.755 -9.603 7.815 1.00 94.31 444 HIS A O 1
ATOM 3527 N N . GLY A 1 445 ? -3.821 -10.437 7.912 1.00 92.44 445 GLY A N 1
ATOM 3528 C CA . GLY A 1 445 ? -3.459 -11.706 8.562 1.00 92.44 445 GLY A CA 1
ATOM 3529 C C . GLY A 1 445 ? -3.415 -12.929 7.639 1.00 92.44 445 GLY A C 1
ATOM 3530 O O . GLY A 1 445 ? -3.008 -14.004 8.069 1.00 92.44 445 GLY A O 1
ATOM 3531 N N . SER A 1 446 ? -3.838 -12.814 6.375 1.00 93.56 446 SER A N 1
ATOM 3532 C CA . SER A 1 446 ? -3.861 -13.957 5.449 1.00 93.56 446 SER A CA 1
ATOM 3533 C C . SER A 1 446 ? -2.471 -14.312 4.932 1.00 93.56 446 SER A C 1
ATOM 3535 O O . SER A 1 446 ? -1.764 -13.469 4.387 1.00 93.56 446 SER A O 1
ATOM 3537 N N . LEU A 1 447 ? -2.124 -15.595 4.981 1.00 93.00 447 LEU A N 1
ATOM 3538 C CA . LEU A 1 447 ? -0.876 -16.130 4.430 1.00 93.00 447 LEU A CA 1
ATOM 3539 C C . LEU A 1 447 ? -1.096 -16.948 3.151 1.00 93.00 447 LEU A C 1
ATOM 3541 O O . LEU A 1 447 ? -0.246 -17.738 2.759 1.00 93.00 447 LEU A O 1
ATOM 3545 N N . LYS A 1 448 ? -2.214 -16.728 2.439 1.00 91.88 448 LYS A N 1
ATOM 3546 C CA . LYS A 1 448 ? -2.527 -17.428 1.173 1.00 91.88 448 LYS A CA 1
ATOM 3547 C C . LYS A 1 448 ? -1.413 -17.318 0.122 1.00 91.88 448 LYS A C 1
ATOM 3549 O O . LYS A 1 448 ? -1.277 -18.217 -0.699 1.00 91.88 448 LYS A O 1
ATOM 3554 N N . LYS A 1 449 ? -0.606 -16.248 0.151 1.00 88.62 449 LYS A N 1
ATOM 3555 C CA . LYS A 1 449 ? 0.557 -16.083 -0.741 1.00 88.62 449 LYS A CA 1
ATOM 3556 C C . LYS A 1 449 ? 1.597 -17.197 -0.564 1.00 88.62 449 LYS A C 1
ATOM 3558 O O . LYS A 1 449 ? 2.243 -17.552 -1.541 1.00 88.62 449 LYS A O 1
ATOM 3563 N N . LEU A 1 450 ? 1.713 -17.784 0.630 1.00 89.75 450 LEU A N 1
ATOM 3564 C CA . LEU A 1 450 ? 2.674 -18.855 0.903 1.00 89.75 450 LEU A CA 1
ATOM 3565 C C . LEU A 1 450 ? 2.363 -20.155 0.153 1.00 89.75 450 LEU A C 1
ATOM 3567 O O . LEU A 1 450 ? 3.255 -20.975 -0.026 1.00 89.75 450 LEU A O 1
ATOM 3571 N N . TYR A 1 451 ? 1.138 -20.324 -0.359 1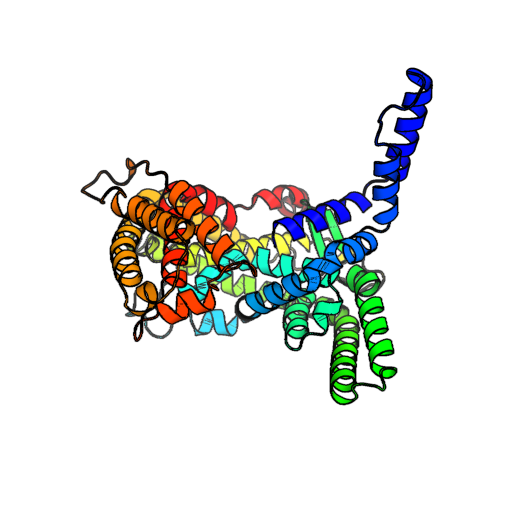.00 89.94 451 TYR A N 1
ATOM 3572 C CA . TYR A 1 451 ? 0.786 -21.461 -1.216 1.00 89.94 451 TYR A CA 1
ATOM 3573 C C . TYR A 1 451 ? 1.711 -21.581 -2.439 1.00 89.94 451 TYR A C 1
ATOM 3575 O O . TYR A 1 451 ? 2.068 -22.682 -2.852 1.00 89.94 451 TYR A O 1
ATOM 3583 N N . PHE A 1 452 ? 2.153 -20.452 -2.993 1.00 88.62 452 PHE A N 1
ATOM 3584 C CA . PHE A 1 452 ? 3.056 -20.429 -4.146 1.00 88.62 452 PHE A CA 1
ATOM 3585 C C . PHE A 1 452 ? 4.521 -20.701 -3.768 1.00 88.62 452 PHE A C 1
ATOM 3587 O O . PHE A 1 452 ? 5.343 -20.923 -4.643 1.00 88.62 452 PHE A O 1
ATOM 3594 N N . TYR A 1 453 ? 4.823 -20.771 -2.469 1.00 85.12 453 TYR A N 1
ATOM 3595 C CA . TYR A 1 453 ? 6.141 -21.088 -1.910 1.00 85.12 453 TYR A CA 1
ATOM 3596 C C . TYR A 1 453 ? 6.119 -22.413 -1.124 1.00 85.12 453 TYR A C 1
ATOM 3598 O O . TYR A 1 453 ? 6.951 -22.643 -0.249 1.00 85.12 453 TYR A O 1
ATOM 3606 N N . HIS A 1 454 ? 5.160 -23.302 -1.415 1.00 75.81 454 HIS A N 1
ATOM 3607 C CA . HIS A 1 454 ? 4.927 -24.543 -0.664 1.00 75.81 454 HIS A CA 1
ATOM 3608 C C . HIS A 1 454 ? 6.134 -25.485 -0.608 1.00 75.81 454 HIS A C 1
ATOM 3610 O O . HIS A 1 454 ? 6.296 -26.189 0.381 1.00 75.81 454 HIS A O 1
ATOM 3616 N N . GLN A 1 455 ? 6.997 -25.470 -1.626 1.00 73.50 455 GLN A N 1
ATOM 3617 C CA . GLN A 1 455 ? 8.227 -26.267 -1.631 1.00 73.50 455 GLN A CA 1
ATOM 3618 C C . GLN A 1 455 ? 9.152 -25.881 -0.468 1.00 73.50 455 GLN A C 1
ATOM 3620 O O . GLN A 1 455 ? 9.736 -26.754 0.166 1.00 73.50 455 GLN A O 1
ATOM 3625 N N . HIS A 1 456 ? 9.215 -24.587 -0.139 1.00 71.00 456 HIS A N 1
ATOM 3626 C CA . HIS A 1 456 ? 9.993 -24.078 0.987 1.00 71.00 456 HIS A CA 1
ATOM 3627 C C . HIS A 1 456 ? 9.304 -24.332 2.335 1.00 71.00 456 HIS A C 1
ATOM 3629 O O . HIS A 1 456 ? 9.983 -24.538 3.334 1.00 71.00 456 HIS A O 1
ATOM 3635 N N . LEU A 1 457 ? 7.966 -24.379 2.368 1.00 68.12 457 LEU A N 1
ATOM 3636 C CA . LEU A 1 457 ? 7.196 -24.703 3.579 1.00 68.12 457 LEU A CA 1
ATOM 3637 C C . LEU A 1 457 ? 7.367 -26.152 4.048 1.00 68.12 457 LEU A C 1
ATOM 3639 O O . LEU A 1 457 ? 7.112 -26.431 5.209 1.00 68.12 457 LEU A O 1
ATOM 3643 N N . THR A 1 458 ? 7.715 -27.079 3.153 1.00 61.81 458 THR A N 1
ATOM 3644 C CA . THR A 1 458 ? 7.937 -28.491 3.512 1.00 61.81 458 THR A CA 1
ATOM 3645 C C . THR A 1 458 ? 9.373 -28.793 3.933 1.00 61.81 458 THR A C 1
ATOM 3647 O O . THR A 1 458 ? 9.633 -29.862 4.477 1.00 61.81 458 THR A O 1
ATOM 3650 N N . THR A 1 459 ? 10.306 -27.888 3.629 1.00 58.19 459 THR A N 1
ATOM 3651 C CA . THR A 1 459 ? 11.735 -28.015 3.961 1.00 58.19 459 THR A CA 1
ATOM 3652 C C . THR A 1 459 ? 12.129 -27.320 5.262 1.00 58.19 459 THR A C 1
ATOM 3654 O O . THR A 1 459 ? 13.171 -27.662 5.816 1.00 58.19 459 THR A O 1
ATOM 3657 N N . VAL A 1 460 ? 11.322 -26.353 5.711 1.00 50.53 460 VAL A N 1
ATOM 3658 C CA . VAL A 1 460 ? 11.403 -25.682 7.021 1.00 50.53 460 VAL A CA 1
ATOM 3659 C C . VAL A 1 460 ? 10.439 -26.376 7.970 1.00 50.53 460 VAL A C 1
ATOM 3661 O O . VAL A 1 460 ? 10.817 -26.600 9.140 1.00 50.53 460 VAL A O 1
#

Secondary structure (DSSP, 8-state):
-HHHHHHHHHHHHHTTS-HHHHHHHHHHHHHHHHSS-S-TTHHHHHHHHHHTSSHHHHHHHHHGGGHHHHHHHHHHHHHHHHHHH-HHHHHHTTTT-SSBTTBTT-SS--SSHHHHHGGGGHHHHHHHHHHHHHH-GGGGGSTTHHHHHHHHHHT-SEEEEETTEEEEHHHHIIIIIHHHHHHHHHHHHH--S-HHHHHHHHHHHHHHHHHHHHHHHHHHHHHHHHHHHHHHHHHHHHHHHHHHHHH-GGGTTTTHHHHHHHHHHHHHHHHHHHHHTTGGGT--TTS------TT-HHHHHHHHHHHHHHHHHHHTHHHHHHHHHHHHHHHHHHHHHHHTSHHHHTS---HHHHHHHHHHHHHHHTSPP--SS-GGG-----HHHHHHHHHHHHHHHSTTSSS-HHHHHHHH-BTTB--HHHHHHHHHHHHHHHHSHHHHHHHHH--GGGGGGHHHHTT-

pLDDT: mean 87.98, std 11.75, range [44.25, 98.19]

InterPro domains:
  IPR019137 Nck-associated protein 1 [PF09735] (1-459)
  IPR019137 Nck-associated protein 1 [PTHR12093] (1-459)

Sequence (460 aa):
MDLICSFVRVNLFSDKIPRKMILQVYNILHVMLKGGRDCEFYHRLVQFVDSYDPPVKGLHEDLNFVSPRIGEVLEAVGPIIFLSTDTKKLRNEGFLSPFHPRYPDILTNSAHPMRAQDLANVTSYREWVLLGYLVCPDELLRVTSIDVAMVVLKENLVLPLFRDEYILLHENYQHYVLPKVLESKRMAKSGRTKQKEADMEYNIAKQVEKMLTEVHEQALVACDAIHHERRILLKQEVGRMVLFFTDQPSLLAPNIQMVFSALALAQCEVVWYFQHVGIASSKSTRGRTVDIDATDPTIGFILDGMGKLCCLVRKYIAAIKGYALSYLSSCAGRIRFLLGTPGMVALDLDATLKGLFQQVLHCLENIPKPQGENVPAITCDLTDLRKHWLSILMIVTSSRSSINIRHLEKATMSTGKEGLVSEGNAAYSWSRCVDELESQLSKHGSLKKLYFYHQHLTTV

Radius of gyration: 25.17 Å; chains: 1; bounding box: 57×59×79 Å

Organism: Aegilops tauschii subsp. strangulata (NCBI:txid200361)